Protein AF-A0A6N2D971-F1 (afdb_monomer_lite)

Structure (mmCIF, N/CA/C/O backbone):
data_AF-A0A6N2D971-F1
#
_entry.id   AF-A0A6N2D971-F1
#
loop_
_atom_site.group_PDB
_atom_site.id
_atom_site.type_symbol
_atom_site.label_atom_id
_atom_site.label_alt_id
_atom_site.label_comp_id
_atom_site.label_asym_id
_atom_site.label_entity_id
_atom_site.label_seq_id
_atom_site.pdbx_PDB_ins_code
_atom_site.Cartn_x
_atom_site.Cartn_y
_atom_site.Cartn_z
_atom_site.occupancy
_atom_site.B_iso_or_equiv
_atom_site.auth_seq_id
_atom_site.auth_comp_id
_atom_site.auth_asym_id
_atom_site.auth_atom_id
_atom_site.pdbx_PDB_model_num
ATOM 1 N N . MET A 1 1 ? 16.004 -15.206 1.892 1.00 36.88 1 MET A N 1
ATOM 2 C CA . MET A 1 1 ? 16.744 -14.068 1.309 1.00 36.88 1 MET A CA 1
ATOM 3 C C . MET A 1 1 ? 16.303 -13.924 -0.147 1.00 36.88 1 MET A C 1
ATOM 5 O O . MET A 1 1 ? 16.780 -14.663 -0.997 1.00 36.88 1 MET A O 1
ATOM 9 N N . ARG A 1 2 ? 15.282 -13.100 -0.416 1.00 34.53 2 ARG A N 1
ATOM 10 C CA . ARG A 1 2 ? 14.830 -12.767 -1.778 1.00 34.53 2 ARG A CA 1
ATOM 11 C C . ARG A 1 2 ? 15.498 -11.445 -2.144 1.00 34.53 2 ARG A C 1
ATOM 13 O O . ARG A 1 2 ? 15.325 -10.473 -1.422 1.00 34.53 2 ARG A O 1
ATOM 20 N N . LEU A 1 3 ? 16.323 -11.449 -3.186 1.00 36.16 3 LEU A N 1
ATOM 21 C CA . LEU A 1 3 ? 16.885 -10.228 -3.754 1.00 36.16 3 LEU A CA 1
ATOM 22 C C . LEU A 1 3 ? 15.839 -9.667 -4.712 1.00 36.16 3 LEU A C 1
ATOM 24 O O . LEU A 1 3 ? 15.648 -10.226 -5.790 1.00 36.16 3 LEU A O 1
ATOM 28 N N . ASP A 1 4 ? 15.156 -8.603 -4.302 1.00 34.44 4 ASP A N 1
ATOM 29 C CA . ASP A 1 4 ? 14.372 -7.795 -5.228 1.00 34.44 4 ASP A CA 1
ATOM 30 C C . ASP A 1 4 ? 15.351 -7.070 -6.162 1.00 34.44 4 ASP A C 1
ATOM 32 O O . ASP A 1 4 ? 16.179 -6.281 -5.690 1.00 34.44 4 ASP A O 1
ATOM 36 N N . PRO A 1 5 ? 15.339 -7.346 -7.480 1.00 45.62 5 PRO A N 1
ATOM 37 C CA . PRO A 1 5 ? 16.154 -6.590 -8.411 1.00 45.62 5 PRO A CA 1
ATOM 38 C C . PRO A 1 5 ? 15.619 -5.160 -8.437 1.00 45.62 5 PRO A C 1
ATOM 40 O O . PRO A 1 5 ? 14.489 -4.907 -8.856 1.00 45.62 5 PRO A O 1
ATOM 43 N N . THR A 1 6 ? 16.431 -4.211 -7.978 1.00 45.66 6 THR A N 1
ATOM 44 C CA . THR A 1 6 ? 16.083 -2.797 -8.060 1.00 45.66 6 THR A CA 1
ATOM 45 C C . THR A 1 6 ? 15.871 -2.418 -9.533 1.00 45.66 6 THR A C 1
ATOM 47 O O . THR A 1 6 ? 16.677 -2.787 -10.397 1.00 45.66 6 THR A O 1
ATOM 50 N N . PRO A 1 7 ? 14.798 -1.678 -9.865 1.00 51.94 7 PRO A N 1
ATOM 51 C CA . PRO A 1 7 ? 14.440 -1.354 -11.251 1.00 51.94 7 PRO A CA 1
ATOM 52 C C . PRO A 1 7 ? 15.535 -0.573 -12.003 1.00 51.94 7 PRO A C 1
ATOM 54 O O . PRO A 1 7 ? 15.575 -0.584 -13.233 1.00 51.94 7 PRO A O 1
ATOM 57 N N . SER A 1 8 ? 16.479 0.043 -11.286 1.00 52.75 8 SER A N 1
ATOM 58 C CA . SER A 1 8 ? 17.645 0.713 -11.866 1.00 52.75 8 SER A CA 1
ATOM 59 C C . SER A 1 8 ? 18.629 -0.249 -12.547 1.00 52.75 8 SER A C 1
ATOM 61 O O . SER A 1 8 ? 19.232 0.112 -13.560 1.00 52.75 8 SER A O 1
ATOM 63 N N . GLY A 1 9 ? 18.774 -1.486 -12.064 1.00 57.75 9 GLY A N 1
ATOM 64 C CA . GLY A 1 9 ? 19.725 -2.455 -12.624 1.00 57.75 9 GLY A CA 1
ATOM 65 C C . GLY A 1 9 ? 19.353 -2.918 -14.035 1.00 57.75 9 GLY A C 1
ATOM 66 O O . GLY A 1 9 ? 20.210 -3.000 -14.919 1.00 57.75 9 GLY A O 1
ATOM 67 N N . PHE A 1 10 ? 18.060 -3.146 -14.276 1.00 58.59 10 PHE A N 1
ATOM 68 C CA . PHE A 1 10 ? 17.557 -3.602 -15.574 1.00 58.59 10 PHE A CA 1
ATOM 69 C C . PHE A 1 10 ? 17.672 -2.527 -16.658 1.00 58.59 10 PHE A C 1
ATOM 71 O O . PHE A 1 10 ? 18.144 -2.814 -17.759 1.00 58.59 10 PHE A O 1
ATOM 78 N N . ALA A 1 11 ? 17.308 -1.281 -16.338 1.00 55.91 11 ALA A N 1
ATOM 79 C CA . ALA A 1 11 ? 17.420 -0.165 -17.277 1.00 55.91 11 ALA A CA 1
ATOM 80 C C . ALA A 1 11 ? 18.881 0.083 -17.692 1.00 55.91 11 ALA A C 1
ATOM 82 O O . ALA A 1 11 ? 19.174 0.279 -18.872 1.00 55.91 11 ALA A O 1
ATOM 83 N N . THR A 1 12 ? 19.810 -0.013 -16.737 1.00 63.78 12 THR A N 1
ATOM 84 C CA . THR A 1 12 ? 21.244 0.188 -16.992 1.00 63.78 12 THR A CA 1
ATOM 85 C C . THR A 1 12 ? 21.828 -0.933 -17.858 1.00 63.78 12 THR A C 1
ATOM 87 O O . THR A 1 12 ? 22.596 -0.667 -18.781 1.00 63.78 12 THR A O 1
ATOM 90 N N . SER A 1 13 ? 21.425 -2.187 -17.618 1.00 62.19 13 SER A N 1
ATOM 91 C CA . SER A 1 13 ? 21.874 -3.340 -18.409 1.00 62.19 13 SER A CA 1
ATOM 92 C C . SER A 1 13 ? 21.349 -3.300 -19.849 1.00 62.19 13 SER A C 1
ATOM 94 O O . SER A 1 13 ? 22.112 -3.529 -20.789 1.00 62.19 13 SER A O 1
ATOM 96 N N . LEU A 1 14 ? 20.077 -2.932 -20.044 1.00 63.72 14 LEU A N 1
ATOM 97 C CA . LEU A 1 14 ? 19.481 -2.823 -21.377 1.00 63.72 14 LEU A CA 1
ATOM 98 C C . LEU A 1 14 ? 20.092 -1.665 -22.181 1.00 63.72 14 LEU A C 1
ATOM 100 O O . LEU A 1 14 ? 20.401 -1.825 -23.362 1.00 63.72 14 LEU A O 1
ATOM 104 N N . ALA A 1 15 ? 20.320 -0.518 -21.532 1.00 61.56 15 ALA A N 1
ATOM 105 C CA . ALA A 1 15 ? 21.003 0.618 -22.142 1.00 61.56 15 ALA A CA 1
ATOM 106 C C . ALA A 1 15 ? 22.438 0.254 -22.551 1.00 61.56 15 ALA A C 1
ATOM 108 O O . ALA A 1 15 ? 22.843 0.557 -23.670 1.00 61.56 15 ALA A O 1
ATOM 109 N N . ALA A 1 16 ? 23.183 -0.458 -21.699 1.00 65.38 16 ALA A N 1
ATOM 110 C CA . ALA A 1 16 ? 24.530 -0.926 -22.019 1.00 65.38 16 ALA A CA 1
ATOM 111 C C . ALA A 1 16 ? 24.542 -1.928 -23.187 1.00 65.38 16 ALA A C 1
ATOM 113 O O . ALA A 1 16 ? 25.403 -1.832 -24.059 1.00 65.38 16 ALA A O 1
ATOM 114 N N . ALA A 1 17 ? 23.572 -2.845 -23.254 1.00 62.78 17 ALA A N 1
ATOM 115 C CA . ALA A 1 17 ? 23.450 -3.799 -24.357 1.00 62.78 17 ALA A CA 1
ATOM 116 C C . ALA A 1 17 ? 23.118 -3.107 -25.692 1.00 62.78 17 ALA A C 1
ATOM 118 O O . ALA A 1 17 ? 23.725 -3.411 -26.722 1.00 62.78 17 ALA A O 1
ATOM 119 N N . LEU A 1 18 ? 22.210 -2.125 -25.684 1.00 61.62 18 LEU A N 1
ATOM 120 C CA . LEU A 1 18 ? 21.897 -1.313 -26.864 1.00 61.62 18 LEU A CA 1
ATOM 121 C C . LEU A 1 18 ? 23.097 -0.471 -27.309 1.00 61.62 18 LEU A C 1
ATOM 123 O O . LEU A 1 18 ? 23.410 -0.439 -28.499 1.00 61.62 1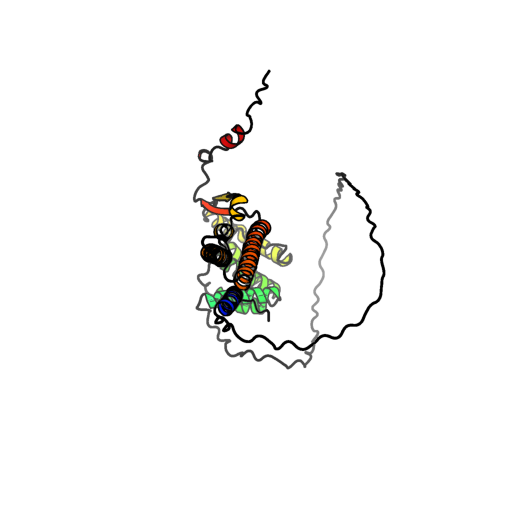8 LEU A O 1
ATOM 127 N N . LEU A 1 19 ? 23.806 0.150 -26.363 1.00 63.16 19 LEU A N 1
ATOM 128 C CA . LEU A 1 19 ? 24.998 0.948 -26.643 1.00 63.16 19 LEU A CA 1
ATOM 129 C C . LEU A 1 19 ? 26.134 0.079 -27.197 1.00 63.16 19 LEU A C 1
ATOM 131 O O . LEU A 1 19 ? 26.786 0.482 -28.154 1.00 63.16 19 LEU A O 1
ATOM 135 N N . ALA A 1 20 ? 26.320 -1.135 -26.669 1.00 60.34 20 ALA A N 1
ATOM 136 C CA . ALA A 1 20 ? 27.277 -2.112 -27.185 1.00 60.34 20 ALA A CA 1
ATOM 137 C C . ALA A 1 20 ? 26.923 -2.566 -28.608 1.00 60.34 20 ALA A C 1
ATOM 139 O O . ALA A 1 20 ? 27.803 -2.655 -29.460 1.00 60.34 20 ALA A O 1
ATOM 140 N N . THR A 1 21 ? 25.640 -2.785 -28.902 1.00 58.50 21 THR A N 1
ATOM 141 C CA . THR A 1 21 ? 25.193 -3.183 -30.248 1.00 58.50 21 THR A CA 1
ATOM 142 C C . THR A 1 21 ? 25.391 -2.047 -31.262 1.00 58.50 21 THR A C 1
ATOM 144 O O . THR A 1 21 ? 25.861 -2.282 -32.375 1.00 58.50 21 THR A O 1
ATOM 147 N N . LEU A 1 22 ? 25.115 -0.801 -30.859 1.00 57.16 22 LEU A N 1
ATOM 148 C CA . LEU A 1 22 ? 25.406 0.405 -31.645 1.00 57.16 22 LEU A CA 1
ATOM 149 C C . LEU A 1 22 ? 26.913 0.607 -31.861 1.00 57.16 22 LEU A C 1
ATOM 151 O O . LEU A 1 22 ? 27.332 0.947 -32.967 1.00 57.16 22 LEU A O 1
ATOM 155 N N . LEU A 1 23 ? 27.736 0.345 -30.842 1.00 61.25 23 LEU A N 1
ATOM 156 C CA . LEU A 1 23 ? 29.195 0.418 -30.937 1.00 61.25 23 LEU A CA 1
ATOM 157 C C . LEU A 1 23 ? 29.761 -0.637 -31.889 1.00 61.25 23 LEU A C 1
ATOM 159 O O . LEU A 1 23 ? 30.585 -0.292 -32.733 1.00 61.25 23 LEU A O 1
ATOM 163 N N . VAL A 1 24 ? 29.282 -1.883 -31.820 1.00 58.50 24 VAL A N 1
ATOM 164 C CA . VAL A 1 24 ? 29.694 -2.961 -32.736 1.00 58.50 24 VAL A CA 1
ATOM 165 C C . VAL A 1 24 ? 29.302 -2.633 -34.179 1.00 58.50 24 VAL A C 1
ATOM 167 O O . VAL A 1 24 ? 30.128 -2.774 -35.078 1.00 58.50 24 VAL A O 1
ATOM 170 N N . ALA A 1 25 ? 28.098 -2.100 -34.407 1.00 55.25 25 ALA A N 1
ATOM 171 C CA . ALA A 1 25 ? 27.680 -1.648 -35.734 1.00 55.25 25 ALA A CA 1
ATOM 172 C C . ALA A 1 25 ? 28.514 -0.454 -36.253 1.00 55.25 25 ALA A C 1
ATOM 174 O O . ALA A 1 25 ? 28.746 -0.339 -37.456 1.00 55.25 25 ALA A O 1
ATOM 175 N N . SER A 1 26 ? 28.989 0.423 -35.359 1.00 56.25 26 SER A N 1
ATOM 176 C CA . SER A 1 26 ? 29.848 1.563 -35.719 1.00 56.25 26 SER A CA 1
ATOM 177 C C . SER A 1 26 ? 31.299 1.162 -36.013 1.00 56.25 26 SER A C 1
ATOM 179 O O . SER A 1 26 ? 31.922 1.721 -36.915 1.00 56.25 26 SER A O 1
ATOM 181 N N . ALA A 1 27 ? 31.833 0.163 -35.304 1.00 56.78 27 ALA A N 1
ATOM 182 C CA . ALA A 1 27 ? 33.220 -0.270 -35.449 1.00 56.78 27 ALA A CA 1
ATOM 183 C C . ALA A 1 27 ? 33.484 -0.870 -36.840 1.00 56.78 27 ALA A C 1
ATOM 185 O O . ALA A 1 27 ? 34.512 -0.580 -37.453 1.00 56.78 27 ALA A O 1
ATOM 186 N N . ASP A 1 28 ? 32.516 -1.608 -37.385 1.00 50.69 28 ASP A N 1
ATOM 187 C CA . ASP A 1 28 ? 32.633 -2.254 -38.697 1.00 50.69 28 ASP A CA 1
ATOM 188 C C . ASP A 1 28 ? 32.543 -1.254 -39.874 1.00 50.69 28 ASP A C 1
ATOM 190 O O . ASP A 1 28 ? 32.995 -1.514 -40.989 1.00 50.69 28 ASP A O 1
ATOM 194 N N . ALA A 1 29 ? 32.028 -0.042 -39.630 1.00 53.56 29 ALA A N 1
ATOM 195 C CA . ALA A 1 29 ? 31.943 1.012 -40.642 1.00 53.56 29 ALA A CA 1
ATOM 196 C C . ALA A 1 29 ? 33.278 1.748 -40.893 1.00 53.56 29 ALA A C 1
ATOM 198 O O . ALA A 1 29 ? 33.388 2.468 -41.895 1.00 53.56 29 ALA A O 1
ATOM 199 N N . THR A 1 30 ? 34.273 1.562 -40.013 1.00 50.75 30 THR A N 1
ATOM 200 C CA . THR A 1 30 ? 35.527 2.345 -39.982 1.00 50.75 30 THR A CA 1
ATOM 201 C C . THR A 1 30 ? 36.765 1.566 -40.439 1.00 50.75 30 THR A C 1
ATOM 203 O O . THR A 1 30 ? 37.865 2.119 -40.437 1.00 50.75 30 THR A O 1
ATOM 206 N N . ALA A 1 31 ? 36.619 0.304 -40.854 1.00 57.88 31 ALA A N 1
ATOM 207 C CA . ALA A 1 31 ? 37.735 -0.457 -41.408 1.00 57.88 31 ALA A CA 1
ATOM 208 C C . ALA A 1 31 ? 38.276 0.240 -42.681 1.00 57.88 31 ALA A C 1
ATOM 210 O O . ALA A 1 31 ? 37.489 0.567 -43.579 1.00 57.88 31 ALA A O 1
ATOM 211 N N . PRO A 1 32 ? 39.594 0.516 -42.771 1.00 60.09 32 PRO A N 1
ATOM 212 C CA . PRO A 1 32 ? 40.174 1.175 -43.934 1.00 60.09 32 PRO A CA 1
ATOM 213 C C . PRO A 1 32 ? 40.003 0.294 -45.182 1.00 60.09 32 PRO A C 1
ATOM 215 O O . PRO A 1 32 ? 40.119 -0.930 -45.082 1.00 60.09 32 PRO A O 1
ATOM 218 N N . PRO A 1 33 ? 39.734 0.883 -46.362 1.00 56.69 33 PRO A N 1
ATOM 219 C CA . PRO A 1 33 ? 39.624 0.118 -47.596 1.00 56.69 33 PRO A CA 1
ATOM 220 C C . PRO A 1 33 ? 40.943 -0.616 -47.853 1.00 56.69 33 PRO A C 1
ATOM 222 O O . PRO A 1 33 ? 42.014 -0.004 -47.857 1.00 56.69 33 PRO A O 1
ATOM 225 N N . HIS A 1 34 ? 40.866 -1.933 -48.049 1.00 62.72 34 HIS A N 1
ATOM 226 C CA . HIS A 1 34 ? 42.022 -2.720 -48.458 1.00 62.72 34 HIS A CA 1
ATOM 227 C C . HIS A 1 34 ? 42.595 -2.149 -49.766 1.00 62.72 34 HIS A C 1
ATOM 229 O O . HIS A 1 34 ? 41.827 -1.835 -50.680 1.00 62.72 34 HIS A O 1
ATOM 235 N N . PRO A 1 35 ? 43.927 -1.993 -49.877 1.00 67.69 35 PRO A N 1
ATOM 236 C CA . PRO A 1 35 ? 44.538 -1.503 -51.102 1.00 67.69 35 PRO A CA 1
ATOM 237 C C . PRO A 1 35 ? 44.248 -2.483 -52.253 1.00 67.69 35 PRO A C 1
ATOM 239 O O . PRO A 1 35 ? 44.421 -3.694 -52.081 1.00 67.69 35 PRO A O 1
ATOM 242 N N . PRO A 1 36 ? 43.821 -2.000 -53.431 1.00 63.34 36 PRO A N 1
ATOM 243 C CA . PRO A 1 36 ? 43.607 -2.855 -54.588 1.00 63.34 36 PRO A CA 1
ATOM 244 C C . PRO A 1 36 ? 44.964 -3.318 -55.122 1.00 63.34 36 PRO A C 1
ATOM 246 O O . PRO A 1 36 ? 45.707 -2.539 -55.715 1.00 63.34 36 PRO A O 1
ATOM 249 N N . GLY A 1 37 ? 45.304 -4.589 -54.919 1.00 61.06 37 GLY A N 1
ATOM 250 C CA . GLY A 1 37 ? 46.482 -5.158 -55.563 1.00 61.06 37 GLY A CA 1
ATOM 251 C C . GLY A 1 37 ? 47.013 -6.417 -54.907 1.00 61.06 37 GLY A C 1
ATOM 252 O O . GLY A 1 37 ? 47.872 -6.350 -54.038 1.00 61.06 37 GLY A O 1
ATOM 253 N N . THR A 1 38 ? 46.548 -7.572 -55.375 1.00 46.84 38 THR A N 1
ATOM 254 C CA . THR A 1 38 ? 47.400 -8.729 -55.702 1.00 46.84 38 THR A CA 1
ATOM 255 C C . THR A 1 38 ? 46.526 -9.777 -56.382 1.00 46.84 38 THR A C 1
ATOM 257 O O . THR A 1 38 ? 45.746 -10.488 -55.759 1.00 46.84 38 THR A O 1
ATOM 260 N N . THR A 1 39 ? 46.624 -9.834 -57.706 1.00 57.84 39 THR A N 1
ATOM 261 C CA . THR A 1 39 ? 46.115 -10.942 -58.516 1.00 57.84 39 THR A CA 1
ATOM 262 C C . THR A 1 39 ? 46.786 -12.248 -58.075 1.00 57.84 39 THR A C 1
ATOM 264 O O . THR A 1 39 ? 48.020 -12.291 -58.060 1.00 57.84 39 THR A O 1
ATOM 267 N N . PRO A 1 40 ? 46.038 -13.315 -57.745 1.00 59.59 40 PRO A N 1
ATOM 268 C CA . PRO A 1 40 ? 46.636 -14.625 -57.526 1.00 59.59 40 PRO A CA 1
ATOM 269 C C . PRO A 1 40 ? 47.128 -15.216 -58.861 1.00 59.59 40 PRO A C 1
ATOM 271 O O . PRO A 1 40 ? 46.488 -15.006 -59.896 1.00 59.59 40 PRO A O 1
ATOM 274 N N . PRO A 1 41 ? 48.259 -15.944 -58.873 1.00 57.22 41 PRO A N 1
ATOM 275 C CA . PRO A 1 41 ? 48.768 -16.573 -60.082 1.00 57.22 41 PRO A CA 1
ATOM 276 C C . PRO A 1 41 ? 47.862 -17.724 -60.531 1.00 57.22 41 PRO A C 1
ATOM 278 O O . PRO A 1 41 ? 47.569 -18.656 -59.784 1.00 57.22 41 PRO A O 1
ATOM 281 N N . THR A 1 42 ? 47.465 -17.646 -61.796 1.00 56.88 42 THR A N 1
ATOM 282 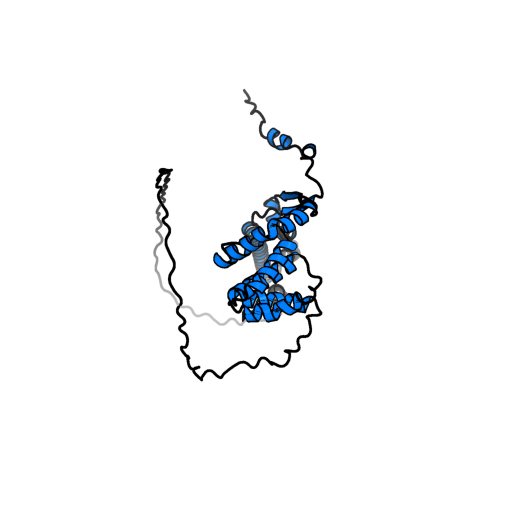C CA . THR A 1 42 ? 46.887 -18.707 -62.621 1.00 56.88 42 THR A CA 1
ATOM 283 C C . THR A 1 42 ? 47.757 -19.967 -62.565 1.00 56.88 42 THR A C 1
ATOM 285 O O . THR A 1 42 ? 48.887 -19.965 -63.051 1.00 56.88 42 THR A O 1
ATOM 288 N N . GLY A 1 43 ? 47.220 -21.042 -61.987 1.00 46.34 43 GLY A N 1
ATOM 289 C CA . GLY A 1 43 ? 47.761 -22.402 -62.061 1.00 46.34 43 GLY A CA 1
ATOM 290 C C . GLY A 1 43 ? 46.849 -23.295 -62.915 1.00 46.34 43 GLY A C 1
ATOM 291 O O . GLY A 1 43 ? 45.637 -23.076 -62.911 1.00 46.34 43 GLY A O 1
ATOM 292 N N . PRO A 1 44 ? 47.405 -24.247 -63.688 1.00 56.56 44 PRO A N 1
ATOM 293 C CA . PRO A 1 44 ? 46.724 -24.838 -64.831 1.00 56.56 44 PRO A CA 1
ATOM 294 C C . PRO A 1 44 ? 45.732 -25.952 -64.484 1.00 56.56 44 PRO A C 1
ATOM 296 O O . PRO A 1 44 ? 45.909 -26.755 -63.573 1.00 56.56 44 PRO A O 1
ATOM 299 N N . SER A 1 45 ? 44.718 -25.973 -65.338 1.00 48.25 45 SER A N 1
ATOM 300 C CA . SER A 1 45 ? 43.752 -27.007 -65.682 1.00 48.25 45 SER A CA 1
ATOM 301 C C . SER A 1 45 ? 44.245 -28.456 -65.577 1.00 48.25 45 SER A C 1
ATOM 303 O O . SER A 1 45 ? 45.289 -28.822 -66.115 1.00 48.25 45 SER A O 1
ATOM 305 N N . SER A 1 46 ? 43.382 -29.324 -65.047 1.00 42.59 46 SER A N 1
ATOM 306 C CA . SER A 1 46 ? 43.197 -30.686 -65.562 1.00 42.59 46 SER A CA 1
ATOM 307 C C . SER A 1 46 ? 41.721 -31.103 -65.441 1.00 42.59 46 SER A C 1
ATOM 309 O O . SER A 1 46 ? 41.086 -30.737 -64.449 1.00 42.59 46 SER A O 1
ATOM 311 N N . PRO A 1 47 ? 41.159 -31.792 -66.456 1.00 62.22 47 PRO A N 1
ATOM 312 C CA . PRO A 1 47 ? 39.757 -32.199 -66.523 1.00 62.22 47 PRO A CA 1
ATOM 313 C C . PRO A 1 47 ? 39.569 -33.692 -66.199 1.00 62.22 47 PRO A C 1
ATOM 315 O O . PRO A 1 47 ? 40.439 -34.486 -66.524 1.00 62.22 47 PRO A O 1
ATOM 318 N N . GLU A 1 48 ? 38.419 -34.065 -65.635 1.0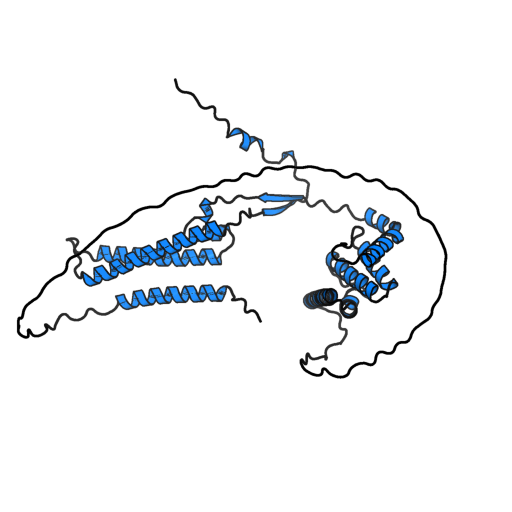0 44.12 48 GLU A N 1
ATOM 319 C CA . GLU A 1 48 ? 37.744 -35.374 -65.798 1.00 44.12 48 GLU A CA 1
ATOM 320 C C . GLU A 1 48 ? 36.380 -35.265 -65.085 1.00 44.12 48 GLU A C 1
ATOM 322 O O . GLU A 1 48 ? 36.305 -34.919 -63.909 1.00 44.12 48 GLU A O 1
ATOM 327 N N . GLU A 1 49 ? 35.279 -35.166 -65.837 1.00 41.34 49 GLU A N 1
ATOM 328 C CA . GLU A 1 49 ? 34.354 -36.280 -66.135 1.00 41.34 49 GLU A CA 1
ATOM 329 C C . GLU A 1 49 ? 33.810 -36.961 -64.865 1.00 41.34 49 GLU A C 1
ATOM 331 O O . GLU A 1 49 ? 34.523 -37.623 -64.130 1.00 41.34 49 GLU A O 1
ATOM 336 N N . ALA A 1 50 ? 32.567 -36.696 -64.462 1.00 43.50 50 ALA A N 1
ATOM 337 C CA . ALA A 1 50 ? 31.304 -37.188 -65.032 1.00 43.50 50 ALA A CA 1
ATOM 338 C C . ALA A 1 50 ? 30.711 -38.290 -64.142 1.00 43.50 50 ALA A C 1
ATOM 340 O O . ALA A 1 50 ? 31.346 -39.310 -63.915 1.00 43.50 50 ALA A O 1
ATOM 341 N N . SER A 1 51 ? 29.464 -38.100 -63.692 1.00 44.62 51 SER A N 1
ATOM 342 C CA . SER A 1 51 ? 28.367 -39.081 -63.805 1.00 44.62 51 SER A CA 1
ATOM 343 C C . SER A 1 51 ? 27.188 -38.694 -62.894 1.00 44.62 51 SER A C 1
ATOM 345 O O . SER A 1 51 ? 27.367 -38.585 -61.688 1.00 44.62 51 SER A O 1
ATOM 347 N N . ARG A 1 52 ? 26.022 -38.466 -63.534 1.00 40.81 52 ARG A N 1
ATOM 348 C CA . ARG A 1 52 ? 24.649 -38.979 -63.257 1.00 40.81 52 ARG A CA 1
ATOM 349 C C . ARG A 1 52 ? 24.221 -39.206 -61.795 1.00 40.81 52 ARG A C 1
ATOM 351 O O . ARG A 1 52 ? 24.985 -39.710 -60.998 1.00 40.81 52 ARG A O 1
ATOM 358 N N . ALA A 1 53 ? 22.962 -39.116 -61.381 1.00 39.31 53 ALA A N 1
ATOM 359 C CA . ALA A 1 53 ? 21.630 -38.789 -61.903 1.00 39.31 53 ALA A CA 1
ATOM 360 C C . ALA A 1 53 ? 20.664 -39.103 -60.725 1.00 39.31 53 ALA A C 1
ATOM 362 O O . ALA A 1 53 ? 21.054 -39.840 -59.819 1.00 39.31 53 ALA A O 1
ATOM 363 N N . GLY A 1 54 ? 19.414 -38.629 -60.756 1.00 36.72 54 GLY A N 1
ATOM 364 C CA . GLY A 1 54 ? 18.369 -39.002 -59.781 1.00 36.72 54 GLY A CA 1
ATOM 365 C C . GLY A 1 54 ? 17.714 -37.763 -59.170 1.00 36.72 54 GLY A C 1
ATOM 366 O O . GLY A 1 54 ? 18.255 -37.218 -58.220 1.00 36.72 54 GLY A O 1
ATOM 367 N N . ASP A 1 55 ? 16.722 -37.113 -59.781 1.00 38.00 55 ASP A N 1
ATOM 368 C CA . ASP A 1 55 ? 15.357 -37.577 -60.092 1.00 38.00 55 ASP A CA 1
ATOM 369 C C . ASP A 1 55 ? 14.507 -37.851 -58.832 1.00 38.00 55 ASP A C 1
ATOM 371 O O . ASP A 1 55 ? 14.844 -38.723 -58.035 1.00 38.00 55 ASP A O 1
ATOM 375 N N . GLY A 1 56 ? 13.379 -37.137 -58.691 1.00 35.91 56 GLY A N 1
ATOM 376 C CA . GLY A 1 56 ? 12.207 -37.662 -57.977 1.00 35.91 56 GLY A CA 1
ATOM 377 C C . GLY A 1 56 ? 11.558 -36.816 -56.869 1.00 35.91 56 GLY A C 1
ATOM 378 O O . GLY A 1 56 ? 12.000 -36.833 -55.729 1.00 35.91 56 GLY A O 1
ATOM 379 N N . ALA A 1 57 ? 10.390 -36.259 -57.214 1.00 36.41 57 ALA A N 1
ATOM 380 C CA . ALA A 1 57 ? 9.148 -36.237 -56.419 1.00 36.41 57 ALA A CA 1
ATOM 381 C C . ALA A 1 57 ? 8.903 -35.165 -55.321 1.00 36.41 57 ALA A C 1
ATOM 383 O O . ALA A 1 57 ? 9.240 -35.311 -54.152 1.00 36.41 57 ALA A O 1
ATOM 384 N N . SER A 1 58 ? 8.132 -34.144 -55.718 1.00 41.56 58 SER A N 1
ATOM 385 C CA . SER A 1 58 ? 6.894 -33.706 -55.027 1.00 41.56 58 SER A CA 1
ATOM 386 C C . SER A 1 58 ? 5.736 -34.652 -55.440 1.00 41.56 58 SER A C 1
ATOM 388 O O . SER A 1 58 ? 5.964 -35.394 -56.403 1.00 41.56 58 SER A O 1
ATOM 390 N N . PRO A 1 59 ? 4.496 -34.621 -54.894 1.00 60.97 59 PRO A N 1
ATOM 391 C CA . PRO A 1 59 ? 3.887 -33.759 -53.861 1.00 60.97 59 PRO A CA 1
ATOM 392 C C . PRO A 1 59 ? 3.111 -34.565 -52.777 1.00 60.97 59 PRO A C 1
ATOM 394 O O . PRO A 1 59 ? 3.088 -35.786 -52.839 1.00 60.97 59 PRO A O 1
ATOM 397 N N . ASP A 1 60 ? 2.506 -33.904 -51.779 1.00 43.91 60 ASP A N 1
ATOM 398 C CA . ASP A 1 60 ? 1.119 -34.174 -51.326 1.00 43.91 60 ASP A CA 1
ATOM 399 C C . ASP A 1 60 ? 0.747 -33.376 -50.056 1.00 43.91 60 ASP A C 1
ATOM 401 O O . ASP A 1 60 ? 1.307 -33.543 -48.974 1.00 43.91 60 ASP A O 1
ATOM 405 N N . ASP A 1 61 ? -0.253 -32.517 -50.235 1.00 45.12 61 ASP A N 1
ATOM 406 C CA . ASP A 1 61 ? -1.179 -31.956 -49.243 1.00 45.12 61 ASP A CA 1
ATOM 407 C C . ASP A 1 61 ? -2.488 -32.759 -49.423 1.00 45.12 61 ASP A C 1
ATOM 409 O O . ASP A 1 61 ? -2.808 -33.066 -50.580 1.00 45.12 61 ASP A O 1
ATOM 413 N N . PRO A 1 62 ? -3.254 -33.162 -48.381 1.00 55.12 62 PRO A N 1
ATOM 414 C CA . PRO A 1 62 ? -4.387 -32.309 -47.990 1.00 55.12 62 PRO A CA 1
ATOM 415 C C . PRO A 1 62 ? -4.921 -32.450 -46.536 1.00 55.12 62 PRO A C 1
ATOM 417 O O . PRO A 1 62 ? -4.984 -33.527 -45.951 1.00 55.12 62 PRO A O 1
ATOM 420 N N . GLN A 1 63 ? -5.474 -31.336 -46.042 1.00 41.09 63 GLN A N 1
ATOM 421 C CA . GLN A 1 63 ? -6.758 -31.179 -45.317 1.00 41.09 63 GLN A CA 1
ATOM 422 C C . GLN A 1 63 ? -7.153 -32.088 -44.123 1.00 41.09 63 GLN A C 1
ATOM 424 O O . GLN A 1 63 ? -7.396 -33.282 -44.272 1.00 41.09 63 GLN A O 1
ATOM 429 N N . ARG A 1 64 ? -7.520 -31.445 -42.995 1.00 39.84 64 ARG A N 1
ATOM 430 C CA . ARG A 1 64 ? -8.776 -31.692 -42.228 1.00 39.84 64 ARG A CA 1
ATOM 431 C C . ARG A 1 64 ? -8.977 -30.607 -41.152 1.00 39.84 64 ARG A C 1
ATOM 433 O O . ARG A 1 64 ? -8.112 -30.414 -40.313 1.00 39.84 64 ARG A O 1
ATOM 440 N N . SER A 1 65 ? -9.968 -29.720 -41.281 1.00 39.34 65 SER A N 1
ATOM 441 C CA . SER A 1 65 ? -11.381 -29.837 -40.843 1.00 39.34 65 SER A CA 1
ATOM 442 C C . SER A 1 65 ? -11.607 -29.491 -39.357 1.00 39.34 65 SER A C 1
ATOM 444 O O . SER A 1 65 ? -11.178 -30.233 -38.486 1.00 39.34 65 SER A O 1
ATOM 446 N N . VAL A 1 66 ? -12.095 -28.283 -39.033 1.00 42.22 66 VAL A N 1
ATOM 447 C CA . VAL A 1 66 ? -13.485 -27.919 -38.621 1.00 42.22 66 VAL A CA 1
ATOM 448 C C . VAL A 1 66 ? -14.219 -28.886 -37.674 1.00 42.22 66 VAL A C 1
ATOM 450 O O . VAL A 1 66 ? -14.521 -30.000 -38.084 1.00 42.22 66 VAL A O 1
ATOM 453 N N . ALA A 1 67 ? -14.615 -28.382 -36.490 1.00 38.25 67 ALA A N 1
ATOM 454 C CA . ALA A 1 67 ? -15.935 -28.492 -35.813 1.00 38.25 67 ALA A CA 1
ATOM 455 C C . ALA A 1 67 ? -15.750 -28.213 -34.297 1.00 38.25 67 ALA A C 1
ATOM 457 O O . ALA A 1 67 ? -14.859 -28.786 -33.689 1.00 38.25 67 ALA A O 1
ATOM 458 N N . SER A 1 68 ? -16.384 -27.218 -33.663 1.00 38.03 68 SER A N 1
ATOM 459 C CA . SER A 1 68 ? -17.820 -27.008 -33.368 1.00 38.03 68 SER A CA 1
ATOM 460 C C . SER A 1 68 ? -18.317 -27.769 -32.121 1.00 38.03 68 SER A C 1
ATOM 462 O O . SER A 1 68 ? -18.156 -28.980 -32.028 1.00 38.03 68 SER A O 1
ATOM 464 N N . GLY A 1 69 ? -18.962 -27.033 -31.203 1.00 37.12 69 GLY A N 1
ATOM 465 C CA . GLY A 1 69 ? -19.679 -27.498 -29.998 1.00 37.12 69 GLY A CA 1
ATOM 466 C C . GLY A 1 69 ? -19.425 -26.528 -28.834 1.00 37.12 69 GLY A C 1
ATOM 467 O O . GLY A 1 69 ? -18.318 -26.505 -28.317 1.00 37.12 69 GLY A O 1
ATOM 468 N N . ARG A 1 70 ? -20.275 -25.562 -28.456 1.00 41.69 70 ARG A N 1
ATOM 469 C CA . ARG A 1 70 ? -21.734 -25.482 -28.210 1.00 41.69 70 ARG A CA 1
ATOM 470 C C . ARG A 1 70 ? -22.223 -26.380 -27.067 1.00 41.69 70 ARG A C 1
ATOM 472 O O . ARG A 1 70 ? -22.300 -27.587 -27.251 1.00 41.69 70 ARG A O 1
ATOM 479 N N . SER A 1 71 ? -22.585 -25.744 -25.946 1.00 42.81 71 SER A N 1
ATOM 480 C CA . SER A 1 71 ? -23.591 -26.084 -24.906 1.00 42.81 71 SER A CA 1
ATOM 481 C C . SER A 1 71 ? -23.440 -24.977 -23.838 1.00 42.81 71 SER A C 1
ATOM 483 O O . SER A 1 71 ? -22.369 -24.885 -23.254 1.00 42.81 71 SER A O 1
ATOM 485 N N . GLU A 1 72 ? -24.291 -23.960 -23.646 1.00 40.16 72 GLU A N 1
ATOM 486 C CA . GLU A 1 72 ? -25.750 -23.916 -23.415 1.00 40.16 72 GLU A CA 1
ATOM 487 C C . GLU A 1 72 ? -26.209 -24.939 -22.360 1.00 40.16 72 GLU A C 1
ATOM 489 O O . GLU A 1 72 ? -26.592 -26.063 -22.682 1.00 40.16 72 GLU A O 1
ATOM 494 N N . HIS A 1 73 ? -26.157 -24.531 -21.087 1.00 43.75 73 HIS A N 1
ATOM 495 C CA . HIS A 1 73 ? -26.957 -25.115 -20.010 1.00 43.75 73 HIS A CA 1
ATOM 496 C C . HIS A 1 73 ? -27.473 -24.012 -19.081 1.00 43.75 73 HIS A C 1
ATOM 498 O O . HIS A 1 73 ? -26.791 -23.564 -18.163 1.00 43.75 73 HIS A O 1
ATOM 504 N N . ASP A 1 74 ? -28.697 -23.587 -19.385 1.00 42.50 74 ASP A N 1
ATOM 505 C CA . ASP A 1 74 ? -29.651 -23.020 -18.443 1.00 42.50 74 ASP A CA 1
ATOM 506 C C . ASP A 1 74 ? -30.114 -24.114 -17.470 1.00 42.50 74 ASP A C 1
ATOM 508 O O . ASP A 1 74 ? -30.488 -25.203 -17.907 1.00 42.50 74 ASP A O 1
ATOM 512 N N . ALA A 1 75 ? -30.153 -23.811 -16.172 1.00 39.91 75 ALA A N 1
ATOM 513 C CA . ALA A 1 75 ? -31.107 -24.394 -15.227 1.00 39.91 75 ALA A CA 1
ATOM 514 C C . ALA A 1 75 ? -31.099 -23.578 -13.926 1.00 39.91 75 ALA A C 1
ATOM 516 O O . ALA A 1 75 ? -30.241 -23.732 -13.060 1.00 39.91 75 ALA A O 1
ATOM 517 N N . GLU A 1 76 ? -32.077 -22.688 -13.828 1.00 39.66 76 GLU A N 1
ATOM 518 C CA . GLU A 1 76 ? -32.510 -22.011 -12.609 1.00 39.66 76 GLU A CA 1
ATOM 519 C C . GLU A 1 76 ? -33.507 -22.930 -11.829 1.00 39.66 76 GLU A C 1
ATOM 521 O O . GLU A 1 76 ? -33.697 -24.090 -12.201 1.00 39.66 76 GLU A O 1
ATOM 526 N N . PRO A 1 77 ? -34.163 -22.473 -10.747 1.00 63.62 77 PRO A N 1
ATOM 527 C CA . PRO A 1 77 ? -33.874 -22.782 -9.343 1.00 63.62 77 PRO A CA 1
ATOM 528 C C . PRO A 1 77 ? -34.951 -23.676 -8.689 1.00 63.62 77 PRO A C 1
ATOM 530 O O . PRO A 1 77 ? -36.007 -23.878 -9.286 1.00 63.62 77 PRO A O 1
ATOM 533 N N . GLN A 1 78 ? -34.755 -24.137 -7.435 1.00 38.19 78 GLN A N 1
ATOM 534 C CA . GLN A 1 78 ? -35.863 -24.327 -6.468 1.00 38.19 78 GLN A CA 1
ATOM 535 C C . GLN A 1 78 ? -35.482 -24.853 -5.064 1.00 38.19 78 GLN A C 1
ATOM 537 O O . GLN A 1 78 ? -34.625 -25.720 -4.931 1.00 38.19 78 GLN A O 1
ATOM 542 N N . ARG A 1 79 ? -36.317 -24.429 -4.091 1.00 41.31 79 ARG A N 1
ATOM 543 C CA . ARG A 1 79 ? -36.621 -24.971 -2.737 1.00 41.31 79 ARG A CA 1
ATOM 544 C C . ARG A 1 79 ? -35.631 -24.600 -1.623 1.00 41.31 79 ARG A C 1
ATOM 546 O O . ARG A 1 79 ? -34.466 -24.940 -1.694 1.00 41.31 79 ARG A O 1
ATOM 553 N N . GLY A 1 80 ? -36.013 -23.907 -0.548 1.00 41.31 80 GLY A N 1
ATOM 554 C CA . GLY A 1 80 ? -37.321 -23.819 0.112 1.00 41.31 80 GLY A CA 1
ATOM 555 C C . GLY A 1 80 ? -37.470 -24.962 1.114 1.00 41.31 80 GLY A C 1
ATOM 556 O O . GLY A 1 80 ? -37.982 -26.016 0.747 1.00 41.31 80 GLY A O 1
ATOM 557 N N . VAL A 1 81 ? -36.997 -24.753 2.347 1.00 49.38 81 VAL A N 1
ATOM 558 C CA . VAL A 1 81 ? -37.288 -25.609 3.506 1.00 49.38 81 VAL A CA 1
ATOM 559 C C . VAL A 1 81 ? -37.521 -24.710 4.719 1.00 49.38 81 VAL A C 1
ATOM 561 O O . VAL A 1 81 ? -36.594 -24.110 5.257 1.00 49.38 81 VAL A O 1
ATOM 564 N N . GLU A 1 82 ? -38.793 -24.615 5.090 1.00 45.47 82 GLU A N 1
ATOM 565 C CA . GLU A 1 82 ? -39.293 -24.226 6.405 1.00 45.47 82 GLU A CA 1
ATOM 566 C C . GLU A 1 82 ? -39.189 -25.421 7.371 1.00 45.47 82 GLU A C 1
ATOM 568 O O . GLU A 1 82 ? -39.500 -26.550 6.988 1.00 45.47 82 GLU A O 1
ATOM 573 N N . ALA A 1 83 ? -38.786 -25.156 8.614 1.00 47.88 83 ALA A N 1
ATOM 574 C CA . ALA A 1 83 ? -39.097 -25.897 9.848 1.00 47.88 83 ALA A CA 1
ATOM 575 C C . ALA A 1 83 ? -38.570 -24.999 10.987 1.00 47.88 83 ALA A C 1
ATOM 577 O O . ALA A 1 83 ? -37.392 -24.654 10.980 1.00 47.88 83 ALA A O 1
ATOM 578 N N . ASP A 1 84 ? -39.364 -24.357 11.843 1.00 40.34 84 ASP A N 1
ATOM 579 C CA . ASP A 1 84 ? -40.394 -24.828 12.786 1.00 40.34 84 ASP A CA 1
ATOM 580 C C . ASP A 1 84 ? -39.899 -25.872 13.808 1.00 40.34 84 ASP A C 1
ATOM 582 O O . ASP A 1 84 ? -39.289 -26.876 13.445 1.00 40.34 84 ASP A O 1
ATOM 586 N N . GLY A 1 85 ? -40.176 -25.602 15.090 1.00 40.06 85 GLY A N 1
ATOM 587 C CA . GLY A 1 85 ? -39.733 -26.353 16.276 1.00 40.06 85 GLY A CA 1
ATOM 588 C C . GLY A 1 85 ? -38.824 -25.506 17.178 1.00 40.06 85 GLY A C 1
ATOM 589 O O . GLY A 1 85 ? -37.621 -25.445 16.961 1.00 40.06 85 GLY A O 1
ATOM 590 N N . SER A 1 86 ? -39.317 -24.679 18.103 1.00 40.41 86 SER A N 1
ATOM 591 C CA . SER A 1 86 ? -40.124 -24.988 19.295 1.00 40.41 86 SER A CA 1
ATOM 592 C C . SER A 1 86 ? -39.437 -25.937 20.288 1.00 40.41 86 SER A C 1
ATOM 594 O O . SER A 1 86 ? -38.966 -27.007 19.927 1.00 40.41 86 SER A O 1
ATOM 596 N N . GLU A 1 87 ? -39.518 -25.524 21.556 1.00 37.97 87 GLU A N 1
ATOM 597 C CA . GLU A 1 87 ? -39.410 -26.307 22.795 1.00 37.97 87 GLU A CA 1
ATOM 598 C C . GLU A 1 87 ? -38.113 -26.240 23.632 1.00 37.97 87 GLU A C 1
ATOM 600 O O . GLU A 1 87 ? -37.117 -26.919 23.420 1.00 37.97 87 GLU A O 1
ATOM 605 N N . ALA A 1 88 ? -38.272 -25.474 24.718 1.00 38.84 88 ALA A N 1
ATOM 606 C CA . ALA A 1 88 ? -38.112 -25.921 26.102 1.00 38.84 88 ALA A CA 1
ATOM 607 C C . ALA A 1 88 ? -36.700 -26.000 26.714 1.00 38.84 88 ALA A C 1
ATOM 609 O O . ALA A 1 88 ? -35.964 -26.977 26.606 1.00 38.84 88 ALA A O 1
ATOM 610 N N . SER A 1 89 ? -36.429 -25.009 27.573 1.00 43.12 89 SER A N 1
ATOM 611 C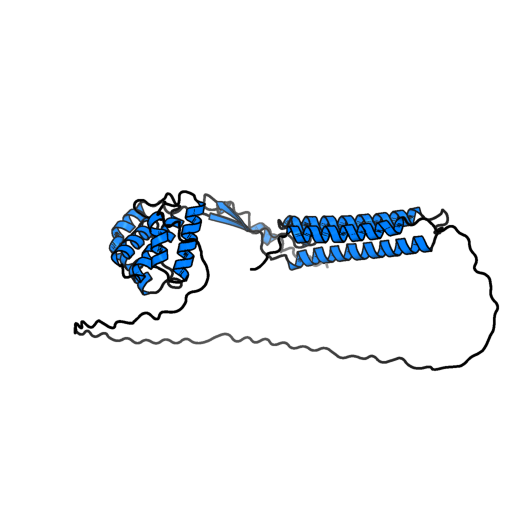 CA . SER A 1 89 ? -35.667 -25.213 28.811 1.00 43.12 89 SER A CA 1
ATOM 612 C C . SER A 1 89 ? -36.256 -26.351 29.655 1.00 43.12 89 SER A C 1
ATOM 614 O O . SER A 1 89 ? -37.475 -26.537 29.693 1.00 43.12 89 SER A O 1
ATOM 616 N N . PRO A 1 90 ? -35.422 -26.973 30.503 1.00 56.62 90 PRO A N 1
ATOM 617 C CA . PRO A 1 90 ? -35.589 -26.660 31.917 1.00 56.62 90 PRO A CA 1
ATOM 618 C C . PRO A 1 90 ? -34.282 -26.469 32.698 1.00 56.62 90 PRO A C 1
ATOM 620 O O . PRO A 1 90 ? -33.236 -27.050 32.430 1.00 56.62 90 PRO A O 1
ATOM 623 N N . ARG A 1 91 ? -34.439 -25.644 33.736 1.00 45.75 91 ARG A N 1
ATOM 624 C CA . ARG A 1 91 ? -33.642 -25.538 34.962 1.00 45.75 91 ARG A CA 1
ATOM 625 C C . ARG A 1 91 ? -33.140 -26.900 35.464 1.00 45.75 91 ARG A C 1
ATOM 627 O O . ARG A 1 91 ? -33.943 -27.829 35.518 1.00 45.75 91 ARG A O 1
ATOM 634 N N . ARG A 1 92 ? -31.918 -26.936 36.012 1.00 38.75 92 ARG A N 1
ATOM 635 C CA . ARG A 1 92 ? -31.634 -27.363 37.402 1.00 38.75 92 ARG A CA 1
ATOM 636 C C . ARG A 1 92 ? -30.143 -27.271 37.760 1.00 38.75 92 ARG A C 1
ATOM 638 O O . ARG A 1 92 ? -29.301 -27.679 36.975 1.00 38.75 92 ARG A O 1
ATOM 645 N N . ASP A 1 93 ? -29.920 -26.735 38.962 1.00 36.47 93 ASP A N 1
ATOM 646 C CA . ASP A 1 93 ? -29.053 -27.208 40.056 1.00 36.47 93 ASP A CA 1
ATOM 647 C C . ASP A 1 93 ? -27.595 -27.563 39.705 1.00 36.47 93 ASP A C 1
ATOM 649 O O . ASP A 1 93 ? -27.317 -28.476 38.943 1.00 36.47 93 ASP A O 1
ATOM 653 N N . ALA A 1 94 ? -26.620 -26.770 40.163 1.00 44.62 94 ALA A N 1
ATOM 654 C CA . ALA A 1 94 ? -25.965 -26.886 41.478 1.00 44.62 94 ALA A CA 1
ATOM 655 C C . ALA A 1 94 ? -25.238 -28.227 41.667 1.00 44.62 94 ALA A C 1
ATOM 657 O O . ALA A 1 94 ? -25.862 -29.261 41.471 1.00 44.62 94 ALA A O 1
ATOM 658 N N . VAL A 1 95 ? -23.970 -28.156 42.127 1.00 43.06 95 VAL A N 1
ATOM 659 C CA . VAL A 1 95 ? -22.939 -29.214 42.352 1.00 43.06 95 VAL A CA 1
ATOM 660 C C . VAL A 1 95 ? -21.743 -28.885 41.437 1.00 43.06 95 VAL A C 1
ATOM 662 O O . VAL A 1 95 ? -21.930 -28.651 40.258 1.00 43.06 95 VAL A O 1
ATOM 665 N N . ARG A 1 96 ? -20.478 -28.814 41.848 1.00 42.12 96 ARG A N 1
ATOM 666 C CA . ARG A 1 96 ? -19.795 -29.072 43.116 1.00 42.12 96 ARG A CA 1
ATOM 667 C C . ARG A 1 96 ? -18.333 -28.671 42.915 1.00 42.12 96 ARG A C 1
ATOM 669 O O . ARG A 1 96 ? -17.779 -28.791 41.831 1.00 42.12 96 ARG A O 1
ATOM 676 N N . ARG A 1 97 ? -17.765 -28.185 44.004 1.00 47.16 97 ARG A N 1
ATOM 677 C CA . ARG A 1 97 ? -16.363 -27.873 44.257 1.00 47.16 97 ARG A CA 1
ATOM 678 C C . ARG A 1 97 ? -15.488 -29.133 44.176 1.00 47.16 97 ARG A C 1
ATOM 680 O O . ARG A 1 97 ? -15.749 -30.049 44.945 1.00 47.16 97 ARG A O 1
ATOM 687 N N . GLU A 1 98 ? -14.462 -29.113 43.329 1.00 42.78 98 GLU A N 1
ATOM 688 C CA . GLU A 1 98 ? -13.190 -29.867 43.409 1.00 42.78 98 GLU A CA 1
ATOM 689 C C . GLU A 1 98 ? -12.162 -28.935 42.721 1.00 42.78 98 GLU A C 1
ATOM 691 O O . GLU A 1 98 ? -12.351 -28.591 41.561 1.00 42.78 98 GLU A O 1
ATOM 696 N N . GLU A 1 99 ? -11.218 -28.234 43.363 1.00 44.28 99 GLU A N 1
ATOM 697 C CA . GLU A 1 99 ? -10.134 -28.662 44.266 1.00 44.28 99 GLU A CA 1
ATOM 698 C C . GLU A 1 99 ? -9.415 -29.919 43.753 1.00 44.28 99 GLU A C 1
ATOM 700 O O . GLU A 1 99 ? -9.769 -31.038 44.101 1.00 44.28 99 GLU A O 1
ATOM 705 N N . GLY A 1 100 ? -8.402 -29.707 42.899 1.00 35.78 100 GLY A N 1
ATOM 706 C CA . GLY A 1 100 ? -7.562 -30.775 42.353 1.00 35.78 100 GLY A CA 1
ATOM 707 C C . GLY A 1 100 ? -6.463 -30.296 41.392 1.00 35.78 100 GLY A C 1
ATOM 708 O O . GLY A 1 100 ? -6.509 -30.588 40.205 1.00 35.78 100 GLY A O 1
ATOM 709 N N . ALA A 1 101 ? -5.459 -29.588 41.909 1.00 41.62 101 ALA A N 1
ATOM 710 C CA . ALA A 1 101 ? -4.086 -29.577 41.381 1.00 41.62 101 ALA A CA 1
ATOM 711 C C . ALA A 1 101 ? -3.202 -30.206 42.485 1.00 41.62 101 ALA A C 1
ATOM 713 O O . ALA A 1 101 ? -3.558 -30.017 43.652 1.00 41.62 101 ALA A O 1
ATOM 714 N N . PRO A 1 102 ? -2.104 -30.945 42.203 1.00 49.53 102 PRO A N 1
ATOM 715 C CA . PRO A 1 102 ? -1.078 -30.561 41.228 1.00 49.53 102 PRO A CA 1
ATOM 716 C C . PRO A 1 102 ? -0.492 -31.720 40.391 1.00 49.53 102 PRO A C 1
ATOM 718 O O . PRO A 1 102 ? -0.295 -32.836 40.865 1.00 49.53 102 PRO A O 1
ATOM 721 N N . GLY A 1 103 ? -0.133 -31.427 39.142 1.00 37.62 103 GLY A N 1
ATOM 722 C CA . GLY A 1 103 ? 0.665 -32.309 38.292 1.00 37.62 103 GLY A CA 1
ATOM 723 C C . GLY A 1 103 ? 1.895 -31.565 37.800 1.00 37.62 103 GLY A C 1
ATOM 724 O O . GLY A 1 103 ? 1.826 -30.850 36.806 1.00 37.62 103 GLY A O 1
ATOM 725 N N . SER A 1 104 ? 2.998 -31.707 38.532 1.00 42.47 104 SER A N 1
ATOM 726 C CA . SER A 1 104 ? 4.333 -31.273 38.132 1.00 42.47 104 SER A CA 1
ATOM 727 C C . SER A 1 104 ? 4.728 -31.940 36.814 1.00 42.47 104 SER A C 1
ATOM 729 O O . SER A 1 104 ? 4.860 -33.161 36.761 1.00 42.47 104 SER A O 1
ATOM 731 N N . ALA A 1 105 ? 4.941 -31.145 35.768 1.00 43.69 105 ALA A N 1
ATOM 732 C CA . ALA A 1 105 ? 5.667 -31.571 34.581 1.00 43.69 105 ALA A CA 1
ATOM 733 C C . ALA A 1 105 ? 7.110 -31.066 34.702 1.00 43.69 105 ALA A C 1
ATOM 735 O O . ALA A 1 105 ? 7.353 -29.863 34.811 1.00 43.69 105 ALA A O 1
ATOM 736 N N . GLU A 1 106 ? 8.050 -32.006 34.748 1.00 42.62 106 GLU A N 1
ATOM 737 C CA . GLU A 1 106 ? 9.486 -31.751 34.678 1.00 42.62 106 GLU A CA 1
ATOM 738 C C . GLU A 1 106 ? 9.858 -31.081 33.341 1.00 42.62 106 GLU A C 1
ATOM 740 O O . GLU A 1 106 ? 9.325 -31.466 32.296 1.00 42.62 106 GLU A O 1
ATOM 745 N N . PRO A 1 107 ? 10.787 -30.109 33.334 1.00 49.97 107 PRO A N 1
ATOM 746 C CA . PRO A 1 107 ? 11.315 -29.542 32.104 1.00 49.97 107 PRO A CA 1
ATOM 747 C C . PRO A 1 107 ? 12.409 -30.443 31.516 1.00 49.97 107 PRO A C 1
ATOM 749 O O . PRO A 1 107 ? 13.410 -30.756 32.161 1.00 49.97 107 PRO A O 1
ATOM 752 N N . THR A 1 108 ? 12.231 -30.825 30.255 1.00 45.81 108 THR A N 1
ATOM 753 C CA . THR A 1 108 ? 13.234 -31.499 29.425 1.00 45.81 108 THR A CA 1
ATOM 754 C C . THR A 1 108 ? 14.439 -30.572 29.189 1.00 45.81 108 THR A C 1
ATOM 756 O O . THR A 1 108 ? 14.245 -29.465 28.682 1.00 45.81 108 THR A O 1
ATOM 759 N N . PRO A 1 109 ? 15.685 -30.984 29.486 1.00 49.25 109 PRO A N 1
ATOM 760 C CA . PRO A 1 109 ? 16.874 -30.226 29.123 1.00 49.25 109 PRO A CA 1
ATOM 761 C C . PRO A 1 109 ? 17.375 -30.684 27.748 1.00 49.25 109 PRO A C 1
ATOM 763 O O . PRO A 1 109 ? 17.651 -31.866 27.549 1.00 49.25 109 PRO A O 1
ATOM 766 N N . GLY A 1 110 ? 17.530 -29.757 26.801 1.00 47.94 110 GLY A N 1
ATOM 767 C CA . GLY A 1 110 ? 18.305 -30.023 25.587 1.00 47.94 110 GLY A CA 1
ATOM 768 C C . GLY A 1 110 ? 17.796 -29.337 24.326 1.00 47.94 110 GLY A C 1
ATOM 769 O O . GLY A 1 110 ? 17.139 -29.974 23.512 1.00 47.94 110 GLY A O 1
ATOM 770 N N . ALA A 1 111 ? 18.170 -28.070 24.143 1.00 45.25 111 ALA A N 1
ATOM 771 C CA . ALA A 1 111 ? 18.338 -27.449 22.826 1.00 45.25 111 ALA A CA 1
ATOM 772 C C . ALA A 1 111 ? 19.133 -26.137 22.967 1.00 45.25 111 ALA A C 1
ATOM 774 O O . ALA A 1 111 ? 18.625 -25.044 22.741 1.00 45.25 111 ALA A O 1
ATOM 775 N N . GLU A 1 112 ? 20.399 -26.246 23.368 1.00 47.28 112 GLU A N 1
ATOM 776 C CA . GLU A 1 112 ? 21.386 -25.208 23.072 1.00 47.28 112 GLU A CA 1
ATOM 777 C C . GLU A 1 112 ? 21.820 -25.373 21.613 1.00 47.28 112 GLU A C 1
ATOM 779 O O . GLU A 1 112 ? 22.437 -26.385 21.283 1.00 47.28 112 GLU A O 1
ATOM 784 N N . GLN A 1 113 ? 21.501 -24.401 20.751 1.00 47.56 113 GLN A N 1
ATOM 785 C CA . GLN A 1 113 ? 22.428 -23.818 19.767 1.00 47.56 113 GLN A CA 1
ATOM 786 C C . GLN A 1 113 ? 21.707 -22.873 18.795 1.00 47.56 113 GLN A C 1
ATOM 788 O O . GLN A 1 113 ? 20.900 -23.299 17.976 1.00 47.56 113 GLN A O 1
ATOM 793 N N . GLY A 1 114 ? 22.130 -21.604 18.809 1.00 42.03 114 GLY A N 1
ATOM 794 C CA . GLY A 1 114 ? 22.215 -20.803 17.587 1.00 42.03 114 GLY A CA 1
ATOM 795 C C . GLY A 1 114 ? 21.277 -19.605 17.477 1.00 42.03 114 GLY A C 1
ATOM 796 O O . GLY A 1 114 ? 20.287 -19.676 16.767 1.00 42.03 114 GLY A O 1
ATOM 797 N N . ALA A 1 115 ? 21.656 -18.487 18.101 1.00 40.69 115 ALA A N 1
ATOM 798 C CA . ALA A 1 115 ? 21.759 -17.154 17.485 1.00 40.69 115 ALA A CA 1
ATOM 799 C C . ALA A 1 115 ? 21.869 -16.115 18.608 1.00 40.69 115 ALA A C 1
ATOM 801 O O . ALA A 1 115 ? 20.879 -15.734 19.225 1.00 40.69 115 ALA A O 1
ATOM 802 N N . GLY A 1 116 ? 23.096 -15.675 18.886 1.00 37.97 116 GLY A N 1
ATOM 803 C CA . GLY A 1 116 ? 23.343 -14.535 19.758 1.00 37.97 116 GLY A CA 1
ATOM 804 C C . GLY A 1 116 ? 22.826 -13.263 19.099 1.00 37.97 116 GLY A C 1
ATOM 805 O O . GLY A 1 116 ? 23.537 -12.640 18.315 1.00 37.97 116 GLY A O 1
ATOM 806 N N . LEU A 1 117 ? 21.586 -12.899 19.412 1.00 46.03 117 LEU A N 1
ATOM 807 C CA . LEU A 1 117 ? 21.136 -11.518 19.375 1.00 46.03 117 LEU A CA 1
ATOM 808 C C . LEU A 1 117 ? 21.366 -10.955 20.773 1.00 46.03 117 LEU A C 1
ATOM 810 O O . LEU A 1 117 ? 20.869 -11.476 21.768 1.00 46.03 117 LEU A O 1
ATOM 814 N N . SER A 1 118 ? 22.215 -9.941 20.821 1.00 40.62 118 SER A N 1
ATOM 815 C CA . SER A 1 118 ? 22.688 -9.236 22.001 1.00 40.62 118 SER A CA 1
ATOM 816 C C . SER A 1 118 ? 21.521 -8.798 22.894 1.00 40.62 118 SER A C 1
ATOM 818 O O . SER A 1 118 ? 20.826 -7.829 22.602 1.00 40.62 118 SER A O 1
ATOM 820 N N . SER A 1 119 ? 21.320 -9.519 23.995 1.00 49.25 119 SER A N 1
ATOM 821 C CA . SER A 1 119 ? 20.354 -9.220 25.056 1.00 49.25 119 SER A CA 1
ATOM 822 C C . SER A 1 119 ? 20.933 -8.184 26.034 1.00 49.25 119 SER A C 1
ATOM 824 O O . SER A 1 119 ? 21.039 -8.458 27.223 1.00 49.25 119 SER A O 1
ATOM 826 N N . ASP A 1 120 ? 21.341 -7.012 25.537 1.00 42.91 120 ASP A N 1
ATOM 827 C CA . ASP A 1 120 ? 21.980 -5.953 26.347 1.00 42.91 120 ASP A CA 1
ATOM 828 C C . ASP A 1 120 ? 21.232 -4.602 26.310 1.00 42.91 120 ASP A C 1
ATOM 830 O O . ASP A 1 120 ? 21.778 -3.570 26.688 1.00 42.91 120 ASP A O 1
ATOM 834 N N . ALA A 1 121 ? 19.958 -4.581 25.900 1.00 44.59 121 ALA A N 1
ATOM 835 C CA . ALA A 1 121 ? 19.163 -3.347 25.845 1.00 44.59 121 ALA A CA 1
ATOM 836 C C . ALA A 1 121 ? 17.722 -3.510 26.359 1.00 44.59 121 ALA A C 1
ATOM 838 O O . ALA A 1 121 ? 16.792 -2.952 25.788 1.00 44.59 121 ALA A O 1
ATOM 839 N N . VAL A 1 122 ? 17.515 -4.240 27.461 1.00 50.38 122 VAL A N 1
ATOM 840 C CA . VAL A 1 122 ? 16.249 -4.157 28.224 1.00 50.38 122 VAL A CA 1
ATOM 841 C C . VAL A 1 122 ? 16.385 -3.070 29.297 1.00 50.38 122 VAL A C 1
ATOM 843 O O . VAL A 1 122 ? 16.222 -3.295 30.492 1.00 50.38 122 VAL A O 1
ATOM 846 N N . GLY A 1 123 ? 16.767 -1.871 28.859 1.00 48.97 123 GLY A N 1
ATOM 847 C CA . GLY A 1 123 ? 16.475 -0.647 29.589 1.00 48.97 123 GLY A CA 1
ATOM 848 C C . GLY A 1 123 ? 15.121 -0.174 29.089 1.00 48.97 123 GLY A C 1
ATOM 849 O O . GLY A 1 123 ? 14.983 0.077 27.897 1.00 48.97 123 GLY A O 1
ATOM 850 N N . GLY A 1 124 ? 14.119 -0.107 29.968 1.00 61.56 124 GLY A N 1
ATOM 851 C CA . GLY A 1 124 ? 12.765 0.374 29.666 1.00 61.56 124 GLY A CA 1
ATOM 852 C C . GLY A 1 124 ? 12.713 1.874 29.361 1.00 61.56 124 GLY A C 1
ATOM 853 O O . GLY A 1 124 ? 11.936 2.607 29.969 1.00 61.56 124 GLY A O 1
ATOM 854 N N . GLU A 1 125 ? 13.575 2.352 28.468 1.00 71.44 125 GLU A N 1
ATOM 855 C CA . GLU A 1 125 ? 13.472 3.685 27.901 1.00 71.44 125 GLU A CA 1
ATOM 856 C C . GLU A 1 125 ? 12.236 3.715 27.011 1.00 71.44 125 GLU A C 1
ATOM 858 O O . GLU A 1 125 ? 12.065 2.886 26.112 1.00 71.44 125 GLU A O 1
ATOM 863 N N . ARG A 1 126 ? 11.326 4.649 27.308 1.00 78.06 126 ARG A N 1
ATOM 864 C CA . ARG A 1 126 ? 10.155 4.852 26.463 1.00 78.06 126 ARG A CA 1
ATOM 865 C C . ARG A 1 126 ? 10.632 5.162 25.044 1.00 78.06 126 ARG A C 1
ATOM 867 O O . ARG A 1 126 ? 11.559 5.964 24.896 1.00 78.06 126 ARG A O 1
ATOM 874 N N . PRO A 1 127 ? 10.003 4.574 24.015 1.00 82.69 127 PRO A N 1
ATOM 875 C CA . PRO A 1 127 ? 10.297 4.936 22.637 1.00 82.69 127 PRO A CA 1
ATOM 876 C C . PRO A 1 127 ? 10.128 6.450 22.491 1.00 82.69 127 PRO A C 1
ATOM 878 O O . PRO A 1 127 ? 9.127 7.014 22.929 1.00 82.69 127 PRO A O 1
ATOM 881 N N . SER A 1 128 ? 11.155 7.119 21.974 1.00 81.50 128 SER A N 1
ATOM 882 C CA . SER A 1 128 ? 11.213 8.588 21.933 1.00 81.50 128 SER A CA 1
ATOM 883 C C . SER A 1 128 ? 11.099 9.134 20.514 1.00 81.50 128 SER A C 1
ATOM 885 O O . SER A 1 128 ? 10.838 10.323 20.333 1.00 81.50 128 SER A O 1
ATOM 887 N N . THR A 1 129 ? 11.251 8.269 19.509 1.00 88.69 129 THR A N 1
ATOM 888 C CA . THR A 1 129 ? 11.084 8.616 18.101 1.00 88.69 129 THR A CA 1
ATOM 889 C C . THR A 1 129 ? 9.871 7.912 17.499 1.00 88.69 129 THR A C 1
ATOM 891 O O . THR A 1 129 ? 9.481 6.830 17.932 1.00 88.69 129 THR A O 1
ATOM 894 N N . GLU A 1 130 ? 9.285 8.514 16.464 1.00 86.19 130 GLU A N 1
ATOM 895 C CA . GLU A 1 130 ? 8.179 7.927 15.693 1.00 86.19 130 GLU A CA 1
ATOM 896 C C . GLU A 1 130 ? 8.544 6.544 15.125 1.00 86.19 130 GLU A C 1
ATOM 898 O O . GLU A 1 130 ? 7.745 5.613 15.186 1.00 86.19 130 GLU A O 1
ATOM 903 N N . ALA A 1 131 ? 9.792 6.376 14.674 1.00 88.31 131 ALA A N 1
ATOM 904 C CA . ALA A 1 131 ? 10.305 5.099 14.187 1.00 88.31 131 ALA A CA 1
ATOM 905 C C . ALA A 1 131 ? 10.335 4.015 15.281 1.00 88.31 131 ALA A C 1
ATOM 907 O O . ALA A 1 131 ? 10.064 2.846 15.000 1.00 88.31 131 ALA A O 1
ATOM 908 N N . ASP A 1 132 ? 10.627 4.386 16.533 1.00 90.56 132 ASP A N 1
ATOM 909 C CA . ASP A 1 132 ? 10.611 3.440 17.654 1.00 90.56 132 ASP A CA 1
ATOM 910 C C . ASP A 1 132 ? 9.185 2.990 17.989 1.00 90.56 132 ASP A C 1
ATOM 912 O O . ASP A 1 132 ? 8.971 1.826 18.336 1.00 90.56 132 ASP A O 1
ATOM 916 N N . VAL A 1 133 ? 8.211 3.901 17.869 1.00 91.62 133 VAL A N 1
ATOM 917 C CA . VAL A 1 133 ? 6.786 3.597 18.056 1.00 91.62 133 VAL A CA 1
ATOM 918 C C . VAL A 1 133 ? 6.308 2.640 16.972 1.00 91.62 133 VAL A C 1
ATOM 920 O O . VAL A 1 133 ? 5.739 1.602 17.296 1.00 91.62 133 VAL A O 1
ATOM 923 N N . GLU A 1 134 ? 6.587 2.934 15.700 1.00 91.56 134 GLU A N 1
ATOM 924 C CA . GLU A 1 134 ? 6.209 2.064 14.581 1.00 91.56 134 GLU A CA 1
ATOM 925 C C . GLU A 1 134 ? 6.823 0.662 14.736 1.00 91.56 134 GLU A C 1
ATOM 927 O O . GLU A 1 134 ? 6.135 -0.353 14.598 1.00 91.56 134 GLU A O 1
ATOM 932 N N . ALA A 1 135 ? 8.103 0.588 15.112 1.00 93.19 135 ALA A N 1
ATOM 933 C CA . ALA A 1 135 ? 8.774 -0.680 15.379 1.00 93.19 135 ALA A CA 1
ATOM 934 C C . ALA A 1 135 ? 8.165 -1.436 16.574 1.00 93.19 135 ALA A C 1
ATOM 936 O O . ALA A 1 135 ? 8.123 -2.669 16.569 1.00 93.19 135 ALA A O 1
ATOM 937 N N . ALA A 1 136 ? 7.697 -0.726 17.604 1.00 93.12 136 ALA A N 1
ATOM 938 C CA . ALA A 1 136 ? 7.025 -1.323 18.753 1.00 93.12 136 ALA A CA 1
ATOM 939 C C . ALA A 1 136 ? 5.642 -1.878 18.392 1.00 93.12 136 ALA A C 1
ATOM 941 O O . ALA A 1 136 ? 5.343 -3.018 18.747 1.00 93.12 136 ALA A O 1
ATOM 942 N N . VAL A 1 137 ? 4.846 -1.116 17.638 1.00 94.88 137 VAL A N 1
ATOM 943 C CA . VAL A 1 137 ? 3.524 -1.528 17.142 1.00 94.88 137 VAL A CA 1
ATOM 944 C C . VAL A 1 137 ? 3.654 -2.771 16.270 1.00 94.88 137 VAL A C 1
ATOM 946 O O . VAL A 1 137 ? 2.990 -3.774 16.522 1.00 94.88 137 VAL A O 1
ATOM 949 N N . ARG A 1 138 ? 4.568 -2.747 15.295 1.00 96.06 138 ARG A N 1
ATOM 950 C CA . ARG A 1 138 ? 4.791 -3.882 14.395 1.00 96.06 138 ARG A CA 1
ATOM 951 C C . ARG A 1 138 ? 5.207 -5.140 15.154 1.00 96.06 138 ARG A C 1
ATOM 953 O O . ARG A 1 138 ? 4.690 -6.219 14.889 1.00 96.06 138 ARG A O 1
ATOM 960 N N . PHE A 1 139 ? 6.104 -5.000 16.131 1.00 96.75 139 PHE A N 1
ATOM 961 C CA . PHE A 1 139 ? 6.495 -6.117 16.987 1.00 96.75 139 PHE A CA 1
ATOM 962 C C . PHE A 1 139 ? 5.303 -6.678 17.774 1.00 96.75 139 PHE A C 1
ATOM 964 O O . PHE A 1 139 ? 5.144 -7.893 17.853 1.00 96.75 139 PHE A O 1
ATOM 971 N N . ALA A 1 140 ? 4.463 -5.811 18.345 1.00 97.25 140 ALA A N 1
ATOM 972 C CA . ALA A 1 140 ? 3.277 -6.230 19.083 1.00 97.25 140 ALA A CA 1
ATOM 973 C C . ALA A 1 140 ? 2.271 -6.961 18.179 1.00 97.25 140 ALA A C 1
ATOM 975 O O . ALA A 1 140 ? 1.754 -8.003 18.567 1.00 97.25 140 ALA A O 1
ATOM 976 N N . GLN A 1 141 ? 2.036 -6.479 16.957 1.00 97.06 141 GLN A N 1
ATOM 977 C CA . GLN A 1 141 ? 1.182 -7.160 15.979 1.00 97.06 141 GLN A CA 1
ATOM 978 C C . GLN A 1 141 ? 1.728 -8.549 15.622 1.00 97.06 141 GLN A C 1
ATOM 980 O O . GLN A 1 141 ? 0.987 -9.532 15.665 1.00 97.06 141 GLN A O 1
ATOM 985 N N . ASP A 1 142 ? 3.027 -8.646 15.326 1.00 97.31 142 ASP A N 1
ATOM 986 C CA . ASP A 1 142 ? 3.673 -9.921 15.010 1.00 97.31 142 ASP A CA 1
ATOM 987 C C . ASP A 1 142 ? 3.551 -10.898 16.195 1.00 97.31 142 ASP A C 1
ATOM 989 O O . ASP A 1 142 ? 3.100 -12.032 16.023 1.00 97.31 142 ASP A O 1
ATOM 993 N N . ALA A 1 143 ? 3.872 -10.456 17.417 1.00 97.44 143 ALA A N 1
ATOM 994 C CA . ALA A 1 143 ? 3.742 -11.261 18.634 1.00 97.44 143 ALA A CA 1
ATOM 995 C C . ALA A 1 143 ? 2.296 -11.728 18.875 1.00 97.44 143 ALA A C 1
ATOM 997 O O . ALA A 1 143 ? 2.069 -12.888 19.226 1.00 97.44 143 ALA A O 1
ATOM 998 N N . PHE A 1 144 ? 1.313 -10.860 18.623 1.00 97.75 144 PHE A N 1
ATOM 999 C CA . PHE A 1 144 ? -0.105 -11.179 18.752 1.00 97.75 144 PHE A CA 1
ATOM 1000 C C . PHE A 1 144 ? -0.537 -12.284 17.781 1.00 97.75 144 PHE A C 1
ATOM 1002 O O . PHE A 1 144 ? -1.226 -13.222 18.183 1.00 97.75 144 PHE A O 1
ATOM 1009 N N . VAL A 1 145 ? -0.084 -12.222 16.523 1.00 96.50 145 VAL A N 1
ATOM 1010 C CA . VAL A 1 145 ? -0.349 -13.257 15.507 1.00 96.50 145 VAL A CA 1
ATOM 1011 C C . VAL A 1 145 ? 0.229 -14.614 15.923 1.00 96.50 145 VAL A C 1
ATOM 1013 O O . VAL A 1 145 ? -0.403 -15.644 15.690 1.00 96.50 145 VAL A O 1
ATOM 1016 N N . TYR A 1 146 ? 1.394 -14.632 16.577 1.00 97.75 146 TYR A N 1
ATOM 1017 C CA . TYR A 1 146 ? 1.996 -15.861 17.110 1.00 97.75 146 TYR A CA 1
ATOM 1018 C C . TYR A 1 146 ? 1.409 -16.317 18.457 1.00 97.75 146 TYR A C 1
ATOM 1020 O O . TYR A 1 146 ? 1.791 -17.376 18.956 1.00 97.75 146 TYR A O 1
ATOM 1028 N N . GLY A 1 147 ? 0.472 -15.562 19.036 1.00 97.38 147 GLY A N 1
ATOM 1029 C CA . GLY A 1 147 ? -0.149 -15.874 20.323 1.00 97.38 147 GLY A CA 1
ATOM 1030 C C . GLY A 1 147 ? 0.735 -15.583 21.541 1.00 97.38 147 GLY A C 1
ATOM 1031 O O . GLY A 1 147 ? 0.429 -16.059 22.634 1.00 97.38 147 GLY A O 1
ATOM 1032 N N . ASP A 1 148 ? 1.814 -14.808 21.390 1.00 98.25 148 ASP A N 1
ATOM 1033 C CA . ASP A 1 148 ? 2.659 -14.368 22.507 1.00 98.25 148 ASP A CA 1
ATOM 1034 C C . ASP A 1 148 ? 2.078 -13.111 23.171 1.00 98.25 148 ASP A C 1
ATOM 1036 O O . ASP A 1 148 ? 2.605 -12.001 23.089 1.00 98.25 148 ASP A O 1
ATOM 1040 N N . TYR A 1 149 ? 0.942 -13.294 23.842 1.00 98.31 149 TYR A N 1
ATOM 1041 C CA . TYR A 1 149 ? 0.191 -12.217 24.493 1.00 98.31 149 TYR A CA 1
ATOM 1042 C C . TYR A 1 149 ? 0.984 -11.494 25.587 1.00 98.31 149 TYR A C 1
ATOM 1044 O O . TYR A 1 149 ? 0.710 -10.334 25.895 1.00 98.31 149 TYR A O 1
ATOM 1052 N N . ARG A 1 150 ? 1.983 -12.158 26.178 1.00 98.25 150 ARG A N 1
ATOM 1053 C CA . ARG A 1 150 ? 2.850 -11.540 27.179 1.00 98.25 150 ARG A CA 1
ATOM 1054 C C . ARG A 1 150 ? 3.788 -10.530 26.526 1.00 98.25 150 ARG A C 1
ATOM 1056 O O . ARG A 1 150 ? 3.840 -9.390 26.983 1.00 98.25 150 ARG A O 1
ATOM 1063 N N . ALA A 1 151 ? 4.461 -10.918 25.443 1.00 97.88 151 ALA A N 1
ATOM 1064 C CA . ALA A 1 151 ? 5.339 -10.019 24.700 1.00 97.88 151 ALA A CA 1
ATOM 1065 C C . ALA A 1 151 ? 4.578 -8.816 24.116 1.00 97.88 151 ALA A C 1
ATOM 1067 O O . ALA A 1 151 ? 5.110 -7.705 24.099 1.00 97.88 151 ALA A O 1
ATOM 1068 N N . VAL A 1 152 ? 3.318 -9.009 23.697 1.00 98.38 152 VAL A N 1
ATOM 1069 C CA . VAL A 1 152 ? 2.436 -7.905 23.275 1.00 98.38 152 VAL A CA 1
ATOM 1070 C C . VAL A 1 152 ? 2.317 -6.868 24.385 1.00 98.38 152 VAL A C 1
ATOM 1072 O O . VAL A 1 152 ? 2.629 -5.701 24.161 1.00 98.38 152 VAL A O 1
ATOM 1075 N N . ARG A 1 153 ? 1.920 -7.279 25.595 1.00 97.56 153 ARG A N 1
ATOM 1076 C CA . ARG A 1 153 ? 1.738 -6.341 26.712 1.00 97.56 153 ARG A CA 1
ATOM 1077 C C . ARG A 1 153 ? 3.043 -5.695 27.149 1.00 97.56 153 ARG A C 1
ATOM 1079 O O . ARG A 1 153 ? 3.063 -4.491 27.358 1.00 97.56 153 ARG A O 1
ATOM 1086 N N . GLU A 1 154 ? 4.142 -6.445 27.204 1.00 96.56 154 GLU A N 1
ATOM 1087 C CA . GLU A 1 154 ? 5.467 -5.887 27.516 1.00 96.56 154 GLU A CA 1
ATOM 1088 C C . GLU A 1 154 ? 5.871 -4.774 26.532 1.00 96.56 154 GLU A C 1
ATOM 1090 O O . GLU A 1 154 ? 6.538 -3.813 26.919 1.00 96.56 154 GLU A O 1
ATOM 1095 N N . ARG A 1 155 ? 5.436 -4.869 25.268 1.00 96.50 155 ARG A N 1
ATOM 1096 C CA . ARG A 1 155 ? 5.721 -3.863 24.242 1.00 96.50 155 ARG A CA 1
ATOM 1097 C C . ARG A 1 155 ? 4.725 -2.705 24.211 1.00 96.50 155 ARG A C 1
ATOM 1099 O O . ARG A 1 155 ? 5.132 -1.578 23.936 1.00 96.50 155 ARG A O 1
ATOM 1106 N N . VAL A 1 156 ? 3.448 -2.982 24.456 1.00 96.69 156 VAL A N 1
ATOM 1107 C CA . VAL A 1 156 ? 2.343 -2.018 24.351 1.00 96.69 156 VAL A CA 1
ATOM 1108 C C . VAL A 1 156 ? 2.174 -1.193 25.631 1.00 96.69 156 VAL A C 1
ATOM 1110 O O . VAL A 1 156 ? 1.888 -0.001 25.550 1.00 96.69 156 VAL A O 1
ATOM 1113 N N . ASP A 1 157 ? 2.404 -1.779 26.807 1.00 95.50 157 ASP A N 1
ATOM 1114 C CA . ASP A 1 157 ? 2.204 -1.114 28.101 1.00 95.50 157 ASP A CA 1
ATOM 1115 C C . ASP A 1 157 ? 2.962 0.223 28.232 1.00 95.50 157 ASP A C 1
ATOM 1117 O O . ASP A 1 157 ? 2.328 1.221 28.585 1.00 95.50 157 ASP A O 1
ATOM 1121 N N . PRO A 1 158 ? 4.250 0.335 27.836 1.00 94.94 158 PRO A N 1
ATOM 1122 C CA . PRO A 1 158 ? 4.979 1.604 27.903 1.00 94.94 158 PRO A CA 1
ATOM 1123 C C . PRO A 1 158 ? 4.454 2.696 26.956 1.00 94.94 158 PRO A C 1
ATOM 1125 O O . PRO A 1 158 ? 4.816 3.862 27.127 1.00 94.94 158 PRO A O 1
ATOM 1128 N N . LEU A 1 159 ? 3.663 2.327 25.938 1.00 94.94 159 LEU A N 1
ATOM 1129 C CA . LEU A 1 159 ? 3.036 3.260 24.993 1.00 94.94 159 LEU A CA 1
ATOM 1130 C C . LEU A 1 159 ? 1.718 3.826 25.536 1.00 94.94 159 LEU A C 1
ATOM 1132 O O . LEU A 1 159 ? 1.353 4.954 25.204 1.00 94.94 159 LEU A O 1
ATOM 1136 N N . LEU A 1 160 ? 1.012 3.034 26.348 1.00 96.06 160 LEU A N 1
ATOM 1137 C CA . LEU A 1 160 ? -0.324 3.348 26.855 1.00 96.06 160 LEU A CA 1
ATOM 1138 C C . LEU A 1 160 ? -0.313 3.910 28.281 1.00 96.06 160 LEU A C 1
ATOM 1140 O O . LEU A 1 160 ? -1.170 4.725 28.619 1.00 96.06 160 LEU A O 1
ATOM 1144 N N . ARG A 1 161 ? 0.624 3.472 29.133 1.00 92.81 161 ARG A N 1
ATOM 1145 C CA . ARG A 1 161 ? 0.639 3.773 30.573 1.00 92.81 161 ARG A CA 1
ATOM 1146 C C . ARG A 1 161 ? 1.948 4.448 31.005 1.00 92.81 161 ARG A C 1
ATOM 1148 O O . ARG A 1 161 ? 3.015 4.173 30.451 1.00 92.81 161 ARG A O 1
ATOM 1155 N N . PRO A 1 162 ? 1.919 5.331 32.027 1.00 86.12 162 PRO A N 1
ATOM 1156 C CA . PRO A 1 162 ? 0.777 5.800 32.816 1.00 86.12 162 PRO A CA 1
ATOM 1157 C C . PRO A 1 162 ? -0.059 6.878 32.110 1.00 86.12 162 PRO A C 1
ATOM 1159 O O . PRO A 1 162 ? -1.220 7.046 32.456 1.00 86.12 162 PRO A O 1
ATOM 1162 N N . GLU A 1 163 ? 0.515 7.583 31.134 1.00 87.94 163 GLU A N 1
ATOM 1163 C CA . GLU A 1 163 ? -0.199 8.489 30.233 1.00 87.94 163 GLU A CA 1
ATOM 1164 C C . GLU A 1 163 ? 0.086 8.033 28.799 1.00 87.94 163 GLU A C 1
ATOM 1166 O O . GLU A 1 163 ? 1.258 7.773 28.489 1.00 87.94 163 GLU A O 1
ATOM 1171 N N . PRO A 1 164 ? -0.942 7.921 27.940 1.00 85.44 164 PRO A N 1
ATOM 1172 C CA . PRO A 1 164 ? -0.756 7.494 26.564 1.00 85.44 164 PRO A CA 1
ATOM 1173 C C . PRO A 1 164 ? 0.096 8.513 25.809 1.00 85.44 164 PRO A C 1
ATOM 1175 O O . PRO A 1 164 ? -0.055 9.728 25.962 1.00 85.44 164 PRO A O 1
ATOM 1178 N N . MET A 1 165 ? 1.007 8.012 24.980 1.00 86.62 165 MET A N 1
ATOM 1179 C CA . MET A 1 165 ? 1.781 8.856 24.073 1.00 86.62 165 MET A CA 1
ATOM 1180 C C . MET A 1 165 ? 0.829 9.609 23.116 1.00 86.62 165 MET A C 1
ATOM 1182 O O . MET A 1 165 ? -0.222 9.059 22.780 1.00 86.62 165 MET A O 1
ATOM 1186 N N . PRO A 1 166 ? 1.157 10.839 22.661 1.00 89.88 166 PRO A N 1
ATOM 1187 C CA . PRO A 1 166 ? 0.345 11.582 21.690 1.00 89.88 166 PRO A CA 1
ATOM 1188 C C . PRO A 1 166 ? 0.360 10.909 20.306 1.00 89.88 166 PRO A C 1
ATOM 1190 O O . PRO A 1 166 ? 1.048 11.344 19.385 1.00 89.88 166 PRO A O 1
ATOM 1193 N N . LEU A 1 167 ? -0.386 9.815 20.188 1.00 90.69 167 LEU A N 1
ATOM 1194 C CA . LEU A 1 167 ? -0.605 9.024 18.985 1.00 90.69 167 LEU A CA 1
ATOM 1195 C C . LEU A 1 167 ? -1.961 9.387 18.371 1.00 90.69 167 LEU A C 1
ATOM 1197 O O . LEU A 1 167 ? -2.788 10.039 19.006 1.00 90.69 167 LEU A O 1
ATOM 1201 N N . SER A 1 168 ? -2.193 8.970 17.127 1.00 92.00 168 SER A N 1
ATOM 1202 C CA . SER A 1 168 ? -3.516 9.104 16.518 1.00 92.00 168 SER A CA 1
ATOM 1203 C C . SER A 1 168 ? -4.534 8.209 17.230 1.00 92.00 168 SER A C 1
ATOM 1205 O O . SER A 1 168 ? -4.200 7.100 17.652 1.00 92.00 168 SER A O 1
ATOM 1207 N N . ASP A 1 169 ? -5.791 8.651 17.302 1.00 92.56 169 ASP A N 1
ATOM 1208 C CA . ASP A 1 169 ? -6.874 7.888 17.944 1.00 92.56 169 ASP A CA 1
ATOM 1209 C C . ASP A 1 169 ? -7.026 6.487 17.338 1.00 92.56 169 ASP A C 1
ATOM 1211 O O . ASP A 1 169 ? -7.217 5.513 18.059 1.00 92.56 169 ASP A O 1
ATOM 1215 N N . VAL A 1 170 ? -6.842 6.367 16.017 1.00 92.56 170 VAL A N 1
ATOM 1216 C CA . VAL A 1 170 ? -6.863 5.083 15.296 1.00 92.56 170 VAL A CA 1
ATOM 1217 C C . VAL A 1 170 ? -5.803 4.121 15.840 1.00 92.56 170 VAL A C 1
ATOM 1219 O O . VAL A 1 170 ? -6.097 2.953 16.087 1.00 92.56 170 VAL A O 1
ATOM 1222 N N . LEU A 1 171 ? -4.579 4.608 16.061 1.00 94.56 171 LEU A N 1
ATOM 1223 C CA . LEU A 1 171 ? -3.494 3.782 16.584 1.00 94.56 171 LEU A CA 1
ATOM 1224 C C . LEU A 1 171 ? -3.698 3.458 18.070 1.00 94.56 171 LEU A C 1
ATOM 1226 O O . LEU A 1 171 ? -3.395 2.349 18.504 1.00 94.56 171 LEU A O 1
ATOM 1230 N N . LEU A 1 172 ? -4.241 4.397 18.852 1.00 96.31 172 LEU A N 1
ATOM 1231 C CA . LEU A 1 172 ? -4.590 4.151 20.253 1.00 96.31 172 LEU A CA 1
ATOM 1232 C C . LEU A 1 172 ? -5.672 3.075 20.382 1.00 96.31 172 LEU A C 1
ATOM 1234 O O . LEU A 1 172 ? -5.531 2.184 21.217 1.00 96.31 172 LEU A O 1
ATOM 1238 N N . VAL A 1 173 ? -6.708 3.111 19.539 1.00 96.69 173 VAL A N 1
ATOM 1239 C CA . VAL A 1 173 ? -7.750 2.073 19.477 1.00 96.69 173 VAL A CA 1
ATOM 1240 C C . VAL A 1 173 ? -7.132 0.704 19.201 1.00 96.69 173 VAL A C 1
ATOM 1242 O O . VAL A 1 173 ? -7.463 -0.270 19.882 1.00 96.69 173 VAL A O 1
ATOM 1245 N N . GLU A 1 174 ? -6.207 0.616 18.245 1.00 96.56 174 GLU A N 1
ATOM 1246 C CA . GLU A 1 174 ? -5.520 -0.636 17.929 1.00 96.56 174 GLU A CA 1
ATOM 1247 C C . GLU A 1 174 ? -4.670 -1.142 19.105 1.00 96.56 174 GLU A C 1
ATOM 1249 O O . GLU A 1 174 ? -4.791 -2.304 19.498 1.00 96.56 174 GLU A O 1
ATOM 1254 N N . LEU A 1 175 ? -3.858 -0.276 19.717 1.00 97.50 175 LEU A N 1
ATOM 1255 C CA . LEU A 1 175 ? -3.001 -0.639 20.848 1.00 97.50 175 LEU A CA 1
ATOM 1256 C C . LEU A 1 175 ? -3.810 -1.081 22.075 1.00 97.50 175 LEU A C 1
ATOM 1258 O O . LEU A 1 175 ? -3.498 -2.115 22.667 1.00 97.50 175 LEU A O 1
ATOM 1262 N N . TRP A 1 176 ? -4.871 -0.354 22.435 1.00 98.00 176 TRP A N 1
ATOM 1263 C CA . TRP A 1 176 ? -5.772 -0.754 23.520 1.00 98.00 176 TRP A CA 1
ATOM 1264 C C . TRP A 1 176 ? -6.511 -2.059 23.203 1.00 98.00 176 TRP A C 1
ATOM 1266 O O . TRP A 1 176 ? -6.707 -2.885 24.096 1.00 98.00 176 TRP A O 1
ATOM 1276 N N . THR A 1 177 ? -6.862 -2.300 21.935 1.00 98.31 177 THR A N 1
ATOM 1277 C CA . THR A 1 177 ? -7.438 -3.582 21.504 1.00 98.31 177 THR A CA 1
ATOM 1278 C C . THR A 1 177 ? -6.435 -4.721 21.697 1.00 98.31 177 THR A C 1
ATOM 1280 O O . THR A 1 177 ? -6.781 -5.746 22.286 1.00 98.31 177 THR A O 1
ATOM 1283 N N . LEU A 1 178 ? -5.181 -4.545 21.265 1.00 98.06 178 LEU A N 1
ATOM 1284 C CA . LEU A 1 178 ? -4.121 -5.540 21.449 1.00 98.06 178 LEU A CA 1
ATOM 1285 C C . LEU A 1 178 ? -3.852 -5.827 22.935 1.00 98.06 178 LEU A C 1
ATOM 1287 O O . LEU A 1 178 ? -3.763 -7.001 23.305 1.00 98.06 178 LEU A O 1
ATOM 1291 N N . ASP A 1 179 ? -3.773 -4.799 23.789 1.00 98.38 179 ASP A N 1
ATOM 1292 C CA . ASP A 1 179 ? -3.597 -4.961 25.243 1.00 98.38 179 ASP A CA 1
ATOM 1293 C C . ASP A 1 179 ? -4.789 -5.697 25.868 1.00 98.38 179 ASP A C 1
ATOM 1295 O O . ASP A 1 179 ? -4.596 -6.689 26.570 1.00 98.38 179 ASP A O 1
ATOM 1299 N N . GLY A 1 180 ? -6.021 -5.286 25.552 1.00 98.12 180 GLY A N 1
ATOM 1300 C CA . GLY A 1 180 ? -7.232 -5.876 26.121 1.00 98.12 180 GLY A CA 1
ATOM 1301 C C . GLY A 1 180 ? -7.430 -7.342 25.741 1.00 98.12 180 GLY A C 1
ATOM 1302 O O . GLY A 1 180 ? -7.715 -8.181 26.601 1.00 98.12 180 GLY A O 1
ATOM 1303 N N . VAL A 1 181 ? -7.214 -7.692 24.468 1.00 98.44 181 VAL A N 1
ATOM 1304 C CA . VAL A 1 181 ? -7.311 -9.089 24.021 1.00 98.44 181 VAL A CA 1
ATOM 1305 C C . VAL A 1 181 ? -6.187 -9.936 24.622 1.00 98.44 181 VAL A C 1
ATOM 1307 O O . VAL A 1 181 ? -6.436 -11.057 25.072 1.00 98.44 181 VAL A O 1
ATOM 1310 N N . SER A 1 182 ? -4.969 -9.399 24.699 1.00 98.50 182 SER A N 1
ATOM 1311 C CA . SER A 1 182 ? -3.835 -10.098 25.311 1.00 98.50 182 SER A CA 1
ATOM 1312 C C . SER A 1 182 ? -4.055 -10.340 26.807 1.00 98.50 182 SER A C 1
ATOM 1314 O O . SER A 1 182 ? -3.894 -11.465 27.278 1.00 98.50 182 SER A O 1
ATOM 1316 N N . ALA A 1 183 ? -4.512 -9.328 27.550 1.00 98.44 183 ALA A N 1
ATOM 1317 C CA . ALA A 1 183 ? -4.862 -9.446 28.965 1.00 98.44 183 ALA A CA 1
ATOM 1318 C C . ALA A 1 183 ? -5.976 -10.482 29.194 1.00 98.44 183 ALA A C 1
ATOM 1320 O O . ALA A 1 183 ? -5.896 -11.291 30.122 1.00 98.44 183 ALA A O 1
ATOM 1321 N N . PHE A 1 184 ? -6.979 -10.533 28.309 1.00 98.56 184 PHE A N 1
ATOM 1322 C CA . PHE A 1 184 ? -8.043 -11.535 28.382 1.00 98.56 184 PHE A CA 1
ATOM 1323 C C . PHE A 1 184 ? -7.496 -12.966 28.282 1.00 98.56 184 PHE A C 1
ATOM 1325 O O . PHE A 1 184 ? -7.870 -13.820 29.093 1.00 98.56 184 PHE A O 1
ATOM 1332 N N . PHE A 1 185 ? -6.594 -13.235 27.330 1.00 98.19 185 PHE A N 1
ATOM 1333 C CA . PHE A 1 185 ? -5.984 -14.560 27.166 1.00 98.19 185 PHE A CA 1
ATOM 1334 C C . PHE A 1 185 ? -5.009 -14.930 28.287 1.00 98.19 185 PHE A C 1
ATOM 1336 O O . PHE A 1 185 ? -4.894 -16.109 28.619 1.00 98.19 185 PHE A O 1
ATOM 1343 N N . LEU A 1 186 ? -4.372 -13.943 28.922 1.00 98.25 186 LEU A N 1
ATOM 1344 C CA . LEU A 1 186 ? -3.548 -14.143 30.119 1.00 98.25 186 LEU A CA 1
ATOM 1345 C C . LEU A 1 186 ? -4.381 -14.375 31.396 1.00 98.25 186 LEU A C 1
ATOM 1347 O O . LEU A 1 186 ? -3.831 -14.687 32.450 1.00 98.25 186 LEU A O 1
ATOM 1351 N N . GLY A 1 187 ? -5.713 -14.275 31.314 1.00 98.12 187 GLY A N 1
ATOM 1352 C CA . GLY A 1 187 ? -6.625 -14.456 32.448 1.00 98.12 187 GLY A CA 1
ATOM 1353 C C . GLY A 1 187 ? -6.798 -13.204 33.314 1.00 98.12 187 GLY A C 1
ATOM 1354 O O . GLY A 1 187 ? -7.497 -13.243 34.330 1.00 98.12 187 GLY A O 1
ATOM 1355 N N . GLU A 1 188 ? -6.229 -12.080 32.894 1.00 98.19 188 GLU A N 1
ATOM 1356 C CA . GLU A 1 188 ? -6.228 -10.797 33.595 1.00 98.19 188 GLU A CA 1
ATOM 1357 C C . GLU A 1 188 ? -7.477 -9.989 33.224 1.00 98.19 188 GLU A C 1
ATOM 1359 O O . GLU A 1 188 ? -7.437 -8.959 32.557 1.00 98.19 188 GLU A O 1
ATOM 1364 N N . ARG A 1 189 ? -8.643 -10.502 33.630 1.00 97.69 189 ARG A N 1
ATOM 1365 C CA . ARG A 1 189 ? -9.945 -9.980 33.175 1.00 97.69 189 ARG A CA 1
ATOM 1366 C C . ARG A 1 189 ? -10.199 -8.517 33.539 1.00 97.69 189 ARG A C 1
ATOM 1368 O O . ARG A 1 189 ? -10.874 -7.842 32.778 1.00 97.69 189 ARG A O 1
ATOM 1375 N N . GLY A 1 190 ? -9.700 -8.052 34.685 1.00 97.38 190 GLY A N 1
ATOM 1376 C CA . GLY A 1 190 ? -9.861 -6.654 35.099 1.00 97.38 190 GLY A CA 1
ATOM 1377 C C . GLY A 1 190 ? -9.126 -5.698 34.161 1.00 97.38 190 GLY A C 1
ATOM 1378 O O . GLY A 1 190 ? -9.713 -4.732 33.688 1.00 97.38 190 GLY A O 1
ATOM 1379 N N . ASP A 1 191 ? -7.880 -6.026 33.824 1.00 97.38 191 ASP A N 1
ATOM 1380 C CA . ASP A 1 191 ? -7.067 -5.249 32.887 1.00 97.38 191 ASP A CA 1
ATOM 1381 C C . ASP A 1 191 ? -7.671 -5.260 31.480 1.00 97.38 191 ASP A C 1
ATOM 1383 O O . ASP A 1 191 ? -7.718 -4.222 30.821 1.00 97.38 191 ASP A O 1
ATOM 1387 N N . ALA A 1 192 ? -8.198 -6.412 31.050 1.00 98.38 192 ALA A N 1
ATOM 1388 C CA . ALA A 1 192 ? -8.899 -6.531 29.777 1.00 98.38 192 ALA A CA 1
ATOM 1389 C C . ALA A 1 192 ? -10.117 -5.599 29.700 1.00 98.38 192 ALA A C 1
ATOM 1391 O O . ALA A 1 192 ? -10.302 -4.915 28.697 1.00 98.38 192 ALA A O 1
ATOM 1392 N N . ASP A 1 193 ? -10.928 -5.538 30.762 1.00 98.56 193 ASP A N 1
ATOM 1393 C CA . ASP A 1 193 ? -12.107 -4.667 30.805 1.00 98.56 193 ASP A CA 1
ATOM 1394 C C . ASP A 1 193 ? -11.726 -3.190 30.731 1.00 98.56 193 ASP A C 1
ATOM 1396 O O . ASP A 1 193 ? -12.374 -2.430 30.017 1.00 98.56 193 ASP A O 1
ATOM 1400 N N . VAL A 1 194 ? -10.667 -2.794 31.446 1.00 97.56 194 VAL A N 1
ATOM 1401 C CA . VAL A 1 194 ? -10.148 -1.422 31.407 1.00 97.56 194 VAL A CA 1
ATOM 1402 C C . VAL A 1 194 ? -9.700 -1.076 29.991 1.00 97.56 194 VAL A C 1
ATOM 1404 O O . VAL A 1 194 ? -10.139 -0.068 29.450 1.00 97.56 194 VAL A O 1
ATOM 1407 N N . ALA A 1 195 ? -8.890 -1.928 29.361 1.00 98.06 195 ALA A N 1
ATOM 1408 C CA . ALA A 1 195 ? -8.409 -1.693 28.005 1.00 98.06 195 ALA A CA 1
ATOM 1409 C C . ALA A 1 195 ? -9.553 -1.625 26.977 1.00 98.06 195 ALA A C 1
ATOM 1411 O O . ALA A 1 195 ? -9.580 -0.730 26.136 1.00 98.06 195 ALA A O 1
ATOM 1412 N N . PHE A 1 196 ? -10.543 -2.519 27.069 1.00 98.56 196 PHE A N 1
ATOM 1413 C CA . PHE A 1 196 ? -11.724 -2.480 26.203 1.00 98.56 196 PHE A CA 1
ATOM 1414 C C . PHE A 1 196 ? -12.591 -1.243 26.430 1.00 98.56 196 PHE A C 1
ATOM 1416 O O . PHE A 1 196 ? -13.129 -0.694 25.468 1.00 98.56 196 PHE A O 1
ATOM 1423 N N . LEU A 1 197 ? -12.716 -0.776 27.673 1.00 97.94 197 LEU A N 1
ATOM 1424 C CA . LEU A 1 197 ? -13.406 0.474 27.957 1.00 97.94 197 LEU A CA 1
ATOM 1425 C C . LEU A 1 197 ? -12.662 1.660 27.335 1.00 97.94 197 LEU A C 1
ATOM 1427 O O . LEU A 1 197 ? -13.311 2.505 26.732 1.00 97.94 197 LEU A O 1
ATOM 1431 N N . GLU A 1 198 ? -11.328 1.702 27.397 1.00 97.50 198 GLU A N 1
ATOM 1432 C CA . GLU A 1 198 ? -10.541 2.750 26.729 1.00 97.50 198 GLU A CA 1
ATOM 1433 C C . GLU A 1 198 ? -10.730 2.744 25.203 1.00 97.50 198 GLU A C 1
ATOM 1435 O O . GLU A 1 198 ? -10.904 3.810 24.611 1.00 97.50 198 GLU A O 1
ATOM 1440 N N . VAL A 1 199 ? -10.822 1.567 24.566 1.00 97.88 199 VAL A N 1
ATOM 1441 C CA . VAL A 1 199 ? -11.218 1.470 23.145 1.00 97.88 199 VAL A CA 1
ATOM 1442 C C . VAL A 1 199 ? -12.573 2.144 22.907 1.00 97.88 199 VAL A C 1
ATOM 1444 O O . VAL A 1 199 ? -12.700 2.964 22.002 1.00 97.88 199 VAL A O 1
ATOM 1447 N N . LEU A 1 200 ? -13.577 1.834 23.733 1.00 97.38 200 LEU A N 1
ATOM 1448 C CA . LEU A 1 200 ? -14.932 2.381 23.598 1.00 97.38 200 LEU A CA 1
ATOM 1449 C C . LEU A 1 200 ? -15.017 3.877 23.945 1.00 97.38 200 LEU A C 1
ATOM 1451 O O . LEU A 1 200 ? -15.914 4.569 23.471 1.00 97.38 200 LEU A O 1
ATOM 1455 N N . ARG A 1 201 ? -14.098 4.397 24.764 1.00 95.88 201 ARG A N 1
ATOM 1456 C CA . ARG A 1 201 ? -13.998 5.832 25.066 1.00 95.88 201 ARG A CA 1
ATOM 1457 C C . ARG A 1 201 ? -13.468 6.629 23.880 1.00 95.88 201 ARG A C 1
ATOM 1459 O O . ARG A 1 201 ? -13.931 7.750 23.674 1.00 95.88 201 ARG A O 1
ATOM 1466 N N . LEU A 1 202 ? -12.525 6.053 23.133 1.00 94.50 202 LEU A N 1
ATOM 1467 C CA . LEU A 1 202 ? -11.986 6.628 21.900 1.00 94.50 202 LEU A CA 1
ATOM 1468 C C . LEU A 1 202 ? -13.001 6.520 20.756 1.00 94.50 202 LEU A C 1
ATOM 1470 O O . LEU A 1 202 ? -13.304 7.515 20.106 1.00 94.50 202 LEU A O 1
ATOM 1474 N N . ASP A 1 203 ? -13.578 5.333 20.561 1.00 95.56 203 ASP A N 1
ATOM 1475 C CA . ASP A 1 203 ? -14.610 5.069 19.559 1.00 95.56 203 ASP A CA 1
ATOM 1476 C C . ASP A 1 203 ? -15.786 4.282 20.179 1.00 95.56 203 ASP A C 1
ATOM 1478 O O . ASP A 1 203 ? -15.748 3.048 20.263 1.00 95.56 203 ASP A O 1
ATOM 1482 N N . PRO A 1 204 ? -16.886 4.963 20.564 1.00 94.88 204 PRO A N 1
ATOM 1483 C CA . PRO A 1 204 ? -18.075 4.317 21.127 1.00 94.88 204 PRO A CA 1
ATOM 1484 C C . PRO A 1 204 ? -18.762 3.324 20.181 1.00 94.88 204 PRO A C 1
ATOM 1486 O O . PRO A 1 204 ? -19.593 2.521 20.618 1.00 94.88 204 PRO A O 1
ATOM 1489 N N . ARG A 1 205 ? -18.459 3.385 18.878 1.00 93.50 205 ARG A N 1
ATOM 1490 C CA . ARG A 1 205 ? -19.016 2.506 17.844 1.00 93.50 205 ARG A CA 1
ATOM 1491 C C . ARG A 1 205 ? -18.098 1.331 17.517 1.00 93.50 205 ARG A C 1
ATOM 1493 O O . ARG A 1 205 ? -18.547 0.443 16.785 1.00 93.50 205 ARG A O 1
ATOM 1500 N N . ALA A 1 206 ? -16.881 1.289 18.063 1.00 96.25 206 ALA A N 1
ATOM 1501 C CA . ALA A 1 206 ? -15.911 0.228 17.821 1.00 96.25 206 ALA A CA 1
ATOM 1502 C C . ALA A 1 206 ? -16.522 -1.149 18.093 1.00 96.25 206 ALA A C 1
ATOM 1504 O O . ALA A 1 206 ? -17.210 -1.344 19.097 1.00 96.25 206 ALA A O 1
ATOM 1505 N N . ARG A 1 207 ? -16.254 -2.121 17.215 1.00 97.31 207 ARG A N 1
ATOM 1506 C CA . ARG A 1 207 ? -16.662 -3.529 17.353 1.00 97.31 207 ARG A CA 1
ATOM 1507 C C . ARG A 1 207 ? -15.489 -4.435 17.019 1.00 97.31 207 ARG A C 1
ATOM 1509 O O . ARG A 1 207 ? -14.761 -4.169 16.069 1.00 97.31 207 ARG A O 1
ATOM 1516 N N . LEU A 1 208 ? -15.352 -5.535 17.753 1.00 97.44 208 LEU A N 1
ATOM 1517 C CA . LEU A 1 208 ? -14.399 -6.584 17.400 1.00 97.44 208 LEU A CA 1
ATOM 1518 C C . LEU A 1 208 ? -14.992 -7.476 16.305 1.00 97.44 208 LEU A C 1
ATOM 1520 O O . LEU A 1 208 ? -16.117 -7.958 16.442 1.00 97.44 208 LEU A O 1
ATOM 1524 N N . ASP A 1 209 ? -14.232 -7.706 15.232 1.00 96.06 209 ASP A N 1
ATOM 1525 C CA . ASP A 1 209 ? -14.642 -8.581 14.130 1.00 96.06 209 ASP A CA 1
ATOM 1526 C C . ASP A 1 209 ? -14.653 -10.060 14.581 1.00 96.06 209 ASP A C 1
ATOM 1528 O O . ASP A 1 209 ? -13.596 -10.597 14.934 1.00 96.06 209 ASP A O 1
ATOM 1532 N N . PRO A 1 210 ? -15.808 -10.758 14.542 1.00 96.31 210 PRO A N 1
ATOM 1533 C CA . PRO A 1 210 ? -15.899 -12.175 14.899 1.00 96.31 210 PRO A CA 1
ATOM 1534 C C . PRO A 1 210 ? -15.066 -13.121 14.021 1.00 96.31 210 PRO A C 1
ATOM 1536 O O . PRO A 1 210 ? -14.849 -14.266 14.414 1.00 96.31 210 PRO A O 1
ATOM 1539 N N . LEU A 1 211 ? -14.634 -12.687 12.831 1.00 96.62 211 LEU A N 1
ATOM 1540 C CA . LEU A 1 211 ? -13.746 -13.467 11.962 1.00 96.62 211 LEU A CA 1
ATOM 1541 C C . LEU A 1 211 ? -12.280 -13.387 12.401 1.00 96.62 211 LEU A C 1
ATOM 1543 O O . LEU A 1 211 ? -11.510 -14.299 12.102 1.00 96.62 211 LEU A O 1
ATOM 1547 N N . LEU A 1 212 ? -11.900 -12.315 13.103 1.00 94.81 212 LEU A N 1
ATOM 1548 C CA . LEU A 1 212 ? -10.531 -12.079 13.568 1.00 94.81 212 LEU A CA 1
ATOM 1549 C C . LEU A 1 212 ? -10.336 -12.496 15.029 1.00 94.81 212 LEU A C 1
ATOM 1551 O O . LEU A 1 212 ? -9.264 -12.981 15.391 1.00 94.81 212 LEU A O 1
ATOM 1555 N N . TYR A 1 213 ? -11.365 -12.340 15.866 1.00 97.12 213 TYR A N 1
ATOM 1556 C CA . TYR A 1 213 ? -11.281 -12.584 17.305 1.00 97.12 213 TYR A CA 1
ATOM 1557 C C . TYR A 1 213 ? -12.207 -13.719 17.760 1.00 97.12 213 TYR A C 1
ATOM 1559 O O . TYR A 1 213 ? -13.358 -13.798 17.329 1.00 97.12 213 TYR A O 1
ATOM 1567 N N . PRO A 1 214 ? -11.766 -14.583 18.696 1.00 97.12 214 PRO A N 1
ATOM 1568 C CA . PRO A 1 214 ? -12.618 -15.645 19.222 1.00 97.12 214 PRO A CA 1
ATOM 1569 C C . PRO A 1 214 ? -13.873 -15.122 19.930 1.00 97.12 214 PRO A C 1
ATOM 1571 O O . PRO A 1 214 ? -13.833 -14.130 20.661 1.00 97.12 214 PRO A O 1
ATOM 1574 N N . ALA A 1 215 ? -14.981 -15.860 19.804 1.00 97.81 215 ALA A N 1
ATOM 1575 C CA . ALA A 1 215 ? -16.280 -15.491 20.375 1.00 97.81 215 ALA A CA 1
ATOM 1576 C C . ALA A 1 215 ? -16.263 -15.114 21.877 1.00 97.81 215 ALA A C 1
ATOM 1578 O O . ALA A 1 215 ? -16.981 -14.180 22.243 1.00 97.81 215 ALA A O 1
ATOM 1579 N N . PRO A 1 216 ? -15.465 -15.756 22.765 1.00 98.25 216 PRO A N 1
ATOM 1580 C CA . PRO A 1 216 ? -15.381 -15.338 24.167 1.00 98.25 216 PRO A CA 1
ATOM 1581 C C . PRO A 1 216 ? -14.844 -13.913 24.362 1.00 98.25 216 PRO A C 1
ATOM 1583 O O . PRO A 1 216 ? -15.325 -13.210 25.248 1.00 98.25 216 PRO A O 1
ATOM 1586 N N . VAL A 1 217 ? -13.890 -13.480 23.530 1.00 98.31 217 VAL A N 1
ATOM 1587 C CA . VAL A 1 217 ? -13.306 -12.128 23.565 1.00 98.31 217 VAL A CA 1
ATOM 1588 C C . VAL A 1 217 ? -14.345 -11.108 23.110 1.00 98.31 217 VAL A C 1
ATOM 1590 O O . VAL A 1 217 ? -14.617 -10.148 23.825 1.00 98.31 217 VAL A O 1
ATOM 1593 N N . VAL A 1 218 ? -14.995 -11.371 21.970 1.00 98.44 218 VAL A N 1
ATOM 1594 C CA . VAL A 1 218 ? -16.070 -10.522 21.432 1.00 98.44 218 VAL A CA 1
ATOM 1595 C C . VAL A 1 218 ? -17.202 -10.381 22.451 1.00 98.44 218 VAL A C 1
ATOM 1597 O O . VAL A 1 218 ? -17.626 -9.275 22.761 1.00 98.44 218 VAL A O 1
ATOM 1600 N N . SER A 1 219 ? -17.640 -11.489 23.056 1.00 97.88 219 SER A N 1
ATOM 1601 C CA . SER A 1 219 ? -18.700 -11.474 24.075 1.00 97.88 219 SER A CA 1
ATOM 1602 C C . SER A 1 219 ? -18.309 -10.663 25.313 1.00 97.88 219 SER A C 1
ATOM 1604 O O . SER A 1 219 ? -19.166 -10.049 25.947 1.00 97.88 219 SER A O 1
ATOM 1606 N N . ARG A 1 220 ? -17.023 -10.673 25.690 1.00 98.38 220 ARG A N 1
ATOM 1607 C CA . ARG A 1 220 ? -16.526 -9.872 26.811 1.00 98.38 220 ARG A CA 1
ATOM 1608 C C . ARG A 1 220 ? -16.511 -8.388 26.466 1.00 98.38 220 ARG A C 1
ATOM 1610 O O . ARG A 1 220 ? -16.999 -7.604 27.270 1.00 98.38 220 ARG A O 1
ATOM 1617 N N . PHE A 1 221 ? -16.012 -8.034 25.286 1.00 98.62 221 PHE A N 1
ATOM 1618 C CA . PHE A 1 221 ? -15.997 -6.663 24.779 1.00 98.62 221 PHE A CA 1
ATOM 1619 C C . PHE A 1 221 ? -17.409 -6.061 24.714 1.00 98.62 221 PHE A C 1
ATOM 1621 O O . PHE A 1 221 ? -17.653 -4.978 25.236 1.00 98.62 221 PHE A O 1
ATOM 1628 N N . GLU A 1 222 ? -18.368 -6.804 24.154 1.00 98.19 222 GLU A N 1
ATOM 1629 C CA . GLU A 1 222 ? -19.770 -6.378 24.081 1.00 98.19 222 GLU A CA 1
ATOM 1630 C C . GLU A 1 222 ? -20.390 -6.194 25.474 1.00 98.19 222 GLU A C 1
ATOM 1632 O O . GLU A 1 222 ? -21.087 -5.211 25.706 1.00 98.19 222 GLU A O 1
ATOM 1637 N N . ARG A 1 223 ? -20.060 -7.061 26.443 1.00 98.31 223 ARG A N 1
ATOM 1638 C CA . ARG A 1 223 ? -20.494 -6.875 27.837 1.00 98.31 223 ARG A CA 1
ATOM 1639 C C . ARG A 1 223 ? -19.930 -5.596 28.456 1.00 98.31 223 ARG A C 1
ATOM 1641 O O . ARG A 1 223 ? -20.670 -4.888 29.122 1.00 98.31 223 ARG A O 1
ATOM 1648 N N . VAL A 1 224 ? -18.653 -5.278 28.222 1.00 98.38 224 VAL A N 1
ATOM 1649 C CA . VAL A 1 224 ? -18.059 -4.010 28.690 1.00 98.38 224 VAL A CA 1
ATOM 1650 C C . VAL A 1 224 ? -18.805 -2.816 28.088 1.00 98.38 224 VAL A C 1
ATOM 1652 O O . VAL A 1 224 ? -19.055 -1.844 28.797 1.00 98.38 224 VAL A O 1
ATOM 1655 N N . ARG A 1 225 ? -19.234 -2.896 26.821 1.00 98.06 225 ARG A N 1
ATOM 1656 C CA . ARG A 1 225 ? -20.072 -1.854 26.209 1.00 98.06 225 ARG A CA 1
ATOM 1657 C C . ARG A 1 225 ? -21.432 -1.727 26.893 1.00 98.06 225 ARG A C 1
ATOM 1659 O O . ARG A 1 225 ? -21.845 -0.613 27.194 1.00 98.06 225 ARG A O 1
ATOM 1666 N N . GLU A 1 226 ? -22.122 -2.841 27.129 1.00 97.62 226 GLU A N 1
ATOM 1667 C CA . GLU A 1 226 ? -23.432 -2.856 27.795 1.00 97.62 226 GLU A CA 1
ATOM 1668 C C . GLU A 1 226 ? -23.352 -2.301 29.224 1.00 97.62 226 GLU A C 1
ATOM 1670 O O . GLU A 1 226 ? -24.157 -1.448 29.597 1.00 97.62 226 GLU A O 1
ATOM 1675 N N . ASP A 1 227 ? -22.344 -2.726 29.991 1.00 98.12 227 ASP A N 1
ATOM 1676 C CA . ASP A 1 227 ? -22.131 -2.312 31.382 1.00 98.12 227 ASP A CA 1
ATOM 1677 C C . ASP A 1 227 ? -21.816 -0.806 31.507 1.00 98.12 227 ASP A C 1
ATOM 1679 O O . ASP A 1 227 ? -22.082 -0.208 32.548 1.00 98.12 227 ASP A O 1
ATOM 1683 N N . ASN A 1 228 ? -21.284 -0.181 30.448 1.00 98.00 228 ASN A N 1
ATOM 1684 C CA . ASN A 1 228 ? -20.904 1.238 30.416 1.00 98.00 228 ASN A CA 1
ATOM 1685 C C . ASN A 1 228 ? -21.757 2.069 29.436 1.00 98.00 228 ASN A C 1
ATOM 1687 O O . ASN A 1 228 ? -21.365 3.168 29.045 1.00 98.00 228 ASN A O 1
ATOM 1691 N N . ALA A 1 229 ? -22.931 1.574 29.030 1.00 96.12 229 ALA A N 1
ATOM 1692 C CA . ALA A 1 229 ? -23.738 2.195 27.977 1.00 96.12 229 ALA A CA 1
ATOM 1693 C C . ALA A 1 229 ? -24.149 3.650 28.278 1.00 96.12 229 ALA A C 1
ATOM 1695 O O . ALA A 1 229 ? -24.254 4.451 27.353 1.00 96.12 229 ALA A O 1
ATOM 1696 N N . GLU A 1 230 ? -24.360 4.005 29.551 1.00 95.56 230 GLU A N 1
ATOM 1697 C CA . GLU A 1 230 ? -24.708 5.372 29.968 1.00 95.56 230 GLU A CA 1
ATOM 1698 C C . GLU A 1 230 ? -23.548 6.357 29.732 1.00 95.56 230 GLU A C 1
ATOM 1700 O O . GLU A 1 230 ? -23.744 7.379 29.076 1.00 95.56 230 GLU A O 1
ATOM 1705 N N . GLU A 1 231 ? -22.326 6.005 30.159 1.00 94.69 231 GLU A N 1
ATOM 1706 C CA . GLU A 1 231 ? -21.111 6.809 29.931 1.00 94.69 231 GLU A CA 1
ATOM 1707 C C . GLU A 1 231 ? -20.824 6.976 28.428 1.00 94.69 231 GLU A C 1
ATOM 1709 O O . GLU A 1 231 ? -20.445 8.052 27.957 1.00 94.69 231 GLU A O 1
ATOM 1714 N N . LEU A 1 232 ? -21.011 5.904 27.653 1.00 94.25 232 LEU A N 1
ATOM 1715 C CA . LEU A 1 232 ? -20.767 5.917 26.211 1.00 94.25 232 LEU A CA 1
ATOM 1716 C C . LEU A 1 232 ? -21.826 6.727 25.450 1.00 94.25 232 LEU A C 1
ATOM 1718 O O . LEU A 1 232 ? -21.495 7.378 24.458 1.00 94.25 232 LEU A O 1
ATOM 1722 N N . ALA A 1 233 ? -23.081 6.722 25.909 1.00 91.00 233 ALA A N 1
ATOM 1723 C CA . ALA A 1 233 ? -24.155 7.512 25.312 1.00 91.00 233 ALA A CA 1
ATOM 1724 C C . ALA A 1 233 ? -23.942 9.020 25.506 1.00 91.00 233 ALA A C 1
ATOM 1726 O O . ALA A 1 233 ? -24.173 9.783 24.568 1.00 91.00 233 ALA A O 1
ATOM 1727 N N . GLU A 1 234 ? -23.468 9.443 26.683 1.00 90.69 234 GLU A N 1
ATOM 1728 C CA . GLU A 1 234 ? -23.112 10.843 26.949 1.00 90.69 234 GLU A CA 1
ATOM 1729 C C . GLU A 1 234 ? -22.012 11.316 25.987 1.00 90.69 234 GLU A C 1
ATOM 1731 O O . GLU A 1 234 ? -22.180 12.321 25.296 1.00 90.69 234 GLU A O 1
ATOM 1736 N N . ARG A 1 235 ? -20.942 10.524 25.827 1.00 86.62 235 ARG A N 1
ATOM 1737 C CA . ARG A 1 235 ? -19.869 10.841 24.872 1.00 86.62 235 ARG A CA 1
ATOM 1738 C C . ARG A 1 235 ? -20.336 10.873 23.424 1.00 86.62 235 ARG A C 1
ATOM 1740 O O . ARG A 1 235 ? -19.894 11.730 22.666 1.00 86.62 235 ARG A O 1
ATOM 1747 N N . LEU A 1 236 ? -21.208 9.951 23.023 1.00 84.50 236 LEU A N 1
ATOM 1748 C CA . LEU A 1 236 ? -21.728 9.925 21.658 1.00 84.50 236 LEU A CA 1
ATOM 1749 C C . LEU A 1 236 ? -22.587 11.162 21.347 1.00 84.50 236 LEU A C 1
ATOM 1751 O O . LEU A 1 236 ? -22.614 11.594 20.199 1.00 84.50 236 LEU A O 1
ATOM 1755 N N . GLY A 1 237 ? -23.264 11.732 22.351 1.00 80.25 237 GLY A N 1
ATOM 1756 C CA . GLY A 1 237 ? -24.022 12.979 22.215 1.00 80.25 237 GLY A CA 1
ATOM 1757 C C . GLY A 1 237 ? -23.145 14.218 22.006 1.00 80.25 237 GLY A C 1
ATOM 1758 O O . GLY A 1 237 ? -23.564 15.144 21.313 1.00 80.25 237 GLY A O 1
ATOM 1759 N N . ASP A 1 238 ? -21.930 14.212 22.559 1.00 70.56 238 ASP A N 1
ATOM 1760 C CA . ASP A 1 238 ? -20.954 15.301 22.426 1.00 70.56 238 ASP A CA 1
ATOM 1761 C C . ASP A 1 238 ? -20.051 15.170 21.192 1.00 70.56 238 ASP A C 1
ATOM 1763 O O . ASP A 1 238 ? -19.444 16.155 20.760 1.00 70.56 238 ASP A O 1
ATOM 1767 N N . GLN A 1 239 ? -19.952 13.977 20.596 1.00 63.06 239 GLN A N 1
ATOM 1768 C CA . GLN A 1 239 ? -19.215 13.809 19.351 1.00 63.06 239 GLN A CA 1
ATOM 1769 C C . GLN A 1 239 ? -20.005 14.450 18.199 1.00 63.06 239 GLN A C 1
ATOM 1771 O O . GLN A 1 239 ? -21.126 14.018 17.913 1.00 63.06 239 GLN A O 1
ATOM 1776 N N . PRO A 1 240 ? -19.456 15.476 17.515 1.00 57.81 240 PRO A N 1
ATOM 1777 C CA . PRO A 1 240 ? -20.099 16.022 16.330 1.00 57.81 240 PRO A CA 1
ATOM 1778 C C . PRO A 1 240 ? -20.253 14.879 15.330 1.00 57.81 240 PRO A C 1
ATOM 1780 O O . PRO A 1 240 ? -19.256 14.233 15.011 1.00 57.81 240 PRO A O 1
ATOM 1783 N N . GLU A 1 241 ? -21.488 14.607 14.885 1.00 56.41 241 GLU A N 1
ATOM 1784 C CA . GLU A 1 241 ? -21.775 13.608 13.851 1.00 56.41 241 GLU A CA 1
ATOM 1785 C C . GLU A 1 241 ? -20.709 13.719 12.758 1.00 56.41 241 GLU A C 1
ATOM 1787 O O . GLU A 1 241 ? -20.630 14.747 12.080 1.00 56.41 241 GLU A O 1
ATOM 1792 N N . GLU A 1 242 ? -19.843 12.702 12.667 1.00 53.81 242 GLU A N 1
ATOM 1793 C CA . GLU A 1 242 ? -18.723 12.649 11.731 1.00 53.81 242 GLU A CA 1
ATOM 1794 C C . GLU A 1 242 ? -19.172 13.184 10.377 1.00 53.81 242 GLU A C 1
ATOM 1796 O O . GLU A 1 242 ? -20.094 12.650 9.753 1.00 53.81 242 GLU A O 1
ATOM 1801 N N . ALA A 1 243 ? -18.548 14.287 9.958 1.00 55.44 243 ALA A N 1
ATOM 1802 C CA . ALA A 1 243 ? -18.844 14.953 8.707 1.00 55.44 243 ALA A CA 1
ATOM 1803 C C . ALA A 1 243 ? -18.803 13.912 7.589 1.00 55.44 243 ALA A C 1
ATOM 1805 O O . ALA A 1 243 ? -17.734 13.414 7.252 1.00 55.44 243 ALA A O 1
ATOM 1806 N N . ILE A 1 244 ? -19.972 13.563 7.049 1.00 55.53 244 ILE A N 1
ATOM 1807 C CA . ILE A 1 244 ? -20.116 12.635 5.930 1.00 55.53 244 ILE A CA 1
ATOM 1808 C C . ILE A 1 244 ? -19.152 13.105 4.835 1.00 55.53 244 ILE A C 1
ATOM 1810 O O . ILE A 1 244 ? -19.388 14.129 4.192 1.00 55.53 244 ILE A O 1
ATOM 1814 N N . ILE A 1 245 ? -18.027 12.406 4.663 1.00 57.53 245 ILE A N 1
ATOM 1815 C CA . ILE A 1 245 ? -17.025 12.767 3.662 1.00 57.53 245 ILE A CA 1
ATOM 1816 C C . ILE A 1 245 ? -17.576 12.294 2.323 1.00 57.53 245 ILE A C 1
ATOM 1818 O O . ILE A 1 245 ? -17.577 11.104 2.009 1.00 57.53 245 ILE A O 1
ATOM 1822 N N . TYR A 1 246 ? -18.077 13.231 1.525 1.00 61.50 246 TYR A N 1
ATOM 1823 C CA . TYR A 1 246 ? -18.551 12.936 0.181 1.00 61.50 246 TYR A CA 1
ATOM 1824 C C . TYR A 1 246 ? -17.338 12.757 -0.733 1.00 61.50 246 TYR A C 1
ATOM 1826 O O . TYR A 1 246 ? -16.569 13.690 -0.946 1.00 61.50 246 TYR A O 1
ATOM 1834 N N . ILE A 1 247 ? -17.144 11.555 -1.271 1.00 66.38 247 ILE A N 1
ATOM 1835 C CA . ILE A 1 247 ? -16.045 11.256 -2.195 1.00 66.38 247 ILE A CA 1
ATOM 1836 C C . ILE A 1 247 ? -16.593 11.333 -3.626 1.00 66.38 247 ILE A C 1
ATOM 1838 O O . ILE A 1 247 ? -17.410 10.505 -4.028 1.00 66.38 247 ILE A O 1
ATOM 1842 N N . GLU A 1 248 ? -16.169 12.330 -4.409 1.00 72.25 248 GLU A N 1
ATOM 1843 C CA . GLU A 1 248 ? -16.485 12.384 -5.844 1.00 72.25 248 GLU A CA 1
ATOM 1844 C C . GLU A 1 248 ? -15.507 11.474 -6.594 1.00 72.25 248 GLU A C 1
ATOM 1846 O O . GLU A 1 248 ? -14.332 11.804 -6.731 1.00 72.25 248 GLU A O 1
ATOM 1851 N N . SER A 1 249 ? -15.983 10.329 -7.095 1.00 63.25 249 SER A N 1
ATOM 1852 C CA . SER A 1 249 ? -15.191 9.453 -7.963 1.00 63.25 249 SER A CA 1
ATOM 1853 C C . SER A 1 249 ? -15.323 9.903 -9.421 1.00 63.25 249 SER A C 1
ATOM 1855 O O . SER A 1 249 ? -16.334 9.620 -10.077 1.00 63.25 249 SER A O 1
ATOM 1857 N N . ARG A 1 250 ? -14.314 10.589 -9.971 1.00 68.75 250 ARG A N 1
ATOM 1858 C CA . ARG A 1 250 ? -14.267 10.850 -11.420 1.00 68.75 250 ARG A CA 1
ATOM 1859 C C . ARG A 1 250 ? -13.535 9.726 -12.126 1.00 68.75 250 ARG A C 1
ATOM 1861 O O . ARG A 1 250 ? -12.313 9.717 -12.184 1.00 68.75 250 ARG A O 1
ATOM 1868 N N . VAL A 1 251 ? -14.295 8.814 -12.720 1.00 70.00 251 VAL A N 1
ATOM 1869 C CA . VAL A 1 251 ? -13.741 7.788 -13.604 1.00 70.00 251 VAL A CA 1
ATOM 1870 C C . VAL A 1 251 ? -13.445 8.438 -14.955 1.00 70.00 251 VAL A C 1
ATOM 1872 O O . VAL A 1 251 ? -14.357 8.706 -15.738 1.00 70.00 251 VAL A O 1
ATOM 1875 N N . ARG A 1 252 ? -12.174 8.749 -15.230 1.00 67.12 252 ARG A N 1
ATOM 1876 C CA . ARG A 1 252 ? -11.748 9.139 -16.581 1.00 67.12 252 ARG A CA 1
ATOM 1877 C C . ARG A 1 252 ? -11.429 7.881 -17.375 1.00 67.12 252 ARG A C 1
ATOM 1879 O O . ARG A 1 252 ? -10.427 7.220 -17.124 1.00 67.12 252 ARG A O 1
ATOM 1886 N N . GLU A 1 253 ? -12.264 7.572 -18.358 1.00 72.44 253 GLU A N 1
ATOM 1887 C CA . GLU A 1 253 ? -11.924 6.574 -19.368 1.00 72.44 253 GLU A CA 1
ATOM 1888 C C . GLU A 1 253 ? -10.842 7.160 -20.280 1.00 72.44 253 GLU A C 1
ATOM 1890 O O . GLU A 1 253 ? -11.091 8.098 -21.043 1.00 72.44 253 GLU A O 1
ATOM 1895 N N . GLN A 1 254 ? -9.618 6.639 -20.186 1.00 72.25 254 GLN A N 1
ATOM 1896 C CA . GLN A 1 254 ? -8.598 6.958 -21.177 1.00 72.25 254 GLN A CA 1
ATOM 1897 C C . GLN A 1 254 ? -8.914 6.178 -22.463 1.00 72.25 254 GLN A C 1
ATOM 1899 O O . GLN A 1 254 ? -9.136 4.964 -22.407 1.00 72.25 254 GLN A O 1
ATOM 1904 N N . PRO A 1 255 ? -8.968 6.836 -23.635 1.00 82.06 255 PRO A N 1
ATOM 1905 C CA . PRO A 1 255 ? -9.235 6.137 -24.881 1.00 82.06 255 PRO A CA 1
ATOM 1906 C C . PRO A 1 255 ? -8.090 5.163 -25.172 1.00 82.06 255 PRO A C 1
ATOM 1908 O O . PRO A 1 255 ? -6.932 5.567 -25.220 1.00 82.06 255 PRO A O 1
ATOM 1911 N N . LEU A 1 256 ? -8.422 3.897 -25.444 1.00 81.69 256 LEU A N 1
ATOM 1912 C CA . LEU A 1 256 ? -7.468 2.827 -25.786 1.00 81.69 256 LEU A CA 1
ATOM 1913 C C . LEU A 1 256 ? -6.467 3.243 -26.884 1.00 81.69 256 LEU A C 1
ATOM 1915 O O . LEU A 1 256 ? -5.335 2.783 -26.925 1.00 81.69 256 LEU A O 1
ATOM 1919 N N . LEU A 1 257 ? -6.872 4.142 -27.783 1.00 86.69 257 LEU A N 1
ATOM 1920 C CA . LEU A 1 257 ? -6.002 4.629 -28.849 1.00 86.69 257 LEU A CA 1
ATOM 1921 C C . LEU A 1 257 ? -4.785 5.408 -28.317 1.00 86.69 257 LEU A C 1
ATOM 1923 O O . LEU A 1 257 ? -3.715 5.346 -28.915 1.00 86.69 257 LEU A O 1
ATOM 1927 N N . VAL A 1 258 ? -4.932 6.123 -27.196 1.00 85.00 258 VAL A N 1
ATOM 1928 C CA . VAL A 1 258 ? -3.837 6.890 -26.580 1.00 85.00 258 VAL A CA 1
ATOM 1929 C C . VAL A 1 258 ? -2.746 5.958 -26.064 1.00 85.00 258 VAL A C 1
ATOM 1931 O O . VAL A 1 258 ? -1.563 6.263 -26.210 1.00 85.00 258 VAL A O 1
ATOM 1934 N N . SER A 1 259 ? -3.114 4.784 -25.554 1.00 81.88 259 SER A N 1
ATOM 1935 C CA . SER A 1 259 ? -2.137 3.819 -25.062 1.00 81.88 259 SER A CA 1
ATOM 1936 C C . SER A 1 259 ? -1.422 3.015 -26.134 1.00 81.88 259 SER A C 1
ATOM 1938 O O . SER A 1 259 ? -0.367 2.441 -25.874 1.00 81.88 259 SER A O 1
ATOM 1940 N N . MET A 1 260 ? -1.955 3.028 -27.354 1.00 87.50 260 MET A N 1
ATOM 1941 C CA . MET A 1 260 ? -1.335 2.419 -28.529 1.00 87.50 260 MET A CA 1
ATOM 1942 C C . MET A 1 260 ? -0.368 3.362 -29.256 1.00 87.50 260 MET A C 1
ATOM 1944 O O . MET A 1 260 ? 0.212 2.981 -30.272 1.00 87.50 260 MET A O 1
ATOM 1948 N N . MET A 1 261 ? -0.182 4.593 -28.776 1.00 92.00 261 MET A N 1
ATOM 1949 C CA . MET A 1 261 ? 0.720 5.539 -29.427 1.00 92.00 261 MET A CA 1
ATOM 1950 C C . MET A 1 261 ? 2.189 5.076 -29.326 1.00 92.00 261 MET A C 1
ATOM 1952 O O . MET A 1 261 ? 2.618 4.554 -28.287 1.00 92.00 261 MET A O 1
ATOM 1956 N N . PRO A 1 262 ? 2.989 5.257 -30.396 1.00 90.44 262 PRO A N 1
ATOM 1957 C CA . PRO A 1 262 ? 4.413 4.941 -30.374 1.00 90.44 262 PRO A CA 1
ATOM 1958 C C . PRO A 1 262 ? 5.175 5.867 -29.411 1.00 90.44 262 PRO A C 1
ATOM 1960 O O . PRO A 1 262 ? 4.618 6.786 -28.811 1.00 90.44 262 PRO A O 1
ATOM 1963 N N . PHE A 1 263 ? 6.472 5.615 -29.263 1.00 92.62 263 PHE A N 1
ATOM 1964 C CA . PHE A 1 263 ? 7.406 6.385 -28.437 1.00 92.62 263 PHE A CA 1
ATOM 1965 C C . PHE A 1 263 ? 7.089 6.375 -26.938 1.00 92.62 263 PHE A C 1
ATOM 1967 O O . PHE A 1 263 ? 7.406 7.320 -26.224 1.00 92.62 263 PHE A O 1
ATOM 1974 N N . GLY A 1 264 ? 6.453 5.303 -26.457 1.00 88.75 264 GLY A N 1
ATOM 1975 C CA . GLY A 1 264 ? 6.133 5.141 -25.040 1.00 88.75 264 GLY A CA 1
ATOM 1976 C C . GLY A 1 264 ? 5.072 6.113 -24.514 1.00 88.75 264 GLY A C 1
ATOM 1977 O O . GLY A 1 264 ? 4.877 6.174 -23.304 1.00 88.75 264 GLY A O 1
ATOM 1978 N N . TYR A 1 265 ? 4.362 6.844 -25.387 1.00 91.25 265 TYR A N 1
ATOM 1979 C CA . TYR A 1 265 ? 3.372 7.852 -24.987 1.00 91.25 265 TYR A CA 1
ATOM 1980 C C . TYR A 1 265 ? 2.286 7.293 -24.059 1.00 91.25 265 TYR A C 1
ATOM 1982 O O . TYR A 1 265 ? 1.938 7.922 -23.062 1.00 91.25 265 TYR A O 1
ATOM 1990 N N . GLY A 1 266 ? 1.819 6.070 -24.330 1.00 88.06 266 GLY A N 1
ATOM 1991 C CA . GLY A 1 266 ? 0.851 5.388 -23.474 1.00 88.06 266 GLY A CA 1
ATOM 1992 C C . GLY A 1 266 ? 1.335 5.163 -22.040 1.00 88.06 266 GLY A C 1
ATOM 1993 O O . GLY A 1 266 ? 0.534 5.190 -21.117 1.00 88.06 266 GLY A O 1
ATOM 1994 N N . PHE A 1 267 ? 2.637 4.976 -21.816 1.00 90.38 267 PHE A N 1
ATOM 1995 C CA . PHE A 1 267 ? 3.171 4.779 -20.465 1.00 90.38 267 PHE A CA 1
ATOM 1996 C C . PHE A 1 267 ? 3.239 6.077 -19.662 1.00 90.38 267 PHE A C 1
ATOM 1998 O O . PHE A 1 267 ? 3.047 6.034 -18.450 1.00 90.38 267 PHE A O 1
ATOM 2005 N N . PHE A 1 268 ? 3.428 7.221 -20.323 1.00 91.12 268 PHE A N 1
ATOM 2006 C CA . PHE A 1 268 ? 3.362 8.523 -19.656 1.00 91.12 268 PHE A CA 1
ATOM 2007 C C . PHE A 1 268 ? 1.941 8.865 -19.201 1.00 91.12 268 PHE A C 1
ATOM 2009 O O . PHE A 1 268 ? 1.772 9.468 -18.151 1.00 91.12 268 PHE A O 1
ATOM 2016 N N . SER A 1 269 ? 0.900 8.437 -19.930 1.00 84.81 269 SER A N 1
ATOM 2017 C CA . SER A 1 269 ? -0.487 8.639 -19.477 1.00 84.81 269 SER A CA 1
ATOM 2018 C C . SER A 1 269 ? -0.896 7.728 -18.312 1.00 84.81 269 SER A C 1
ATOM 2020 O O . SER A 1 269 ? -1.958 7.934 -17.725 1.00 84.81 269 SER A O 1
ATOM 2022 N N . MET A 1 270 ? -0.065 6.731 -17.991 1.00 83.56 270 MET A N 1
ATOM 2023 C CA . MET A 1 270 ? -0.241 5.778 -16.894 1.00 83.56 270 MET A CA 1
ATOM 2024 C C . MET A 1 270 ? 0.696 6.051 -15.699 1.00 83.56 270 MET A C 1
ATOM 2026 O O . MET A 1 270 ? 0.851 5.165 -14.862 1.00 83.56 270 MET A O 1
ATOM 2030 N N . ASP A 1 271 ? 1.371 7.208 -15.643 1.00 87.69 271 ASP A N 1
ATOM 2031 C CA . ASP A 1 271 ? 2.395 7.541 -14.630 1.00 87.69 271 ASP A CA 1
ATOM 2032 C C . ASP A 1 271 ? 3.523 6.489 -14.517 1.00 87.69 271 ASP A C 1
ATOM 2034 O O . ASP A 1 271 ? 4.113 6.252 -13.461 1.00 87.69 271 ASP A O 1
ATOM 2038 N N . ARG A 1 272 ? 3.851 5.820 -15.632 1.00 88.12 272 ARG A N 1
ATOM 2039 C CA . ARG A 1 272 ? 4.938 4.830 -15.724 1.00 88.12 272 ARG A CA 1
ATOM 2040 C C . ARG A 1 272 ? 6.125 5.388 -16.498 1.00 88.12 272 ARG A C 1
ATOM 2042 O O . ARG A 1 272 ? 6.537 4.838 -17.524 1.00 88.12 272 ARG A O 1
ATOM 2049 N N . ASP A 1 273 ? 6.708 6.456 -15.969 1.00 92.31 273 ASP A N 1
ATOM 2050 C CA . ASP A 1 273 ? 7.749 7.245 -16.638 1.00 92.31 273 ASP A CA 1
ATOM 2051 C C . ASP A 1 273 ? 8.949 6.416 -17.098 1.00 92.31 273 ASP A C 1
ATOM 2053 O O . ASP A 1 273 ? 9.426 6.573 -18.221 1.00 92.31 273 ASP A O 1
ATOM 2057 N N . VAL A 1 274 ? 9.416 5.479 -16.268 1.00 92.31 274 VAL A N 1
ATOM 2058 C CA . VAL A 1 274 ? 10.598 4.657 -16.580 1.00 92.31 274 VAL A CA 1
ATOM 2059 C C . VAL A 1 274 ? 10.379 3.814 -17.841 1.00 92.31 274 VAL A C 1
ATOM 2061 O O . VAL A 1 274 ? 11.264 3.729 -18.699 1.00 92.31 274 VAL A O 1
ATOM 2064 N N . LEU A 1 275 ? 9.193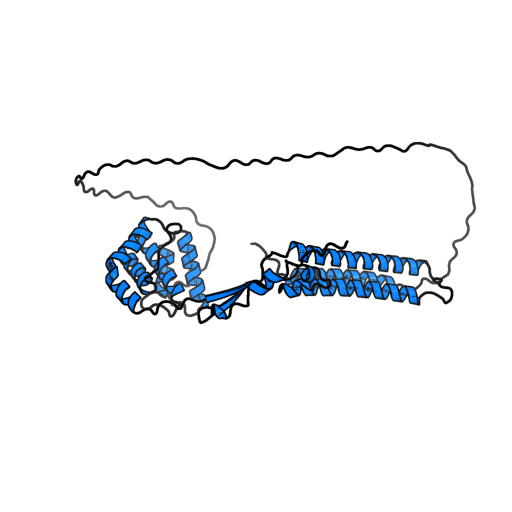 3.216 -17.992 1.00 90.62 275 LEU A N 1
ATOM 2065 C CA . LEU A 1 275 ? 8.851 2.436 -19.184 1.00 90.62 275 LEU A CA 1
ATOM 2066 C C . LEU A 1 275 ? 8.676 3.347 -20.400 1.00 90.62 275 LEU A C 1
ATOM 2068 O O . LEU A 1 275 ? 9.209 3.037 -21.467 1.00 90.62 275 LEU A O 1
ATOM 2072 N N . GLY A 1 276 ? 8.001 4.488 -20.226 1.00 92.69 276 GLY A N 1
ATOM 2073 C CA . GLY A 1 276 ? 7.827 5.488 -21.281 1.00 92.69 276 GLY A CA 1
ATOM 2074 C C . GLY A 1 276 ? 9.163 5.957 -21.857 1.00 92.69 276 GLY A C 1
ATOM 2075 O O . GLY A 1 276 ? 9.389 5.860 -23.064 1.00 92.69 276 GLY A O 1
ATOM 2076 N N . VAL A 1 277 ? 10.097 6.360 -20.990 1.00 94.44 277 VAL A N 1
ATOM 2077 C CA . VAL A 1 277 ? 11.447 6.803 -21.377 1.00 94.44 277 VAL A CA 1
ATOM 2078 C C . VAL A 1 277 ? 12.236 5.684 -22.060 1.00 94.44 277 VAL A C 1
ATOM 2080 O O . VAL A 1 277 ? 12.913 5.932 -23.058 1.00 94.44 277 VAL A O 1
ATOM 2083 N N . THR A 1 278 ? 12.130 4.444 -21.578 1.00 94.06 278 THR A N 1
ATOM 2084 C CA . THR A 1 278 ? 12.847 3.301 -22.168 1.00 94.06 278 THR A CA 1
ATOM 2085 C C . THR A 1 278 ? 12.431 3.069 -23.622 1.00 94.06 278 THR A C 1
ATOM 2087 O O . THR A 1 278 ? 13.287 2.975 -24.508 1.00 94.06 278 THR A O 1
ATOM 2090 N N . TYR A 1 279 ? 11.123 3.022 -23.895 1.00 93.75 279 TYR A N 1
ATOM 2091 C CA . TYR A 1 279 ? 10.615 2.856 -25.259 1.00 93.75 279 TYR A CA 1
ATOM 2092 C C . TYR A 1 279 ? 10.932 4.059 -26.145 1.00 93.75 279 TYR A C 1
ATOM 2094 O O . TYR A 1 279 ? 11.310 3.868 -27.303 1.00 93.75 279 TYR A O 1
ATOM 2102 N N . LEU A 1 280 ? 10.825 5.276 -25.604 1.00 95.75 280 LEU A N 1
ATOM 2103 C CA . LEU A 1 280 ? 11.187 6.506 -26.302 1.00 95.75 280 LEU A CA 1
ATOM 2104 C C . LEU A 1 280 ? 12.640 6.457 -26.789 1.00 95.75 280 LEU A C 1
ATOM 2106 O O . LEU A 1 280 ? 12.888 6.665 -27.978 1.00 95.75 280 LEU A O 1
ATOM 2110 N N . ILE A 1 281 ? 13.591 6.144 -25.903 1.00 95.31 281 ILE A N 1
ATOM 2111 C CA . ILE A 1 281 ? 15.020 6.074 -26.242 1.00 95.31 281 ILE A CA 1
ATOM 2112 C C . ILE A 1 281 ? 15.276 4.970 -27.269 1.00 95.31 281 ILE A C 1
ATOM 2114 O O . ILE A 1 281 ? 15.916 5.226 -28.289 1.00 95.31 281 ILE A O 1
ATOM 2118 N N . ALA A 1 282 ? 14.755 3.760 -27.040 1.00 94.25 282 ALA A N 1
ATOM 2119 C CA . ALA A 1 282 ? 14.995 2.620 -27.922 1.00 94.25 282 ALA A CA 1
ATOM 2120 C C . ALA A 1 282 ? 14.473 2.868 -29.348 1.00 94.25 282 ALA A C 1
ATOM 2122 O O . ALA A 1 282 ? 15.196 2.666 -30.325 1.00 94.25 282 ALA A O 1
ATOM 2123 N N . GLN A 1 283 ? 13.235 3.352 -29.477 1.00 95.00 283 GLN A N 1
ATOM 2124 C CA . GLN A 1 283 ? 12.630 3.640 -30.778 1.00 95.00 283 GLN A CA 1
ATOM 2125 C C . GLN A 1 283 ? 13.296 4.837 -31.462 1.00 95.00 283 GLN A C 1
ATOM 2127 O O . GLN A 1 283 ? 13.533 4.785 -32.667 1.00 95.00 283 GLN A O 1
ATOM 2132 N N . SER A 1 284 ? 13.661 5.882 -30.711 1.00 94.75 284 SER A N 1
ATOM 2133 C CA . SER A 1 284 ? 14.371 7.040 -31.269 1.00 94.75 284 SER A CA 1
ATOM 2134 C C . SER A 1 284 ? 15.746 6.647 -31.805 1.00 94.75 284 SER A C 1
ATOM 2136 O O . SER A 1 284 ? 16.088 7.007 -32.929 1.00 94.75 284 SER A O 1
ATOM 2138 N N . ALA A 1 285 ? 16.515 5.858 -31.049 1.00 94.62 285 ALA A N 1
ATOM 2139 C CA . ALA A 1 285 ? 17.836 5.399 -31.469 1.00 94.62 285 ALA A CA 1
ATOM 2140 C C . ALA A 1 285 ? 17.766 4.539 -32.741 1.00 94.62 285 ALA A C 1
ATOM 2142 O O . ALA A 1 285 ? 18.496 4.793 -33.700 1.00 94.62 285 ALA A O 1
ATOM 2143 N N . LEU A 1 286 ? 16.852 3.563 -32.784 1.00 94.19 286 LEU A N 1
ATOM 2144 C CA . LEU A 1 286 ? 16.659 2.703 -33.956 1.00 94.19 286 LEU A CA 1
ATOM 2145 C C . LEU A 1 286 ? 16.151 3.490 -35.172 1.00 94.19 286 LEU A C 1
ATOM 2147 O O . LEU A 1 286 ? 16.641 3.286 -36.283 1.00 94.19 286 LEU A O 1
ATOM 2151 N N . GLY A 1 287 ? 15.213 4.417 -34.964 1.00 93.12 287 GLY A N 1
ATOM 2152 C CA . GLY A 1 287 ? 14.673 5.271 -36.020 1.00 93.12 287 GLY A CA 1
ATOM 2153 C C . GLY A 1 287 ? 15.739 6.182 -36.631 1.00 93.12 287 GLY A C 1
ATOM 2154 O O . GLY A 1 287 ? 15.895 6.212 -37.852 1.00 93.12 287 GLY A O 1
ATOM 2155 N N . VAL A 1 288 ? 16.528 6.865 -35.794 1.00 95.56 288 VAL A N 1
ATOM 2156 C CA . VAL A 1 288 ? 17.641 7.720 -36.242 1.00 95.56 288 VAL A CA 1
ATOM 2157 C C . VAL A 1 288 ? 18.705 6.901 -36.970 1.00 95.56 288 VAL A C 1
ATOM 2159 O O . VAL A 1 288 ? 19.173 7.326 -38.027 1.00 95.56 288 VAL A O 1
ATOM 2162 N N . ALA A 1 289 ? 19.063 5.718 -36.462 1.00 93.12 289 ALA A N 1
ATOM 2163 C CA . ALA A 1 289 ? 20.033 4.839 -37.113 1.00 93.12 289 ALA A CA 1
ATOM 2164 C C . ALA A 1 289 ? 19.551 4.384 -38.501 1.00 93.12 289 ALA A C 1
ATOM 2166 O O . ALA A 1 289 ? 20.281 4.525 -39.484 1.00 93.12 289 ALA A O 1
ATOM 2167 N N . SER A 1 290 ? 18.303 3.915 -38.606 1.00 91.38 290 SER A N 1
ATOM 2168 C CA . SER A 1 290 ? 17.712 3.484 -39.878 1.00 91.38 290 SER A CA 1
ATOM 2169 C C . SER A 1 290 ? 17.613 4.636 -40.885 1.00 91.38 290 SER A C 1
ATOM 2171 O O . SER A 1 290 ? 17.943 4.452 -42.057 1.00 91.38 290 SER A O 1
ATOM 2173 N N . ALA A 1 291 ? 17.185 5.827 -40.450 1.00 93.62 291 ALA A N 1
ATOM 2174 C CA . ALA A 1 291 ? 17.088 7.005 -41.313 1.00 93.62 291 ALA A CA 1
ATOM 2175 C C . ALA A 1 291 ? 18.471 7.482 -41.787 1.00 93.62 291 ALA A C 1
ATOM 2177 O O . ALA A 1 291 ? 18.647 7.808 -42.960 1.00 93.62 291 ALA A O 1
ATOM 2178 N N . SER A 1 292 ? 19.471 7.461 -40.904 1.00 93.50 292 SER A N 1
ATOM 2179 C CA . SER A 1 292 ? 20.848 7.840 -41.244 1.00 93.50 292 SER A CA 1
ATOM 2180 C C . SER A 1 292 ? 21.457 6.884 -42.267 1.00 93.50 292 SER A C 1
ATOM 2182 O O . SER A 1 292 ? 22.070 7.332 -43.233 1.00 93.50 292 SER A O 1
ATOM 2184 N N . LEU A 1 293 ? 21.251 5.571 -42.104 1.00 91.38 293 LEU A N 1
ATOM 2185 C CA . LEU A 1 293 ? 21.707 4.570 -43.073 1.00 91.38 293 LEU A CA 1
ATOM 2186 C C . LEU A 1 293 ? 21.031 4.740 -44.436 1.00 91.38 293 LEU A C 1
ATOM 2188 O O . LEU A 1 293 ? 21.703 4.625 -45.459 1.00 91.38 293 LEU A O 1
ATOM 2192 N N . PHE A 1 294 ? 19.735 5.062 -44.456 1.00 92.69 294 PHE A N 1
ATOM 2193 C CA . PHE A 1 294 ? 19.024 5.375 -45.693 1.00 92.69 294 PHE A CA 1
ATOM 2194 C C . PHE A 1 294 ? 19.628 6.591 -46.403 1.00 92.69 294 PHE A C 1
ATOM 2196 O O . PHE A 1 294 ? 19.960 6.502 -47.582 1.00 92.69 294 PHE A O 1
ATOM 2203 N N . ILE A 1 295 ? 19.835 7.698 -45.681 1.00 94.38 295 ILE A N 1
ATOM 2204 C CA . ILE A 1 295 ? 20.426 8.920 -46.244 1.00 94.38 295 ILE A CA 1
ATOM 2205 C C . ILE A 1 295 ? 21.839 8.644 -46.765 1.00 94.38 295 ILE A C 1
ATOM 2207 O O . ILE A 1 295 ? 22.163 9.050 -47.874 1.00 94.38 295 ILE A O 1
ATOM 2211 N N . LEU A 1 296 ? 22.670 7.923 -46.006 1.00 91.56 296 LEU A N 1
ATOM 2212 C CA . LEU A 1 296 ? 24.028 7.562 -46.427 1.00 91.56 296 LEU A CA 1
ATOM 2213 C C . LEU A 1 296 ? 24.043 6.660 -47.665 1.00 91.56 296 LEU A C 1
ATOM 2215 O O . LEU A 1 296 ? 24.948 6.778 -48.491 1.00 91.56 296 LEU A O 1
ATOM 2219 N N . ASN A 1 297 ? 23.075 5.751 -47.795 1.00 89.62 297 ASN A N 1
ATOM 2220 C CA . ASN A 1 297 ? 22.920 4.940 -48.998 1.00 89.62 297 ASN A CA 1
ATOM 2221 C C . ASN A 1 297 ? 22.500 5.804 -50.187 1.00 89.62 297 ASN A C 1
ATOM 2223 O O . ASN A 1 297 ? 23.097 5.688 -51.252 1.00 89.62 297 ASN A O 1
ATOM 2227 N N . GLU A 1 298 ? 21.533 6.701 -50.007 1.00 91.88 298 GLU A N 1
ATOM 2228 C CA . GLU A 1 298 ? 21.052 7.563 -51.087 1.00 91.88 298 GLU A CA 1
ATOM 2229 C C . GLU A 1 298 ? 22.141 8.524 -51.584 1.00 91.88 298 GLU A C 1
ATOM 2231 O O . GLU A 1 298 ? 22.354 8.643 -52.786 1.00 91.88 298 GLU A O 1
ATOM 2236 N N . THR A 1 299 ? 22.903 9.144 -50.677 1.00 93.62 299 THR A N 1
ATOM 2237 C CA . THR A 1 299 ? 23.978 10.088 -51.036 1.00 93.62 299 THR A CA 1
ATOM 2238 C C . THR A 1 299 ? 25.232 9.420 -51.594 1.00 93.62 299 THR A C 1
ATOM 2240 O O . THR A 1 299 ? 26.079 10.106 -52.159 1.00 93.62 299 THR A O 1
ATOM 2243 N N . SER A 1 300 ? 25.373 8.097 -51.451 1.00 91.56 300 SER A N 1
ATOM 2244 C CA . SER A 1 300 ? 26.497 7.338 -52.024 1.00 91.56 300 SER A CA 1
ATOM 2245 C C . SER A 1 300 ? 26.260 6.905 -53.477 1.00 91.56 300 SER A C 1
ATOM 2247 O O . SER A 1 300 ? 27.148 6.283 -54.064 1.00 91.56 300 SER A O 1
ATOM 2249 N N . ARG A 1 301 ? 25.078 7.171 -54.048 1.00 92.38 301 ARG A N 1
ATOM 2250 C CA . ARG A 1 301 ? 24.790 6.890 -55.459 1.00 92.38 301 ARG A CA 1
ATOM 2251 C C . ARG A 1 301 ? 25.491 7.909 -56.352 1.00 92.38 301 ARG A C 1
ATOM 2253 O O . ARG A 1 301 ? 25.518 9.095 -56.036 1.00 92.38 301 ARG A O 1
ATOM 2260 N N . ASP A 1 302 ? 26.053 7.442 -57.461 1.00 92.50 302 ASP A N 1
ATOM 2261 C CA . ASP A 1 302 ? 26.577 8.332 -58.495 1.00 92.50 302 ASP A CA 1
ATOM 2262 C C . ASP A 1 302 ? 25.442 9.003 -59.298 1.00 92.50 302 ASP A C 1
ATOM 2264 O O . ASP A 1 302 ? 24.266 8.656 -59.159 1.00 92.50 302 ASP A O 1
ATOM 2268 N N . ASP A 1 303 ? 25.787 9.941 -60.186 1.00 93.81 303 ASP A N 1
ATOM 2269 C CA . ASP A 1 303 ? 24.819 10.649 -61.045 1.00 93.81 303 ASP A CA 1
ATOM 2270 C C . ASP A 1 303 ? 24.013 9.713 -61.969 1.00 93.81 303 ASP A C 1
ATOM 2272 O O . ASP A 1 303 ? 23.005 10.113 -62.554 1.00 93.81 303 ASP A O 1
ATOM 2276 N N . ARG A 1 304 ? 24.464 8.465 -62.140 1.00 91.06 304 ARG A N 1
ATOM 2277 C CA . ARG A 1 304 ? 23.805 7.431 -62.946 1.00 91.06 304 ARG A CA 1
ATOM 2278 C C . ARG A 1 304 ? 22.966 6.476 -62.087 1.00 91.06 304 ARG A C 1
ATOM 2280 O O . ARG A 1 304 ? 22.336 5.578 -62.642 1.00 91.06 304 ARG A O 1
ATOM 2287 N N . GLY A 1 305 ? 22.936 6.669 -60.767 1.00 90.81 305 GLY A N 1
ATOM 2288 C CA . GLY A 1 305 ? 22.205 5.851 -59.802 1.00 90.81 305 GLY A CA 1
ATOM 2289 C C . GLY A 1 305 ? 22.914 4.558 -59.384 1.00 90.81 305 GLY A C 1
ATOM 2290 O O . GLY A 1 305 ? 22.300 3.735 -58.704 1.00 90.81 305 GLY A O 1
ATOM 2291 N N . PHE A 1 306 ? 24.177 4.354 -59.768 1.00 90.56 306 PHE A N 1
ATOM 2292 C CA . PHE A 1 306 ? 24.957 3.168 -59.418 1.00 90.56 306 PHE A CA 1
ATOM 2293 C C . PHE A 1 306 ? 25.786 3.384 -58.150 1.00 90.56 306 PHE A C 1
ATOM 2295 O O . PHE A 1 306 ? 26.196 4.495 -57.811 1.00 90.56 306 PHE A O 1
ATOM 2302 N N . PHE A 1 307 ? 26.040 2.284 -57.438 1.00 91.00 307 PHE A N 1
ATOM 2303 C CA . PHE A 1 307 ? 26.923 2.270 -56.279 1.00 91.00 307 PHE A CA 1
ATOM 2304 C C . PHE A 1 307 ? 28.360 1.981 -56.730 1.00 91.00 307 PHE A C 1
ATOM 2306 O O . PHE A 1 307 ? 28.588 0.930 -57.332 1.00 91.00 307 PHE A O 1
ATOM 2313 N N . PRO A 1 308 ? 29.338 2.850 -56.412 1.00 89.25 308 PRO A N 1
ATOM 2314 C CA . PRO A 1 308 ? 30.742 2.617 -56.762 1.00 89.25 308 PRO A CA 1
ATOM 2315 C C . PRO A 1 308 ? 31.329 1.354 -56.113 1.00 89.25 308 PRO A C 1
ATOM 2317 O O . PRO A 1 308 ? 32.234 0.734 -56.661 1.00 89.25 308 PRO A O 1
ATOM 2320 N N . ASP A 1 309 ? 30.809 0.983 -54.941 1.00 93.06 309 ASP A N 1
ATOM 2321 C CA . ASP A 1 309 ? 31.201 -0.188 -54.159 1.00 93.06 309 ASP A CA 1
ATOM 2322 C C . ASP A 1 309 ? 29.932 -0.952 -53.756 1.00 93.06 309 ASP A C 1
ATOM 2324 O O . ASP A 1 309 ? 29.210 -0.565 -52.828 1.00 93.06 309 ASP A O 1
ATOM 2328 N N . VAL A 1 310 ? 29.637 -2.012 -54.511 1.00 93.06 310 VAL A N 1
ATOM 2329 C CA . VAL A 1 310 ? 28.421 -2.821 -54.352 1.00 93.06 310 VAL A CA 1
ATOM 2330 C C . VAL A 1 310 ? 28.427 -3.560 -53.015 1.00 93.06 310 VAL A C 1
ATOM 2332 O O . VAL A 1 310 ? 27.404 -3.582 -52.335 1.00 93.06 310 VAL A O 1
ATOM 2335 N N . ASP A 1 311 ? 29.577 -4.081 -52.583 1.00 93.38 311 ASP A N 1
ATOM 2336 C CA . ASP A 1 311 ? 29.687 -4.849 -51.339 1.00 93.38 311 ASP A CA 1
ATOM 2337 C C . ASP A 1 311 ? 29.410 -3.964 -50.119 1.00 93.38 311 ASP A C 1
ATOM 2339 O O . ASP A 1 311 ? 28.720 -4.360 -49.171 1.00 93.38 311 ASP A O 1
ATOM 2343 N N . ARG A 1 312 ? 29.928 -2.728 -50.125 1.00 89.50 312 ARG A N 1
ATOM 2344 C CA . ARG A 1 312 ? 29.664 -1.764 -49.049 1.00 89.50 312 ARG A CA 1
ATOM 2345 C C . ARG A 1 312 ? 28.212 -1.296 -49.048 1.00 89.50 312 ARG A C 1
ATOM 2347 O O . ARG A 1 312 ? 27.635 -1.147 -47.966 1.00 89.50 312 ARG A O 1
ATOM 2354 N N . ALA A 1 313 ? 27.627 -1.075 -50.224 1.00 88.75 313 ALA A N 1
ATOM 2355 C CA . ALA A 1 313 ? 26.216 -0.729 -50.357 1.00 88.75 313 ALA A CA 1
ATOM 2356 C C . ALA A 1 313 ? 25.314 -1.859 -49.837 1.00 88.75 313 ALA A C 1
ATOM 2358 O O . ALA A 1 313 ? 24.396 -1.601 -49.058 1.00 88.75 313 ALA A O 1
ATOM 2359 N N . GLU A 1 314 ? 25.630 -3.114 -50.162 1.00 92.19 314 GLU A N 1
ATOM 2360 C CA . GLU A 1 314 ? 24.872 -4.277 -49.706 1.00 92.19 314 GLU A CA 1
ATOM 2361 C C . GLU A 1 314 ? 24.934 -4.439 -48.180 1.00 92.19 314 GLU A C 1
ATOM 2363 O O . GLU A 1 314 ? 23.898 -4.619 -47.534 1.00 92.19 314 GLU A O 1
ATOM 2368 N N . ARG A 1 315 ? 26.118 -4.298 -47.562 1.00 92.56 315 ARG A N 1
ATOM 2369 C CA . ARG A 1 315 ? 26.252 -4.342 -46.091 1.00 92.56 315 ARG A CA 1
ATOM 2370 C C . ARG A 1 315 ? 25.415 -3.261 -45.404 1.00 92.56 315 ARG A C 1
ATOM 2372 O O . ARG A 1 315 ? 24.695 -3.558 -44.449 1.00 92.56 315 ARG A O 1
ATOM 2379 N N . ARG A 1 316 ? 25.456 -2.022 -45.905 1.00 90.06 316 ARG A N 1
ATOM 2380 C CA . ARG A 1 316 ? 24.646 -0.916 -45.365 1.00 90.06 316 ARG A CA 1
ATOM 2381 C C . ARG A 1 316 ? 23.156 -1.146 -45.569 1.00 90.06 316 ARG A C 1
ATOM 2383 O O . ARG A 1 316 ? 22.380 -0.869 -44.662 1.00 90.06 316 ARG A O 1
ATOM 2390 N N . GLN A 1 317 ? 22.749 -1.665 -46.725 1.00 91.88 317 GLN A N 1
ATOM 2391 C CA . GLN A 1 317 ? 21.356 -2.007 -46.997 1.00 91.88 317 GLN A CA 1
ATOM 2392 C C . GLN A 1 317 ? 20.855 -3.098 -46.044 1.00 91.88 317 GLN A C 1
ATOM 2394 O O . GLN A 1 317 ? 19.779 -2.947 -45.469 1.00 91.88 317 GLN A O 1
ATOM 2399 N N . ARG A 1 318 ? 21.640 -4.156 -45.801 1.00 93.19 318 ARG A N 1
ATOM 2400 C CA . ARG A 1 318 ? 21.300 -5.187 -44.804 1.00 93.19 318 ARG A CA 1
ATOM 2401 C C . ARG A 1 318 ? 21.177 -4.591 -43.399 1.00 93.19 318 ARG A C 1
ATOM 2403 O O . ARG A 1 318 ? 20.210 -4.889 -42.703 1.00 93.19 318 ARG A O 1
ATOM 2410 N N . ALA A 1 319 ? 22.095 -3.705 -43.005 1.00 91.38 319 ALA A N 1
ATOM 2411 C CA . ALA A 1 319 ? 22.023 -3.002 -41.721 1.00 91.38 319 ALA A CA 1
ATOM 2412 C C . ALA A 1 319 ? 20.788 -2.086 -41.616 1.00 91.38 319 ALA A C 1
ATOM 2414 O O . ALA A 1 319 ? 20.120 -2.057 -40.583 1.00 91.38 319 ALA A O 1
ATOM 2415 N N . GLN A 1 320 ? 20.439 -1.374 -42.690 1.00 92.06 320 GLN A N 1
ATOM 2416 C CA . GLN A 1 320 ? 19.250 -0.525 -42.759 1.00 92.06 320 GLN A CA 1
ATOM 2417 C C . GLN A 1 320 ? 17.966 -1.356 -42.621 1.00 92.06 320 GLN A C 1
ATOM 2419 O O . GLN A 1 320 ? 17.091 -1.021 -41.829 1.00 92.06 320 GLN A O 1
ATOM 2424 N N . VAL A 1 321 ? 17.856 -2.468 -43.355 1.00 92.88 321 VAL A N 1
ATOM 2425 C CA . VAL A 1 321 ? 16.702 -3.374 -43.256 1.00 92.88 321 VAL A CA 1
ATOM 2426 C C . VAL A 1 321 ? 16.616 -3.983 -41.855 1.00 92.88 321 VAL A C 1
ATOM 2428 O O . VAL A 1 321 ? 15.539 -3.998 -41.264 1.00 92.88 321 VAL A O 1
ATOM 2431 N N . GLY A 1 322 ? 17.743 -4.420 -41.284 1.00 92.56 322 GLY A N 1
ATOM 2432 C CA . GLY A 1 322 ? 17.790 -4.976 -39.931 1.00 92.56 322 GLY A CA 1
ATOM 2433 C C . GLY A 1 322 ? 17.362 -3.976 -38.853 1.00 92.56 322 GLY A C 1
ATOM 2434 O O . GLY A 1 322 ? 16.536 -4.302 -38.002 1.00 92.56 322 GLY A O 1
ATOM 2435 N N . THR A 1 323 ? 17.863 -2.738 -38.916 1.00 90.62 323 THR A N 1
ATOM 2436 C CA . THR A 1 323 ? 17.470 -1.661 -37.986 1.00 90.62 323 THR A CA 1
ATOM 2437 C C . THR A 1 323 ? 16.005 -1.260 -38.153 1.00 90.62 323 THR A C 1
ATOM 2439 O O . THR A 1 323 ? 15.321 -1.060 -37.151 1.00 90.62 323 THR A O 1
ATOM 2442 N N . GLY A 1 324 ? 15.488 -1.238 -39.386 1.00 92.00 324 GLY A N 1
ATOM 2443 C CA . GLY A 1 324 ? 14.066 -1.030 -39.661 1.00 92.00 324 GLY A CA 1
ATOM 2444 C C . GLY A 1 324 ? 13.177 -2.120 -39.052 1.00 92.00 324 GLY A C 1
ATOM 2445 O O . GLY A 1 324 ? 12.213 -1.809 -38.354 1.00 92.00 324 GLY A O 1
ATOM 2446 N N . ILE A 1 325 ? 13.519 -3.400 -39.240 1.00 94.81 325 ILE A N 1
ATOM 2447 C CA . ILE A 1 325 ? 12.782 -4.526 -38.635 1.00 94.81 325 ILE A CA 1
ATOM 2448 C C . ILE A 1 325 ? 12.812 -4.434 -37.104 1.00 94.81 325 ILE A C 1
ATOM 2450 O O . ILE A 1 325 ? 11.775 -4.600 -36.455 1.00 94.81 325 ILE A O 1
ATOM 2454 N N . ALA A 1 326 ? 13.973 -4.128 -36.518 1.00 93.06 326 ALA A N 1
ATOM 2455 C CA . ALA A 1 326 ? 14.112 -3.960 -35.074 1.00 93.06 326 ALA A CA 1
ATOM 2456 C C . ALA A 1 326 ? 13.240 -2.809 -34.547 1.00 93.06 326 ALA A C 1
ATOM 2458 O O . ALA A 1 326 ? 12.537 -2.983 -33.552 1.00 93.06 326 ALA A O 1
ATOM 2459 N N . PHE A 1 327 ? 13.219 -1.664 -35.240 1.00 94.94 327 PHE A N 1
ATOM 2460 C CA . PHE A 1 327 ? 12.366 -0.523 -34.898 1.00 94.94 327 PHE A CA 1
ATOM 2461 C C . PHE A 1 327 ? 10.886 -0.922 -34.838 1.00 94.94 327 PHE A C 1
ATOM 2463 O O . PHE A 1 327 ? 10.232 -0.726 -33.810 1.00 94.94 327 PHE A O 1
ATOM 2470 N N . PHE A 1 328 ? 10.364 -1.541 -35.903 1.00 94.19 328 PHE A N 1
ATOM 2471 C CA . PHE A 1 328 ? 8.961 -1.959 -35.951 1.00 94.19 328 PHE A CA 1
ATOM 2472 C C . PHE A 1 328 ? 8.631 -3.045 -34.922 1.00 94.19 328 PHE A C 1
ATOM 2474 O O . PHE A 1 328 ? 7.535 -3.039 -34.365 1.00 94.19 328 PHE A O 1
ATOM 2481 N N . SER A 1 329 ? 9.581 -3.928 -34.607 1.00 94.88 329 SER A N 1
ATOM 2482 C CA . SER A 1 329 ? 9.407 -4.950 -33.567 1.00 94.88 329 SER A CA 1
ATOM 2483 C C . SER A 1 329 ? 9.263 -4.324 -32.177 1.00 94.88 329 SER A C 1
ATOM 2485 O O . SER A 1 329 ? 8.340 -4.663 -31.438 1.00 94.88 329 SER A O 1
ATOM 2487 N N . VAL A 1 330 ? 10.118 -3.353 -31.831 1.00 93.88 330 VAL A N 1
ATOM 2488 C CA . VAL A 1 330 ? 10.018 -2.611 -30.561 1.00 93.88 330 VAL A CA 1
ATOM 2489 C C . VAL A 1 330 ? 8.731 -1.785 -30.506 1.00 93.88 330 VAL A C 1
ATOM 2491 O O . VAL A 1 330 ? 8.115 -1.667 -29.446 1.00 93.88 330 VAL A O 1
ATOM 2494 N N . MET A 1 331 ? 8.294 -1.228 -31.636 1.00 92.62 331 MET A N 1
ATOM 2495 C CA . MET A 1 331 ? 7.022 -0.513 -31.733 1.00 92.62 331 MET A CA 1
ATOM 2496 C C . MET A 1 331 ? 5.823 -1.437 -31.495 1.00 92.62 331 MET A C 1
ATOM 2498 O O . MET A 1 331 ? 4.958 -1.105 -30.688 1.00 92.62 331 MET A O 1
ATOM 2502 N N . ALA A 1 332 ? 5.787 -2.611 -32.128 1.00 93.19 332 ALA A N 1
ATOM 2503 C CA . ALA A 1 332 ? 4.733 -3.599 -31.913 1.00 93.19 332 ALA A CA 1
ATOM 2504 C C . ALA A 1 332 ? 4.706 -4.092 -30.458 1.00 93.19 332 ALA A C 1
ATOM 2506 O O . ALA A 1 332 ? 3.632 -4.191 -29.865 1.00 93.19 332 ALA A O 1
ATOM 2507 N N . LEU A 1 333 ? 5.880 -4.324 -29.856 1.00 93.25 333 LEU A N 1
ATOM 2508 C CA . LEU A 1 333 ? 5.998 -4.677 -28.442 1.00 93.25 333 LEU A CA 1
ATOM 2509 C C . LEU A 1 333 ? 5.441 -3.566 -27.540 1.00 93.25 333 LEU A C 1
ATOM 2511 O O . LEU A 1 333 ? 4.704 -3.874 -26.616 1.00 93.25 333 LEU A O 1
ATOM 2515 N N . ASN A 1 334 ? 5.747 -2.292 -27.814 1.00 91.88 334 ASN A N 1
ATOM 2516 C CA . ASN A 1 334 ? 5.195 -1.149 -27.075 1.00 91.88 334 ASN A CA 1
ATOM 2517 C C . ASN A 1 334 ? 3.658 -1.138 -27.119 1.00 91.88 334 ASN A C 1
ATOM 2519 O O . ASN A 1 334 ? 3.018 -1.041 -26.077 1.00 91.88 334 ASN A O 1
ATOM 2523 N N . VAL A 1 335 ? 3.067 -1.308 -28.309 1.00 89.56 335 VAL A N 1
ATOM 2524 C CA . VAL A 1 335 ? 1.604 -1.348 -28.484 1.00 89.56 335 VAL A CA 1
ATOM 2525 C C . VAL A 1 335 ? 0.987 -2.528 -27.740 1.00 89.56 335 VAL A C 1
ATOM 2527 O O . VAL A 1 335 ? -0.005 -2.360 -27.036 1.00 89.56 335 VAL A O 1
ATOM 2530 N N . LEU A 1 336 ? 1.576 -3.719 -27.869 1.00 91.31 336 LEU A N 1
ATOM 2531 C CA . LEU A 1 336 ? 1.086 -4.921 -27.201 1.00 91.31 336 LEU A CA 1
ATOM 2532 C C . LEU A 1 336 ? 1.197 -4.796 -25.679 1.00 91.31 336 LEU A C 1
ATOM 2534 O O . LEU A 1 336 ? 0.268 -5.147 -24.962 1.00 91.31 336 LEU A O 1
ATOM 2538 N N . HIS A 1 337 ? 2.315 -4.267 -25.189 1.00 87.94 337 HIS A N 1
ATOM 2539 C CA . HIS A 1 337 ? 2.568 -4.066 -23.770 1.00 87.94 337 HIS A CA 1
ATOM 2540 C C . HIS A 1 337 ? 1.605 -3.030 -23.181 1.00 87.94 337 HIS A C 1
ATOM 2542 O O . HIS A 1 337 ? 1.021 -3.279 -22.129 1.00 87.94 337 HIS A O 1
ATOM 2548 N N . GLY A 1 338 ? 1.364 -1.928 -23.899 1.00 85.38 338 GLY A N 1
ATOM 2549 C CA . GLY A 1 338 ? 0.329 -0.956 -23.566 1.00 85.38 338 GLY A CA 1
ATOM 2550 C C . GLY A 1 338 ? -1.059 -1.594 -23.530 1.00 85.38 338 GLY A C 1
ATOM 2551 O O . GLY A 1 338 ? -1.754 -1.463 -22.533 1.00 85.38 338 GLY A O 1
ATOM 2552 N N . ALA A 1 339 ? -1.446 -2.348 -24.560 1.00 85.69 339 ALA A N 1
ATOM 2553 C CA . ALA A 1 339 ? -2.772 -2.961 -24.650 1.00 85.69 339 ALA A CA 1
ATOM 2554 C C . ALA A 1 339 ? -3.019 -4.070 -23.609 1.00 85.69 339 ALA A C 1
ATOM 2556 O O . ALA A 1 339 ? -4.128 -4.173 -23.088 1.00 85.69 339 ALA A O 1
ATOM 2557 N N . LEU A 1 340 ? -2.014 -4.900 -23.304 1.00 86.56 340 LEU A N 1
ATOM 2558 C CA . LEU A 1 340 ? -2.128 -6.005 -22.343 1.00 86.56 340 LEU A CA 1
ATOM 2559 C C . LEU A 1 340 ? -2.033 -5.537 -20.887 1.00 86.56 340 LEU A C 1
ATOM 2561 O O . LEU A 1 340 ? -2.712 -6.096 -20.031 1.00 86.56 340 LEU A O 1
ATOM 2565 N N . LEU A 1 341 ? -1.208 -4.525 -20.603 1.00 76.81 341 LEU A N 1
ATOM 2566 C CA . LEU A 1 341 ? -1.087 -3.919 -19.273 1.00 76.81 341 LEU A CA 1
ATOM 2567 C C . LEU A 1 341 ? -1.935 -2.657 -19.118 1.00 76.81 341 LEU A C 1
ATOM 2569 O O . LEU A 1 341 ? -1.608 -1.814 -18.289 1.00 76.81 341 LEU A O 1
ATOM 2573 N N . HIS A 1 342 ? -3.011 -2.514 -19.886 1.00 67.75 342 HIS A N 1
ATOM 2574 C CA . HIS A 1 342 ? -4.111 -1.637 -19.510 1.00 67.75 342 HIS A CA 1
ATOM 2575 C C . HIS A 1 342 ? -5.076 -2.438 -18.632 1.00 67.75 342 HIS A C 1
ATOM 2577 O O . HIS A 1 342 ? -6.024 -3.027 -19.165 1.00 67.75 342 HIS A O 1
ATOM 2583 N N . PRO A 1 343 ? -4.910 -2.475 -17.293 1.00 58.91 343 PRO A N 1
ATOM 2584 C CA . PRO A 1 343 ? -6.078 -2.674 -16.468 1.00 58.91 343 PRO A CA 1
ATOM 2585 C C . PRO A 1 343 ? -7.097 -1.621 -16.901 1.00 58.91 343 PRO A C 1
ATOM 2587 O O . PRO A 1 343 ? -6.764 -0.448 -17.071 1.00 58.91 343 PRO A O 1
ATOM 2590 N N . ARG A 1 344 ? -8.363 -2.008 -17.043 1.00 59.19 344 ARG A N 1
ATOM 2591 C CA . ARG A 1 344 ? -9.477 -1.047 -17.100 1.00 59.19 344 ARG A CA 1
ATOM 2592 C C . ARG A 1 344 ? -9.681 -0.359 -15.742 1.00 59.19 344 ARG A C 1
ATOM 2594 O O . ARG A 1 344 ? -10.809 -0.097 -15.338 1.00 59.19 344 ARG A O 1
ATOM 2601 N N . GLU A 1 345 ? -8.601 -0.120 -15.012 1.00 55.12 345 GLU A N 1
ATOM 2602 C CA . GLU A 1 345 ? -8.573 0.717 -13.835 1.00 55.12 345 GLU A CA 1
ATOM 2603 C C . GLU A 1 345 ? -8.708 2.135 -14.371 1.00 55.12 345 GLU A C 1
ATOM 2605 O O . GLU A 1 345 ? -7.739 2.801 -14.728 1.00 55.12 345 GLU A O 1
ATOM 2610 N N . GLY A 1 346 ? -9.958 2.565 -14.549 1.00 58.81 346 GLY A N 1
ATOM 2611 C CA . GLY A 1 346 ? -10.233 3.975 -14.740 1.00 58.81 346 GLY A CA 1
ATOM 2612 C C . GLY A 1 346 ? -9.578 4.698 -13.576 1.00 58.81 346 GLY A C 1
ATOM 2613 O O . GLY A 1 346 ? -9.847 4.355 -12.428 1.00 58.81 346 GLY A O 1
ATOM 2614 N N . LEU A 1 347 ? -8.675 5.629 -13.875 1.00 60.03 347 LEU A N 1
ATOM 2615 C CA . LEU A 1 347 ? -7.989 6.425 -12.868 1.00 60.03 347 LEU A CA 1
ATOM 2616 C C . LEU A 1 347 ? -9.072 7.111 -12.024 1.00 60.03 347 LEU A C 1
ATOM 2618 O O . LEU A 1 347 ? -9.746 8.022 -12.512 1.00 60.03 347 LEU A O 1
ATOM 2622 N N . VAL A 1 348 ? -9.313 6.598 -10.815 1.00 60.84 348 VAL A N 1
ATOM 2623 C CA . VAL A 1 348 ? -10.306 7.154 -9.898 1.00 60.84 348 VAL A CA 1
ATOM 2624 C C . VAL A 1 348 ? -9.608 8.269 -9.146 1.00 60.84 348 VAL A C 1
ATOM 2626 O O . VAL A 1 348 ? -8.862 8.032 -8.201 1.00 60.84 348 VAL A O 1
ATOM 2629 N N . ASP A 1 349 ? -9.811 9.493 -9.614 1.00 69.69 349 ASP A N 1
ATOM 2630 C CA . ASP A 1 349 ? -9.394 10.673 -8.870 1.00 69.69 349 ASP A CA 1
ATOM 2631 C C . ASP A 1 349 ? -10.359 10.833 -7.688 1.00 69.69 349 ASP A C 1
ATOM 2633 O O . ASP A 1 349 ? -11.550 11.099 -7.887 1.00 69.69 349 ASP A O 1
ATOM 2637 N N . TYR A 1 350 ? -9.867 10.564 -6.477 1.00 59.91 350 TYR A N 1
ATOM 2638 C CA . TYR A 1 350 ? -10.635 10.688 -5.244 1.00 59.91 350 TYR A CA 1
ATOM 2639 C C . TYR A 1 350 ? -10.491 12.111 -4.721 1.00 59.91 350 TYR A C 1
ATOM 2641 O O . TYR A 1 350 ? -9.474 12.473 -4.130 1.00 59.91 350 TYR A O 1
ATOM 2649 N N . ARG A 1 351 ? -11.535 12.922 -4.901 1.00 73.38 351 ARG A N 1
ATOM 2650 C CA . ARG A 1 351 ? -11.608 14.241 -4.275 1.00 73.38 351 ARG A CA 1
ATOM 2651 C C . ARG A 1 351 ? -12.621 14.216 -3.144 1.00 73.38 351 ARG A C 1
ATOM 2653 O O . ARG A 1 351 ? -13.800 13.942 -3.364 1.00 73.38 351 ARG A O 1
ATOM 2660 N N . THR A 1 352 ? -12.157 14.523 -1.938 1.00 71.62 352 THR A N 1
ATOM 2661 C CA . THR A 1 352 ? -13.031 14.741 -0.788 1.00 71.62 352 THR A CA 1
ATOM 2662 C C . THR A 1 352 ? -13.749 16.078 -0.959 1.00 71.62 352 THR A C 1
ATOM 2664 O O . THR A 1 352 ? -13.137 17.127 -1.177 1.00 71.62 352 THR A O 1
ATOM 2667 N N . LEU A 1 353 ? -15.075 16.038 -0.922 1.00 72.25 353 LEU A N 1
ATOM 2668 C CA . LEU A 1 353 ? -15.932 17.210 -0.929 1.00 72.25 353 LEU A CA 1
ATOM 2669 C C . LEU A 1 353 ? -16.343 17.514 0.509 1.00 72.25 353 LEU A C 1
ATOM 2671 O O . LEU A 1 353 ? -16.803 16.646 1.246 1.00 72.25 353 LEU A O 1
ATOM 2675 N N . THR A 1 354 ? -16.196 18.777 0.896 1.00 71.75 354 THR A N 1
ATOM 2676 C CA . THR A 1 354 ? -16.550 19.282 2.232 1.00 71.75 354 THR A CA 1
ATOM 2677 C C . THR A 1 354 ? -18.065 19.408 2.435 1.00 71.75 354 THR A C 1
ATOM 2679 O O . THR A 1 354 ? -18.518 19.720 3.529 1.00 71.75 354 THR A O 1
ATOM 2682 N N . ALA A 1 355 ? -18.854 19.209 1.377 1.00 76.00 355 ALA A N 1
ATOM 2683 C CA . ALA A 1 355 ? -20.302 19.332 1.383 1.00 76.00 355 ALA A CA 1
ATOM 2684 C C . ALA A 1 355 ? -20.932 18.293 0.437 1.00 76.00 355 ALA A C 1
ATOM 2686 O O . ALA A 1 355 ? -20.267 17.863 -0.514 1.00 76.00 355 ALA A O 1
ATOM 2687 N N . PRO A 1 356 ? -22.206 17.917 0.662 1.00 74.50 356 PRO A N 1
ATOM 2688 C CA . PRO A 1 356 ? -22.944 17.054 -0.249 1.00 74.50 356 PRO A CA 1
ATOM 2689 C C . PRO A 1 356 ? -22.886 17.604 -1.681 1.00 74.50 356 PRO A C 1
ATOM 2691 O O . PRO A 1 356 ? -23.042 18.816 -1.865 1.00 74.50 356 PRO A O 1
ATOM 2694 N N . PRO A 1 357 ? -22.676 16.755 -2.703 1.00 69.69 357 PRO A N 1
ATOM 2695 C CA . PRO A 1 357 ? -22.684 17.206 -4.085 1.00 69.69 357 PRO A CA 1
ATOM 2696 C C . PRO A 1 357 ? -24.052 17.815 -4.402 1.00 69.69 357 PRO A C 1
ATOM 2698 O O . PRO A 1 357 ? -25.079 17.160 -4.221 1.00 69.69 357 PRO A O 1
ATOM 2701 N N . ASP A 1 358 ? -24.067 19.070 -4.857 1.00 79.06 358 ASP A N 1
ATOM 2702 C CA . ASP A 1 358 ? -25.303 19.754 -5.235 1.00 79.06 358 ASP A CA 1
ATOM 2703 C C . ASP A 1 358 ? -26.000 18.944 -6.348 1.00 79.06 358 ASP A C 1
ATOM 2705 O O . ASP A 1 358 ? -25.448 18.807 -7.451 1.00 79.06 358 ASP A O 1
ATOM 2709 N N . PRO A 1 359 ? -27.202 18.384 -6.101 1.00 72.62 359 PRO A N 1
ATOM 2710 C CA . PRO A 1 359 ? -27.903 17.581 -7.094 1.00 72.62 359 PRO A CA 1
ATOM 2711 C C . PRO A 1 359 ? -28.242 18.390 -8.355 1.00 72.62 359 PRO A C 1
ATOM 2713 O O . PRO A 1 359 ? -28.402 17.800 -9.425 1.00 72.62 359 PRO A O 1
ATOM 2716 N N . ALA A 1 360 ? -28.304 19.725 -8.264 1.00 74.25 360 ALA A N 1
ATOM 2717 C CA . ALA A 1 360 ? -28.525 20.609 -9.404 1.00 74.25 360 ALA A CA 1
ATOM 2718 C C . ALA A 1 360 ? -27.254 20.863 -10.238 1.00 74.25 360 ALA A C 1
ATOM 2720 O O . ALA A 1 360 ? -27.361 21.220 -11.411 1.00 74.25 360 ALA A O 1
ATOM 2721 N N . ALA A 1 361 ? -26.061 20.650 -9.670 1.00 69.81 361 ALA A N 1
ATOM 2722 C CA . ALA A 1 361 ? -24.780 20.856 -10.348 1.00 69.81 361 ALA A CA 1
ATOM 2723 C C . ALA A 1 361 ? -24.270 19.612 -11.096 1.00 69.81 361 ALA A C 1
ATOM 2725 O O . ALA A 1 361 ? -23.254 19.693 -11.788 1.00 69.81 361 ALA A O 1
ATOM 2726 N N . SER A 1 362 ? -24.960 18.469 -10.989 1.00 63.19 362 SER A N 1
ATOM 2727 C CA . SER A 1 362 ? -24.622 17.273 -11.767 1.00 63.19 362 SER A CA 1
ATOM 2728 C C . SER A 1 362 ? -24.736 17.586 -13.266 1.00 63.19 362 SER A C 1
ATOM 2730 O O . SER A 1 362 ? -25.850 17.822 -13.744 1.00 63.19 362 SER A O 1
ATOM 2732 N N . PRO A 1 363 ? -23.623 17.597 -14.030 1.00 60.69 363 PRO A N 1
ATOM 2733 C CA . PRO A 1 363 ? -23.665 17.916 -15.445 1.00 60.69 363 PRO A CA 1
ATOM 2734 C C . PRO A 1 363 ? -24.591 16.930 -16.155 1.00 60.69 363 PRO A C 1
ATOM 2736 O O . PRO A 1 363 ? -24.510 15.710 -16.017 1.00 60.69 363 PRO A O 1
ATOM 2739 N N . ASP A 1 364 ? -25.528 17.527 -16.868 1.00 56.88 364 ASP A N 1
ATOM 2740 C CA . ASP A 1 364 ? -26.732 16.955 -17.432 1.00 56.88 364 ASP A CA 1
ATOM 2741 C C . ASP A 1 364 ? -26.518 15.594 -18.137 1.00 56.88 364 ASP A C 1
ATOM 2743 O O . ASP A 1 364 ? -26.096 15.519 -19.299 1.00 56.88 364 ASP A O 1
ATOM 2747 N N . ARG A 1 365 ? -26.907 14.494 -17.463 1.00 55.62 365 ARG A N 1
ATOM 2748 C CA . ARG A 1 365 ? -27.038 13.139 -18.052 1.00 55.62 365 ARG A CA 1
ATOM 2749 C C . ARG A 1 365 ? -27.994 13.106 -19.258 1.00 55.62 365 ARG A C 1
ATOM 2751 O O . ARG A 1 365 ? -28.064 12.090 -19.949 1.00 55.62 365 ARG A O 1
ATOM 2758 N N . ARG A 1 366 ? -28.744 14.180 -19.547 1.00 55.84 366 ARG A N 1
ATOM 2759 C CA . ARG A 1 366 ? -29.626 14.253 -20.724 1.00 55.84 366 ARG A CA 1
ATOM 2760 C C . ARG A 1 366 ? -28.873 14.483 -22.034 1.00 55.84 366 ARG A C 1
ATOM 2762 O O . ARG A 1 366 ? -29.437 14.199 -23.091 1.00 55.84 366 ARG A O 1
ATOM 2769 N N . SER A 1 367 ? -27.616 14.927 -21.996 1.00 55.75 367 SER A N 1
ATOM 2770 C CA . SER A 1 367 ? -26.828 15.163 -23.215 1.00 55.75 367 SER A CA 1
ATOM 2771 C C . SER A 1 367 ? -26.353 13.867 -23.893 1.00 55.75 367 SER A C 1
ATOM 2773 O O . SER A 1 367 ? -26.363 13.794 -25.121 1.00 55.75 367 SER A O 1
ATOM 2775 N N . SER A 1 368 ? -26.055 12.800 -23.139 1.00 54.41 368 SER A N 1
ATOM 2776 C CA . SER A 1 368 ? -25.609 11.521 -23.721 1.00 54.41 368 SER A CA 1
ATOM 2777 C C . SER A 1 368 ? -26.748 10.695 -24.332 1.00 54.41 368 SER A C 1
ATOM 2779 O O . SER A 1 368 ? -26.533 9.952 -25.288 1.00 54.41 368 SER A O 1
ATOM 2781 N N . ARG A 1 369 ? -27.991 10.861 -23.857 1.00 54.84 369 ARG A N 1
ATOM 2782 C CA . ARG A 1 369 ? -29.143 10.096 -24.368 1.00 54.84 369 ARG A CA 1
ATOM 2783 C C . ARG A 1 369 ? -29.718 10.643 -25.679 1.00 54.84 369 ARG A C 1
ATOM 2785 O O . ARG A 1 369 ? -30.451 9.935 -26.359 1.00 54.84 369 ARG A O 1
ATOM 2792 N N . ARG A 1 370 ? -29.384 11.880 -26.067 1.00 54.75 370 ARG A N 1
ATOM 2793 C CA . ARG A 1 370 ? -29.945 12.531 -27.266 1.00 54.75 370 ARG A CA 1
ATOM 2794 C C . ARG A 1 370 ? -29.133 12.323 -28.549 1.00 54.75 370 ARG A C 1
ATOM 2796 O O . ARG A 1 370 ? -29.577 12.753 -29.608 1.00 54.75 370 ARG A O 1
ATOM 2803 N N . GLN A 1 371 ? -27.979 11.653 -28.482 1.00 56.66 371 GLN A N 1
ATOM 2804 C CA . GLN A 1 371 ? -27.102 11.445 -29.643 1.00 56.66 371 GLN A CA 1
ATOM 2805 C C . GLN A 1 371 ? -27.298 10.089 -30.358 1.00 56.66 371 GLN A C 1
ATOM 2807 O O . GLN A 1 371 ? -26.648 9.843 -31.372 1.00 56.66 371 GLN A O 1
ATOM 2812 N N . GLY A 1 372 ? -28.216 9.237 -29.879 1.00 54.56 372 GLY A N 1
ATOM 2813 C CA . GLY A 1 372 ? -28.552 7.946 -30.503 1.00 54.56 372 GLY A CA 1
ATOM 2814 C C . GLY A 1 372 ? -29.748 7.963 -31.466 1.00 54.56 372 GLY A C 1
ATOM 2815 O O . GLY A 1 372 ? -29.813 7.127 -32.362 1.00 54.56 372 GLY A O 1
ATOM 2816 N N . ASP A 1 373 ? -30.660 8.931 -31.348 1.00 53.97 373 ASP A N 1
ATOM 2817 C CA . ASP A 1 373 ? -31.886 8.990 -32.159 1.00 53.97 373 ASP A CA 1
ATOM 2818 C C . ASP A 1 373 ? -31.727 9.955 -33.343 1.00 53.97 373 ASP A C 1
ATOM 2820 O O . ASP A 1 373 ? -32.287 11.053 -33.388 1.00 53.97 373 ASP A O 1
ATOM 2824 N N . ARG A 1 374 ? -30.935 9.553 -34.342 1.00 59.75 374 ARG A N 1
ATOM 2825 C CA . ARG A 1 374 ? -31.082 10.108 -35.695 1.00 59.75 374 ARG A CA 1
ATOM 2826 C C . ARG A 1 374 ? -32.027 9.198 -36.482 1.00 59.75 374 ARG A C 1
ATOM 2828 O O . ARG A 1 374 ? -31.637 8.070 -36.788 1.00 59.75 374 ARG A O 1
ATOM 2835 N N . PRO A 1 375 ? -33.239 9.655 -36.850 1.00 61.44 375 PRO A N 1
ATOM 2836 C CA . PRO A 1 375 ? -34.131 8.866 -37.684 1.00 61.44 375 PRO A CA 1
ATOM 28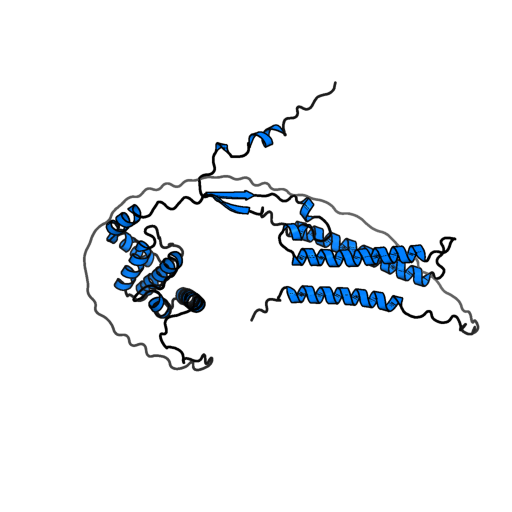37 C C . PRO A 1 375 ? -33.458 8.606 -39.035 1.00 61.44 375 PRO A C 1
ATOM 2839 O O . PRO A 1 375 ? -33.037 9.537 -39.728 1.00 61.44 375 PRO A O 1
ATOM 2842 N N . ARG A 1 376 ? -33.339 7.324 -39.400 1.00 60.06 376 ARG A N 1
ATOM 2843 C CA . ARG A 1 376 ? -32.928 6.894 -40.739 1.00 60.06 376 ARG A CA 1
ATOM 2844 C C . ARG A 1 376 ? -33.898 7.511 -41.747 1.00 60.06 376 ARG A C 1
ATOM 2846 O O . ARG A 1 376 ? -35.047 7.090 -41.834 1.00 60.06 376 ARG A O 1
ATOM 2853 N N . ARG A 1 377 ? -33.438 8.514 -42.500 1.00 64.19 377 ARG A N 1
ATOM 2854 C CA . ARG A 1 377 ? -34.121 8.963 -43.715 1.00 64.19 377 ARG A CA 1
ATOM 2855 C C . ARG A 1 377 ? -34.095 7.806 -44.710 1.00 64.19 377 ARG A C 1
ATOM 2857 O O . ARG A 1 377 ? -33.042 7.481 -45.249 1.00 64.19 377 ARG A O 1
ATOM 2864 N N . SER A 1 378 ? -35.246 7.185 -44.920 1.00 68.31 378 SER A N 1
ATOM 2865 C CA . SER A 1 378 ? -35.540 6.420 -46.122 1.00 68.31 378 SER A CA 1
ATOM 2866 C C . SER A 1 378 ? -35.599 7.396 -47.298 1.00 68.31 378 SER A C 1
ATOM 2868 O O . SER A 1 378 ? -36.417 8.316 -47.311 1.00 68.31 378 SER A O 1
ATOM 2870 N N . SER A 1 379 ? -34.690 7.227 -48.255 1.00 60.81 379 SER A N 1
ATOM 2871 C CA . SER A 1 379 ? -34.798 7.869 -49.565 1.00 60.81 379 SER A CA 1
ATOM 2872 C C . SER A 1 379 ? -35.730 7.037 -50.461 1.00 60.81 379 SER A C 1
ATOM 2874 O O . SER A 1 379 ? -35.695 5.809 -50.344 1.00 60.81 379 SER A O 1
ATOM 2876 N N . PRO A 1 380 ? -36.562 7.685 -51.296 1.00 69.56 380 PRO A N 1
ATOM 2877 C CA . PRO A 1 380 ? -37.446 7.032 -52.262 1.00 69.56 380 PRO A CA 1
ATOM 2878 C C . PRO A 1 380 ? -36.704 6.414 -53.450 1.00 69.56 380 PRO A C 1
ATOM 2880 O O . PRO A 1 380 ? -35.597 6.904 -53.780 1.00 69.56 380 PRO A O 1
#

pLDDT: mean 74.11, std 21.82, range [34.44, 98.62]

Foldseek 3Di:
DDDDPDPVVVLVVVVVVVVVVVVVVVVVVPPDDDDPDDDDDDDDDDDDDDDDDDDDDDDDDDDDDDDDDDDDDDDDDDDDDDDDDDDDDDDDDDDDDDDDDDDDDDDDDDDDDDDDDDPPPPPPDQDPDPVLVVVLLVQLVVCVVVVVLVSNCVSLVSCPPPHHDPDDLVVLLVSLCSNLLSCVVVVVNVSNLVSLVSNCLSPVPDADDCVVDPPVSRVSSVVSSVVCVVVSVVSVVVPDPPQPFDWDWDQDQDPLVQQLDAQLRNCVVVVNVSSSPSRNVLLVVLVVLLVVLVVVLQVQADPVRDHPDVVVSVVSVVVSVVSVVSNVVSSVVSNVVSNVPPDSPRPTDIDTDSDDDDPVPPPDPVVVVPPPDDPPDDDD

Sequence (380 aa):
MRLDPTPSGFATSLAAALLATLLVASADATAPPHPPGTTPPTGPSSPEEASRAGDGASPDDPQRSVASGRSEHDAEPQRGVEADGSEASPRRDAVRREEGAPGSAEPTPGAEQGAGLSSDAVGGERPSTEADVEAAVRFAQDAFVYGDYRAVRERVDPLLRPEPMPLSDVLLVELWTLDGVSAFFLGERGDADVAFLEVLRLDPRARLDPLLYPAPVVSRFERVREDNAEELAERLGDQPEEAIIYIESRVREQPLLVSMMPFGYGFFSMDRDVLGVTYLIAQSALGVASASLFILNETSRDDRGFFPDVDRAERRQRAQVGTGIAFFSVMALNVLHGALLHPREGLVDYRTLTAPPDPAASPDRRSSRRQGDRPRRSSP

Radius of gyration: 40.13 Å; chains: 1; bounding box: 89×60×111 Å

Secondary structure (DSSP, 8-state):
------HHHHHHHHHHHHHHHHHHHHHGGGPPPPPS--PPP--------------------------------------------------------------PPPPPP---------------PPP-SHHHHHHHHHHHHHHHHTT-HHHHHHHHHHHHSSS--S--HHHHHHHHHHHHHHHHHTT-HHHHHHHHHHHHHH-TT----TTTS-HHHHHHHHHHHHHTHHHHHHHHHHS------EEEEEEE---HHHHT-TTTHHHHTTT-HHHHHHHHHHHHHHHHHHHHHHHHHHHT--TTS--S-HHHHHHHHHHHHHHHHHHHHHHHHHHHHHHHT-----EEEEEEESS---TTTS--THHHHTSS--------